Protein 2E0N (pdb70)

Solvent-accessible surface area: 19695 Å² total; per-residue (Å²): 59,23,1,23,1,0,1,0,0,4,2,39,35,16,11,1,1,55,78,0,32,53,29,2,130,102,8,40,0,2,4,26,38,7,44,42,50,122,114,56,63,97,70,14,15,1,45,89,2,1,123,103,12,130,22,71,92,86,66,24,90,36,19,82,45,92,175,126,31,28,68,42,26,67,46,0,15,102,25,4,141,77,51,87,117,2,1,0,3,6,41,4,3,2,2,12,27,12,115,6,8,32,3,10,50,104,0,62,168,74,75,35,103,34,59,17,1,8,1,0,2,34,0,1,3,0,0,8,56,2,10,1,3,1,0,38,85,63,40,29,0,2,0,15,3,84,7,139,120,24,20,53,2,63,142,11,25,124,102,28,73,2,0,0,2,31,29,0,40,66,10,133,126,84,5,38,65,3,4,120,130,38,82,133,26,8,0,0,1,9,75,13,28,29,100,58,80,54,29,9,15,92,38,107,36,3,138,123,77,88,20,41,121,66,7,7,1,0,0,0,62,21,0,162,58,13,105,84,58,22,2,11,1,0,1,0,0,5,5,37,40,19,11,1,2,56,78,0,21,56,29,0,145,124,5,61,8,0,3,26,36,13,41,39,67,102,119,28,95,81,78,8,21,0,43,94,4,1,147,108,8,140,21,76,109,88,31,33,91,33,5,69,101,44,120,99,14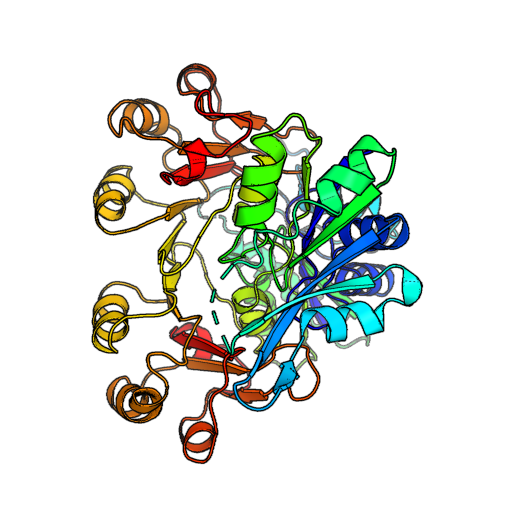7,28,31,26,86,68,16,10,42,86,34,72,66,39,1,34,104,19,17,164,66,62,126,103,0,0,0,0,4,36,4,4,2,2,13,26,15,51,1,6,30,1,3,78,12,0,34,191,77,49,59,120,25,53,15,2,7,2,0,2,32,1,0,2,0,1,6,52,0,10,1,7,2,0,30,122,66,23,16,0,5,0,21,5,50,7,110,98,11,28,85,1,63,200,16,27,136,103,31,40,0,0,0,0,28,32,1,38,74,8,138,136,77,2,33,47,0,6,87,121,39,97,126,23,7,0,0,1,7,60,13,29,35,121,41,80,59,31,11,22,88,28,110,43,2,124,117,80,77,8,35,106,67,8,8,0,0,0,0,85,21,0,106,59,0,82,68,11,115,136,74

Organism: Chlorobaculum tepidum (strain ATCC 49652 / DSM 12025 / NBRC 103806 / TLS) (NCBI:txid194439)

CATH classification: 3.40.1010.10 (+1 more: 3.30.950.10)

Radius of gyration: 21.62 Å; Cα contacts (8 Å, |Δi|>4): 1096; chains: 2; bounding box: 54×57×53 Å

Structure (mmCIF, N/CA/C/O backbone):
data_2E0N
#
_entry.id   2E0N
#
_cell.length_a   87.822
_cell.length_b   87.822
_cell.length_c   123.562
_cell.angle_alpha   90.00
_cell.angle_beta   90.00
_cell.angle_gamma   90.00
#
_symmetry.space_group_name_H-M   'P 43 21 2'
#
loop_
_entity.id
_entity.type
_entity.pdbx_description
1 polymer 'Precorrin-2 C20-methyltransferase'
2 non-polymer S-ADENOSYL-L-HOMOCYSTEINE
3 water water
#
loop_
_atom_site.group_PDB
_atom_site.id
_atom_site.type_symbol
_atom_site.label_atom_id
_atom_site.label_alt_id
_atom_site.label_comp_id
_atom_site.label_asym_id
_atom_site.label_entity_id
_atom_site.label_seq_id
_atom_site.pdbx_PDB_ins_code
_atom_site.Cartn_x
_atom_site.Cartn_y
_atom_site.Cartn_z
_atom_site.occupancy
_atom_site.B_iso_or_equiv
_atom_site.auth_seq_id
_atom_site.auth_comp_id
_atom_site.auth_asym_id
_atom_site.auth_atom_id
_atom_site.pdbx_PDB_model_num
ATOM 1 N N . GLY A 1 5 ? 50.074 -1.266 29.548 1.00 39.95 5 GLY A N 1
ATOM 2 C CA . GLY A 1 5 ? 48.658 -0.861 29.328 1.00 39.75 5 GLY A CA 1
ATOM 3 C C . GLY A 1 5 ? 48.270 0.357 30.145 1.00 39.85 5 GLY A C 1
ATOM 4 O O . GLY A 1 5 ? 49.117 0.946 30.825 1.00 40.07 5 GLY A O 1
ATOM 5 N N . SER A 1 6 ? 46.985 0.718 30.095 1.00 39.10 6 SER A N 1
ATOM 6 C CA . SER A 1 6 ? 46.494 1.971 30.675 1.00 38.92 6 SER A CA 1
ATOM 7 C C . SER A 1 6 ? 45.073 1.865 31.197 1.00 38.18 6 SER A C 1
ATOM 8 O O . SER A 1 6 ? 44.362 0.877 30.951 1.00 39.19 6 SER A O 1
ATOM 11 N N . ILE A 1 7 ? 44.655 2.887 31.917 1.00 36.73 7 ILE A N 1
ATOM 12 C CA . ILE A 1 7 ? 43.330 2.897 32.495 1.00 35.83 7 ILE A CA 1
ATOM 13 C C . ILE A 1 7 ? 42.702 4.270 32.269 1.00 32.88 7 ILE A C 1
ATOM 14 O O . ILE A 1 7 ? 43.350 5.277 32.453 1.00 33.56 7 ILE A O 1
ATOM 19 N N . ILE A 1 8 ? 41.455 4.304 31.818 1.00 29.96 8 ILE A N 1
ATOM 20 C CA . ILE A 1 8 ? 40.811 5.569 31.440 1.00 28.48 8 ILE A CA 1
ATOM 21 C C . ILE A 1 8 ? 39.468 5.608 32.136 1.00 27.62 8 ILE A C 1
ATOM 22 O O . ILE A 1 8 ? 38.700 4.648 32.080 1.00 28.14 8 ILE A O 1
ATOM 27 N N . SER A 1 9 ? 39.212 6.695 32.829 1.00 24.52 9 SER A N 1
ATOM 28 C CA . SER A 1 9 ? 37.885 6.960 33.353 1.00 24.02 9 SER A CA 1
ATOM 29 C C . SER A 1 9 ? 37.067 7.565 32.172 1.00 24.12 9 SER A C 1
ATOM 30 O O . SER A 1 9 ? 37.352 8.677 31.759 1.00 23.97 9 SER A O 1
ATOM 33 N N . VAL A 1 10 ? 36.137 6.792 31.603 1.00 23.41 10 VAL A N 1
ATOM 34 C CA . VAL A 1 10 ? 35.376 7.219 30.452 1.00 22.98 10 VAL A CA 1
ATOM 35 C C . VAL A 1 10 ? 33.968 7.594 30.914 1.00 22.38 10 VAL A C 1
ATOM 36 O O . VAL A 1 10 ? 33.170 6.726 31.320 1.00 22.42 10 VAL A O 1
ATOM 40 N N . SER A 1 11 ? 33.634 8.871 30.759 1.00 21.93 11 SER A N 1
ATOM 41 C CA . SER A 1 11 ? 32.279 9.333 31.060 1.00 21.60 11 SER A CA 1
ATOM 42 C C . SER A 1 11 ? 31.320 8.933 29.952 1.00 21.90 11 SER A C 1
ATOM 43 O O . SER A 1 11 ? 31.602 9.117 28.729 1.00 22.74 11 SER A O 1
ATOM 46 N N . LEU A 1 12 ? 30.146 8.466 30.353 1.00 20.67 12 LEU A N 1
ATOM 47 C CA . LEU A 1 12 ? 29.180 7.954 29.335 1.00 23.76 12 LEU A CA 1
ATOM 48 C C . LEU A 1 12 ? 28.171 9.012 28.879 1.00 23.63 12 LEU A C 1
ATOM 49 O O . LEU A 1 12 ? 27.407 8.778 27.942 1.00 23.46 12 LEU A O 1
ATOM 54 N N . GLY A 1 13 ? 28.131 10.125 29.604 1.00 23.57 13 GLY A N 1
ATOM 55 C CA . GLY A 1 13 ? 26.971 11.037 29.574 1.00 23.71 13 GLY A CA 1
ATOM 56 C C . GLY A 1 13 ? 25.792 10.428 30.343 1.00 23.41 13 GLY A C 1
ATOM 57 O O . GLY A 1 13 ? 25.898 9.330 30.889 1.00 22.41 13 GLY A O 1
ATOM 58 N N . PRO A 1 14 ? 24.687 11.169 30.440 1.00 23.06 14 PRO A N 1
ATOM 59 C CA . PRO A 1 14 ? 23.711 10.829 31.458 1.00 24.24 14 PRO A CA 1
ATOM 60 C C . PRO A 1 14 ? 22.605 9.813 31.124 1.00 24.55 14 PRO A C 1
ATOM 61 O O . PRO A 1 14 ? 21.904 9.345 32.050 1.00 25.41 14 PRO A O 1
ATOM 65 N N . GLY A 1 15 ? 22.495 9.374 29.865 1.00 24.38 15 GLY A N 1
ATOM 66 C CA . GLY A 1 15 ? 21.524 8.320 29.571 1.00 23.39 15 GLY A CA 1
ATOM 67 C C . GLY A 1 15 ? 21.263 8.089 28.091 1.00 23.56 15 GLY A C 1
ATOM 68 O O . GLY A 1 15 ? 21.266 6.972 27.632 1.00 22.47 15 GLY A O 1
ATOM 69 N N . ASP A 1 16 ? 21.084 9.162 27.340 1.00 24.18 16 ASP A N 1
ATOM 70 C CA . ASP A 1 16 ? 20.812 9.049 25.915 1.00 23.59 16 ASP A CA 1
ATOM 71 C C . ASP A 1 16 ? 22.140 8.654 25.312 1.00 23.91 16 ASP A C 1
ATOM 72 O O . ASP A 1 16 ? 23.098 9.441 25.427 1.00 23.84 16 ASP A O 1
ATOM 77 N N . PRO A 1 17 ? 22.184 7.499 24.596 1.00 24.16 17 PRO A N 1
ATOM 78 C CA . PRO A 1 17 ? 23.462 7.105 24.018 1.00 24.10 17 PRO A CA 1
ATOM 79 C C . PRO A 1 17 ? 24.044 8.158 23.050 1.00 24.08 17 PRO A C 1
ATOM 80 O O . PRO A 1 17 ? 25.245 8.204 22.909 1.00 24.87 17 PRO A O 1
ATOM 84 N N . GLY A 1 18 ? 23.198 8.969 22.409 1.00 23.54 18 GLY A N 1
ATOM 85 C CA . GLY A 1 18 ? 23.659 10.009 21.466 1.00 23.44 18 GLY A CA 1
ATOM 86 C C . GLY A 1 18 ? 24.411 11.131 22.196 1.00 23.06 18 GLY A C 1
ATOM 87 O O . GLY A 1 18 ? 25.044 11.969 21.556 1.00 23.93 18 GLY A O 1
ATOM 88 N N . LEU A 1 19 ? 24.344 11.153 23.533 1.00 23.44 19 LEU A N 1
ATOM 89 C CA . LEU A 1 19 ? 25.037 12.197 24.335 1.00 22.83 19 LEU A CA 1
ATOM 90 C C . LEU A 1 19 ? 26.396 11.748 24.868 1.00 23.45 19 LEU A C 1
ATOM 91 O O . LEU A 1 19 ? 27.024 12.467 25.645 1.00 25.22 19 LEU A O 1
ATOM 96 N N . ILE A 1 20 ? 26.855 10.578 24.447 1.00 23.02 20 ILE A N 1
ATOM 97 C CA . ILE A 1 20 ? 28.272 10.232 24.698 1.00 23.32 20 ILE A CA 1
ATOM 98 C C . ILE A 1 20 ? 29.121 11.092 23.780 1.00 22.36 20 ILE A C 1
ATOM 99 O O . ILE A 1 20 ? 28.663 11.437 22.699 1.00 20.86 20 ILE A O 1
ATOM 104 N N . THR A 1 21 ? 30.336 11.464 24.201 1.00 22.68 21 THR A N 1
ATOM 105 C CA . THR A 1 21 ? 31.208 12.224 23.326 1.00 21.06 21 THR A CA 1
ATOM 106 C C . THR A 1 21 ? 31.811 11.274 22.299 1.00 21.67 21 THR A C 1
ATOM 107 O O . THR A 1 21 ? 31.918 10.067 22.531 1.00 20.54 21 THR A O 1
ATOM 111 N N . VAL A 1 22 ? 32.158 11.835 21.144 1.00 21.11 22 VAL A N 1
ATOM 112 C CA . VAL A 1 22 ? 32.825 11.087 20.072 1.00 22.32 22 VAL A CA 1
ATOM 113 C C . VAL A 1 22 ? 34.098 10.433 20.624 1.00 21.31 22 VAL A C 1
ATOM 114 O O . VAL A 1 22 ? 34.412 9.289 20.336 1.00 20.83 22 VAL A O 1
ATOM 118 N N . LYS A 1 23 ? 34.846 11.189 21.406 1.00 22.06 23 LYS A N 1
ATOM 119 C CA . LYS A 1 23 ? 36.074 10.676 22.045 1.00 21.53 23 LYS A CA 1
ATOM 120 C C . LYS A 1 23 ? 35.777 9.521 22.976 1.00 21.90 23 LYS A C 1
ATOM 121 O O . LYS A 1 23 ? 36.466 8.533 22.934 1.00 21.79 23 LYS A O 1
ATOM 127 N N . ALA A 1 24 ? 34.776 9.640 23.849 1.00 21.55 24 ALA A N 1
ATOM 128 C CA . ALA A 1 24 ? 34.510 8.581 24.830 1.00 21.21 24 ALA A CA 1
ATOM 129 C C . ALA A 1 24 ? 34.073 7.300 24.116 1.00 21.81 24 ALA A C 1
ATOM 130 O O . ALA A 1 24 ? 34.504 6.183 24.477 1.00 22.31 24 ALA A O 1
ATOM 132 N N . LEU A 1 25 ? 33.267 7.450 23.067 1.00 22.62 25 LEU A N 1
ATOM 133 C CA . LEU A 1 25 ? 32.863 6.300 22.261 1.00 22.35 25 LEU A CA 1
ATOM 134 C C . LEU A 1 25 ? 34.066 5.593 21.630 1.00 22.45 25 LEU A C 1
ATOM 135 O O . LEU A 1 25 ? 34.189 4.358 21.707 1.00 21.73 25 LEU A O 1
ATOM 140 N N . SER A 1 26 ? 34.932 6.378 21.003 1.00 22.68 26 SER A N 1
ATOM 141 C CA . SER A 1 26 ? 36.197 5.879 20.435 1.00 24.62 26 SER A CA 1
ATOM 142 C C . SER A 1 26 ? 36.998 5.053 21.471 1.00 23.52 26 SER A C 1
ATOM 143 O O . SER A 1 26 ? 37.465 3.981 21.170 1.00 22.66 26 SER A O 1
ATOM 146 N N . GLN A 1 27 ? 37.121 5.562 22.696 1.00 22.98 27 GLN A N 1
ATOM 147 C CA . GLN A 1 27 ? 37.873 4.904 23.764 1.00 24.13 27 GLN A CA 1
ATOM 148 C C . GLN A 1 27 ? 37.233 3.602 24.250 1.00 23.92 27 GLN A C 1
ATOM 149 O O . GLN A 1 27 ? 37.927 2.608 24.510 1.00 24.04 27 GLN A O 1
ATOM 155 N N . LEU A 1 28 ? 35.908 3.582 24.350 1.00 24.08 28 LEU A N 1
ATOM 156 C CA . LEU A 1 28 ? 35.208 2.326 24.692 1.00 24.37 28 LEU A CA 1
ATOM 157 C C . LEU A 1 28 ? 35.395 1.246 23.627 1.00 25.69 28 LEU A C 1
ATOM 158 O O . LEU A 1 28 ? 35.634 0.075 23.951 1.00 24.07 28 LEU A O 1
ATOM 163 N N . ARG A 1 29 ? 35.305 1.636 22.358 1.00 25.90 29 ARG A N 1
ATOM 164 C CA . ARG A 1 29 ? 35.470 0.692 21.257 1.00 27.86 29 ARG A CA 1
ATOM 165 C C . ARG A 1 29 ? 36.874 0.122 21.173 1.00 28.74 29 ARG A C 1
ATOM 166 O O . ARG A 1 29 ? 37.076 -1.001 20.679 1.00 29.22 29 ARG A O 1
ATOM 174 N N . GLU A 1 30 ? 37.844 0.889 21.645 1.00 28.23 30 GLU A N 1
ATOM 175 C CA . GLU A 1 30 ? 39.226 0.421 21.671 1.00 29.12 30 GLU A CA 1
ATOM 176 C C . GLU A 1 30 ? 39.630 -0.283 22.959 1.00 27.92 30 GLU A C 1
ATOM 177 O O . GLU A 1 30 ? 40.680 -0.895 23.002 1.00 27.65 30 GLU A O 1
ATOM 183 N N . ALA A 1 31 ? 38.833 -0.160 24.015 1.00 26.74 31 ALA A N 1
ATOM 184 C CA . ALA A 1 31 ? 39.150 -0.804 25.288 1.00 27.08 31 ALA A CA 1
ATOM 185 C C . ALA A 1 31 ? 39.165 -2.339 25.175 1.00 27.08 31 ALA A C 1
ATOM 186 O O . ALA A 1 31 ? 38.404 -2.934 24.391 1.00 26.30 31 ALA A O 1
ATOM 188 N N . ASP A 1 32 ? 40.047 -2.959 25.961 1.00 26.39 32 ASP A N 1
ATOM 189 C CA . ASP A 1 32 ? 40.146 -4.415 26.001 1.00 27.12 32 ASP A CA 1
ATOM 190 C C . ASP A 1 32 ? 39.121 -4.885 27.027 1.00 26.67 32 ASP A C 1
ATOM 191 O O . ASP A 1 32 ? 38.506 -5.935 26.892 1.00 25.59 32 ASP A O 1
ATOM 196 N N . VAL A 1 33 ? 38.942 -4.067 28.057 1.00 26.84 33 VAL A N 1
ATOM 197 C CA . VAL A 1 33 ? 38.076 -4.398 29.175 1.00 27.15 33 VAL A CA 1
ATOM 198 C C . VAL A 1 33 ? 37.343 -3.153 29.665 1.00 26.50 33 VAL A C 1
ATOM 199 O O . VAL A 1 33 ? 37.969 -2.128 29.892 1.00 28.07 33 VAL A O 1
ATOM 203 N N . ILE A 1 34 ? 36.042 -3.262 29.898 1.00 25.66 34 ILE A N 1
ATOM 204 C CA . ILE A 1 34 ? 35.243 -2.119 30.336 1.00 25.40 34 ILE A CA 1
ATOM 205 C C . ILE A 1 34 ? 34.535 -2.474 31.631 1.00 25.49 34 ILE A C 1
ATOM 206 O O . ILE A 1 34 ? 33.656 -3.351 31.633 1.00 26.46 34 ILE A O 1
ATOM 211 N N . TYR A 1 35 ? 34.918 -1.807 32.717 1.00 25.94 35 TYR A N 1
ATOM 212 C CA . TYR A 1 35 ? 34.251 -1.961 34.039 1.00 27.34 35 TYR A CA 1
ATOM 213 C C . TYR A 1 35 ? 33.116 -0.951 34.199 1.00 27.63 35 TYR A C 1
ATOM 214 O O . TYR A 1 35 ? 33.313 0.248 33.902 1.00 26.59 35 TYR A O 1
ATOM 223 N N . TYR A 1 36 ? 31.945 -1.420 34.653 1.00 27.13 36 TYR A N 1
ATOM 224 C CA . TYR A 1 36 ? 30.775 -0.536 34.808 1.00 28.18 36 TYR A CA 1
ATOM 225 C C . TYR A 1 36 ? 30.123 -0.726 36.172 1.00 27.65 36 TYR A C 1
ATOM 226 O O . TYR A 1 36 ? 30.152 -1.839 36.721 1.00 27.95 36 TYR A O 1
ATOM 235 N N . PRO 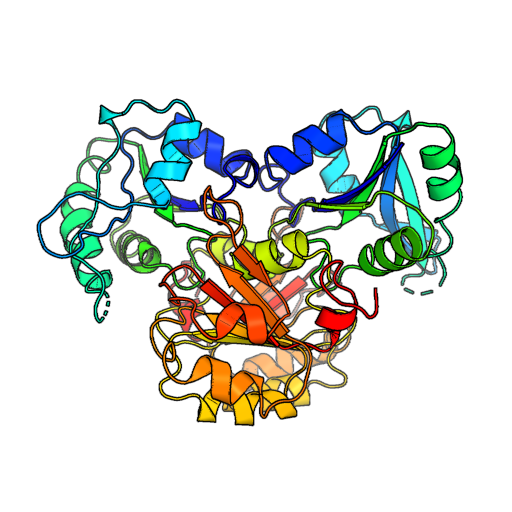A 1 37 ? 29.549 0.356 36.727 1.00 26.95 37 PRO A N 1
ATOM 236 C CA . PRO A 1 37 ? 28.853 0.308 38.017 1.00 26.78 37 PRO A CA 1
ATOM 237 C C . PRO A 1 37 ? 27.426 -0.245 37.952 1.00 26.56 37 PRO A C 1
ATOM 238 O O . PRO A 1 37 ? 26.731 -0.134 36.926 1.00 26.15 37 PRO A O 1
ATOM 242 N N . GLY A 1 38 ? 27.002 -0.863 39.053 1.00 26.97 38 GLY A N 1
ATOM 243 C CA . GLY A 1 38 ? 25.634 -1.325 39.202 1.00 26.27 38 GLY A CA 1
ATOM 244 C C . GLY A 1 38 ? 25.274 -1.559 40.663 1.00 26.66 38 GLY A C 1
ATOM 245 O O . GLY A 1 38 ? 26.136 -1.578 41.544 1.00 26.13 38 GLY A O 1
ATOM 246 N N . THR A 1 39 ? 23.992 -1.733 40.942 1.00 26.51 39 THR A N 1
ATOM 247 C CA . THR A 1 39 ? 23.610 -2.002 42.318 1.00 26.89 39 THR A CA 1
ATOM 248 C C . THR A 1 39 ? 22.841 -3.263 42.348 1.00 27.36 39 THR A C 1
ATOM 249 O O . THR A 1 39 ? 22.251 -3.651 41.333 1.00 27.17 39 THR A O 1
ATOM 253 N N . VAL A 1 40 ? 22.910 -3.923 43.507 1.00 27.99 40 VAL A N 1
ATOM 254 C CA . VAL A 1 40 ? 22.145 -5.119 43.800 1.00 28.89 40 VAL A CA 1
ATOM 255 C C . VAL A 1 40 ? 21.380 -4.866 45.107 1.00 28.84 40 VAL A C 1
ATOM 256 O O . VAL A 1 40 ? 21.957 -4.450 46.109 1.00 28.54 40 VAL A O 1
ATOM 260 N N . SER A 1 41 ? 20.072 -5.074 45.083 1.00 29.45 41 SER A N 1
ATOM 261 C CA . SER A 1 41 ? 19.268 -4.747 46.249 1.00 29.89 41 SER A CA 1
ATOM 262 C C . SER A 1 41 ? 19.268 -5.871 47.288 1.00 29.92 41 SER A C 1
ATOM 263 O O . SER A 1 41 ? 19.985 -6.866 47.134 1.00 29.49 41 SER A O 1
ATOM 266 N N . ALA A 1 42 ? 18.462 -5.700 48.341 1.00 29.50 42 ALA A N 1
ATOM 267 C CA . ALA A 1 42 ? 18.391 -6.642 49.438 1.00 29.30 42 ALA A CA 1
ATOM 268 C C . ALA A 1 42 ? 17.812 -7.975 48.959 1.00 29.12 42 ALA A C 1
ATOM 269 O O . ALA A 1 42 ? 18.018 -9.004 49.592 1.00 29.15 42 ALA A O 1
ATOM 271 N N . SER A 1 43 ? 17.111 -7.928 47.823 1.00 28.90 43 SER A N 1
ATOM 272 C CA . SER A 1 43 ? 16.466 -9.092 47.200 1.00 28.55 43 SER A CA 1
ATOM 273 C C . SER A 1 43 ? 17.317 -9.823 46.142 1.00 28.29 43 SER A C 1
ATOM 274 O O . SER A 1 43 ? 17.027 -10.978 45.787 1.00 27.10 43 SER A O 1
ATOM 277 N N . GLY A 1 44 ? 18.353 -9.136 45.630 1.00 28.05 44 GLY A N 1
ATOM 278 C CA . GLY A 1 44 ? 19.236 -9.714 44.614 1.00 28.37 44 GLY A CA 1
ATOM 279 C C . GLY A 1 44 ? 18.992 -9.248 43.168 1.00 28.81 44 GLY A C 1
ATOM 280 O O . GLY A 1 44 ? 19.591 -9.794 42.199 1.00 29.06 44 GLY A O 1
ATOM 281 N N . ALA A 1 45 ? 18.102 -8.262 43.017 1.00 28.75 45 ALA A N 1
ATOM 282 C CA . ALA A 1 45 ? 17.793 -7.691 41.704 1.00 29.75 45 ALA A CA 1
ATOM 283 C C . ALA A 1 45 ? 18.897 -6.710 41.340 1.00 29.79 45 ALA A C 1
ATOM 284 O O . ALA A 1 45 ? 19.266 -5.882 42.173 1.00 29.41 45 ALA A O 1
ATOM 286 N N . VAL A 1 46 ? 19.431 -6.809 40.121 1.00 30.88 46 VAL A N 1
ATOM 287 C CA . VAL A 1 46 ? 20.464 -5.860 39.686 1.00 32.62 46 VAL A CA 1
ATOM 288 C C . VAL A 1 46 ? 19.875 -4.658 38.937 1.00 32.28 46 VAL A C 1
ATOM 289 O O . VAL A 1 46 ? 18.944 -4.798 38.135 1.00 32.52 46 VAL A O 1
ATOM 293 N N . THR A 1 47 ? 20.424 -3.486 39.231 1.00 31.80 47 THR A N 1
ATOM 294 C CA . THR A 1 47 ? 20.105 -2.267 38.519 1.00 31.45 47 THR A CA 1
ATOM 295 C C . THR A 1 47 ? 21.432 -1.735 38.015 1.00 30.49 47 THR A C 1
ATOM 296 O O . THR A 1 47 ? 22.374 -1.567 38.802 1.00 29.90 47 THR A O 1
ATOM 300 N N . SER A 1 48 ? 21.520 -1.532 36.699 1.00 29.50 48 SER A N 1
ATOM 301 C CA . SER A 1 48 ? 22.667 -0.861 36.113 1.00 28.27 48 SER A CA 1
ATOM 302 C C . SER A 1 48 ? 22.313 0.011 34.902 1.00 28.03 48 SER A C 1
ATOM 303 O O . SER A 1 48 ? 22.320 -0.449 33.746 1.00 26.18 48 SER A O 1
ATOM 306 N N . VAL A 1 49 ? 22.070 1.286 35.187 1.00 27.28 49 VAL A N 1
ATOM 307 C CA . VAL A 1 49 ? 21.872 2.260 34.118 1.00 27.81 49 VAL A CA 1
ATOM 308 C C . VAL A 1 49 ? 23.133 2.467 33.234 1.00 28.22 49 VAL A C 1
ATOM 309 O O . VAL A 1 49 ? 22.992 2.729 32.059 1.00 28.83 49 VAL A O 1
ATOM 313 N N . ALA A 1 50 ? 24.344 2.328 33.785 1.00 28.83 50 ALA A N 1
ATOM 314 C CA . ALA A 1 50 ? 25.571 2.393 32.964 1.00 28.61 50 ALA A CA 1
ATOM 315 C C . ALA A 1 50 ? 25.570 1.276 31.912 1.00 28.43 50 ALA A C 1
ATOM 316 O O . ALA A 1 50 ? 25.937 1.510 30.749 1.00 27.59 50 ALA A O 1
ATOM 318 N N . LEU A 1 51 ? 25.185 0.055 32.318 1.00 27.89 51 LEU A N 1
ATOM 319 C CA . LEU A 1 51 ? 25.139 -1.054 31.353 1.00 27.65 51 LEU A CA 1
ATOM 320 C C . LEU A 1 51 ? 24.034 -0.831 30.333 1.00 27.74 51 LEU A C 1
ATOM 321 O O . LEU A 1 51 ? 24.227 -1.116 29.145 1.00 27.51 51 LEU A O 1
ATOM 326 N N . ASP A 1 52 ? 22.897 -0.281 30.783 1.00 27.04 52 ASP A N 1
ATOM 327 C CA . ASP A 1 52 ? 21.821 0.125 29.864 1.00 28.02 52 ASP A CA 1
ATOM 328 C C . ASP A 1 52 ? 22.308 1.058 28.770 1.00 27.67 52 ASP A C 1
ATOM 329 O O . ASP A 1 52 ? 21.953 0.894 27.605 1.00 27.08 52 ASP A O 1
ATOM 334 N N . ILE A 1 53 ? 23.149 2.028 29.141 1.00 26.71 53 ILE A N 1
ATOM 335 C CA . ILE A 1 53 ? 23.784 2.887 28.135 1.00 26.76 53 ILE A CA 1
ATOM 336 C C . ILE A 1 53 ? 24.764 2.080 27.261 1.00 26.83 53 ILE A C 1
ATOM 337 O O . ILE A 1 53 ? 24.701 2.147 26.041 1.00 27.29 53 ILE A O 1
ATOM 342 N N . LEU A 1 54 ? 25.697 1.373 27.889 1.00 27.02 54 LEU A N 1
ATOM 343 C CA . LEU A 1 54 ? 26.668 0.508 27.187 1.00 28.32 54 LEU A CA 1
ATOM 344 C C . LEU A 1 54 ? 26.010 -0.407 26.132 1.00 28.62 54 LEU A C 1
ATOM 345 O O . LEU A 1 54 ? 26.571 -0.566 25.028 1.00 27.74 54 LEU A O 1
ATOM 350 N N . LYS A 1 55 ? 24.849 -0.982 26.478 1.00 28.87 55 LYS A N 1
ATOM 351 C CA . LYS A 1 55 ? 24.079 -1.890 25.565 1.00 31.14 55 LYS A CA 1
ATOM 352 C C . LYS A 1 55 ? 23.513 -1.208 24.323 1.00 31.87 55 LYS A C 1
ATOM 353 O O . LYS A 1 55 ? 22.866 -1.858 23.474 1.00 31.34 55 LYS A O 1
ATOM 359 N N . GLU A 1 56 ? 23.710 0.112 24.260 1.00 31.90 56 GLU A N 1
ATOM 360 C CA . GLU A 1 56 ? 23.369 0.903 23.091 1.00 33.11 56 GLU A CA 1
ATOM 361 C C . GLU A 1 56 ? 24.534 1.138 22.071 1.00 32.27 56 GLU A C 1
ATOM 362 O O . GLU A 1 56 ? 24.287 1.613 20.961 1.00 33.38 56 GLU A O 1
ATOM 368 N N . PHE A 1 57 ? 25.773 0.752 22.396 1.00 30.76 57 PHE A N 1
ATOM 369 C CA . PHE A 1 57 ? 26.951 1.061 21.531 1.00 29.52 57 PHE A CA 1
ATOM 370 C C . PHE A 1 57 ? 27.565 -0.045 20.634 1.00 29.08 57 PHE A C 1
ATOM 371 O O . PHE A 1 57 ? 28.637 0.171 20.023 1.00 30.11 57 PHE A O 1
ATOM 379 N N . ASP A 1 58 ? 26.947 -1.199 20.625 1.00 25.90 58 ASP A N 1
ATOM 380 C CA . ASP A 1 58 ? 27.481 -2.389 19.939 1.00 26.87 58 ASP A CA 1
ATOM 381 C C . ASP A 1 58 ? 28.911 -2.802 20.369 1.00 26.63 58 ASP A C 1
ATOM 382 O O . ASP A 1 58 ? 29.756 -3.139 19.527 1.00 26.09 58 ASP A O 1
ATOM 387 N N . LEU A 1 59 ? 29.148 -2.811 21.673 1.00 25.81 59 LEU A N 1
ATOM 388 C CA . LEU A 1 59 ? 30.413 -3.323 22.218 1.00 27.06 59 LEU A CA 1
ATOM 389 C C . LEU A 1 59 ? 30.388 -4.837 22.373 1.00 26.35 59 LEU A C 1
ATOM 390 O O . LEU A 1 59 ? 29.330 -5.442 22.549 1.00 26.83 59 LEU A O 1
ATOM 395 N N . ASP A 1 60 ? 31.563 -5.445 22.304 1.00 26.84 60 ASP A N 1
ATOM 396 C CA . ASP A 1 60 ? 31.705 -6.908 22.486 1.00 26.97 60 ASP A CA 1
ATOM 397 C C . ASP A 1 60 ? 31.281 -7.214 23.937 1.00 26.13 60 ASP A C 1
ATOM 398 O O . ASP A 1 60 ? 31.928 -6.743 24.871 1.00 26.59 60 ASP A O 1
ATOM 403 N N . PRO A 1 61 ? 30.178 -7.973 24.118 1.00 25.01 61 PRO A N 1
ATOM 404 C CA . PRO A 1 61 ? 29.557 -8.216 25.427 1.00 24.29 61 PRO A CA 1
ATOM 405 C C . PRO A 1 61 ? 30.502 -8.877 26.454 1.00 23.94 61 PRO A C 1
ATOM 406 O O . PRO A 1 61 ? 30.365 -8.639 27.671 1.00 22.21 61 PRO A O 1
ATOM 410 N N . SER A 1 62 ? 31.407 -9.721 25.934 1.00 23.11 62 SER A N 1
ATOM 411 C CA . SER A 1 62 ? 32.410 -10.444 26.701 1.00 23.16 62 SER A CA 1
ATOM 412 C C . SER A 1 62 ? 33.461 -9.543 27.359 1.00 22.98 62 SER A C 1
ATOM 413 O O . SER A 1 62 ? 34.113 -9.975 28.299 1.00 21.81 62 SER A O 1
ATOM 416 N N . LYS A 1 63 ? 33.592 -8.291 26.884 1.00 23.12 63 LYS A N 1
ATOM 417 C CA . LYS A 1 63 ? 34.576 -7.334 27.427 1.00 23.39 63 LYS A CA 1
ATOM 418 C C . LYS A 1 63 ? 34.065 -6.492 28.602 1.00 22.58 63 LYS A C 1
ATOM 419 O O . LYS A 1 63 ? 34.845 -5.787 29.236 1.00 21.30 63 LYS A O 1
ATOM 425 N N . LEU A 1 64 ? 32.776 -6.626 28.913 1.00 22.20 64 LEU A N 1
ATOM 426 C CA . LEU A 1 64 ? 32.118 -5.842 29.964 1.00 22.49 64 LEU A CA 1
ATOM 427 C C . LEU A 1 64 ? 32.207 -6.565 31.301 1.00 22.25 64 LEU A C 1
ATOM 428 O O . LEU A 1 64 ? 31.869 -7.747 31.386 1.00 21.96 64 LEU A O 1
ATOM 433 N N . ARG A 1 65 ? 32.660 -5.854 32.324 1.00 21.23 65 ARG A N 1
ATOM 434 C CA . ARG A 1 65 ? 32.849 -6.406 33.665 1.00 21.17 65 ARG A CA 1
ATOM 435 C C . ARG A 1 65 ? 31.976 -5.584 34.605 1.00 20.47 65 ARG A C 1
ATOM 436 O O . ARG A 1 65 ? 32.224 -4.414 34.781 1.00 17.37 65 ARG A O 1
ATOM 444 N N . GLY A 1 66 ? 30.967 -6.189 35.217 1.00 20.07 66 GLY A N 1
ATOM 445 C CA . GLY A 1 66 ? 30.210 -5.456 36.230 1.00 21.33 66 GLY A CA 1
ATOM 446 C C . GLY A 1 66 ? 30.921 -5.296 37.570 1.00 22.31 66 GLY A C 1
ATOM 447 O O . GLY A 1 66 ? 31.585 -6.238 38.055 1.00 22.13 66 GLY A O 1
ATOM 448 N N . MET A 1 67 ? 30.735 -4.129 38.185 1.00 22.92 67 MET A N 1
ATOM 449 C CA . MET A 1 67 ? 31.161 -3.860 39.562 1.00 25.32 67 MET A CA 1
ATOM 450 C C . MET A 1 67 ? 29.923 -3.569 40.401 1.00 25.77 67 MET A C 1
ATOM 451 O O . MET A 1 67 ? 29.480 -2.424 40.483 1.00 26.99 67 MET A O 1
ATOM 456 N N . LEU A 1 68 ? 29.362 -4.597 41.018 1.00 26.82 68 LEU A N 1
ATOM 457 C CA . LEU A 1 68 ? 28.083 -4.471 41.712 1.00 28.33 68 LEU A CA 1
ATOM 458 C C . LEU A 1 68 ? 28.195 -4.229 43.222 1.00 29.95 68 LEU A C 1
ATOM 459 O O . LEU A 1 68 ? 28.970 -4.883 43.924 1.00 29.96 68 LEU A O 1
ATOM 464 N N . VAL A 1 69 ? 27.385 -3.285 43.694 1.00 32.02 69 VAL A N 1
ATOM 465 C CA . VAL A 1 69 ? 27.393 -2.814 45.074 1.00 33.90 69 VAL A CA 1
ATOM 466 C C . VAL A 1 69 ? 25.981 -2.960 45.669 1.00 34.76 69 VAL A C 1
ATOM 467 O O . VAL A 1 69 ? 25.008 -2.940 44.929 1.00 34.56 69 VAL A O 1
ATOM 471 N N . PRO A 1 70 ? 25.857 -3.114 47.006 1.00 36.41 70 PRO A N 1
ATOM 472 C CA . PRO A 1 70 ? 24.513 -3.135 47.632 1.00 37.28 70 PRO A CA 1
ATOM 473 C C . PRO A 1 70 ? 23.715 -1.838 47.368 1.00 38.31 70 PRO A C 1
ATOM 474 O O . PRO A 1 70 ? 24.323 -0.791 47.124 1.00 38.58 70 PRO A O 1
ATOM 478 N N . MET A 1 71 ? 22.379 -1.928 47.396 1.00 39.34 71 MET A N 1
ATOM 479 C CA . MET A 1 71 ? 21.443 -0.772 47.300 1.00 40.14 71 MET A CA 1
ATOM 480 C C . MET A 1 71 ? 20.228 -1.063 46.393 1.00 40.22 71 MET A C 1
ATOM 481 O O . MET A 1 71 ? 20.276 -1.034 45.161 1.00 40.50 71 MET A O 1
ATOM 486 N N . SER A 1 81 ? 34.956 -1.471 49.753 1.00 53.16 81 SER A N 1
ATOM 487 C CA . SER A 1 81 ? 33.654 -1.969 49.219 1.00 53.13 81 SER A CA 1
ATOM 488 C C . SER A 1 81 ? 33.463 -1.584 47.749 1.00 53.09 81 SER A C 1
ATOM 489 O O . SER A 1 81 ? 33.052 -0.459 47.446 1.00 52.89 81 SER A O 1
ATOM 491 N N . TYR A 1 82 ? 33.763 -2.542 46.862 1.00 53.06 82 TYR A N 1
ATOM 492 C CA . TYR A 1 82 ? 33.696 -2.410 45.383 1.00 53.01 82 TYR A CA 1
ATOM 493 C C . TYR A 1 82 ? 34.684 -1.417 44.742 1.00 52.95 82 TYR A C 1
ATOM 494 O O . TYR A 1 82 ? 34.835 -1.374 43.512 1.00 53.14 82 TYR A O 1
ATOM 496 N N . ALA A 1 83 ? 35.344 -0.610 45.575 1.00 52.50 83 ALA A N 1
ATOM 497 C CA . ALA A 1 83 ? 36.518 0.140 45.131 1.00 51.64 83 ALA A CA 1
ATOM 498 C C . ALA A 1 83 ? 37.688 -0.861 45.055 1.00 50.90 83 ALA A C 1
ATOM 499 O O . ALA A 1 83 ? 38.723 -0.578 44.432 1.00 51.51 83 ALA A O 1
ATOM 501 N N . ALA A 1 84 ? 37.480 -2.032 45.677 1.00 48.65 84 ALA A N 1
ATOM 502 C CA . ALA A 1 84 ? 38.375 -3.190 45.623 1.00 46.60 84 ALA A CA 1
ATOM 503 C C . ALA A 1 84 ? 38.594 -3.858 44.248 1.00 46.29 84 ALA A C 1
ATOM 504 O O . ALA A 1 84 ? 39.527 -4.670 44.122 1.00 46.68 84 ALA A O 1
ATOM 506 N N . ASN A 1 85 ? 37.733 -3.568 43.255 1.00 44.50 85 ASN A N 1
ATOM 507 C CA . ASN A 1 85 ? 37.821 -4.152 41.883 1.00 43.18 85 ASN A CA 1
ATOM 508 C C . ASN A 1 85 ? 39.132 -3.822 41.155 1.00 41.08 85 ASN A C 1
ATOM 509 O O . ASN A 1 85 ? 39.315 -4.176 39.981 1.00 39.87 85 ASN A O 1
ATOM 514 N N . TYR A 1 86 ? 40.042 -3.167 41.881 1.00 39.32 86 TYR A N 1
ATOM 515 C CA . TYR A 1 86 ? 41.240 -2.565 41.312 1.00 37.46 86 TYR A CA 1
ATOM 516 C C . TYR A 1 86 ? 42.276 -3.588 40.782 1.00 35.85 86 TYR A C 1
ATOM 517 O O . TYR A 1 86 ? 42.976 -3.319 39.799 1.00 33.61 86 TYR A O 1
ATOM 526 N N . ALA A 1 87 ? 42.366 -4.749 41.441 1.00 35.43 87 ALA A N 1
ATOM 527 C CA . ALA A 1 87 ? 42.684 -6.009 40.753 1.00 34.45 87 ALA A CA 1
ATOM 528 C C . ALA A 1 87 ? 41.267 -6.582 40.551 1.00 34.33 87 ALA A C 1
ATOM 529 O O . ALA A 1 87 ? 40.529 -6.717 41.535 1.00 34.23 87 ALA A O 1
ATOM 531 N N . SER A 1 88 ? 40.807 -6.886 39.331 1.00 33.92 88 SER A N 1
ATOM 532 C CA . SER A 1 88 ? 41.558 -7.134 38.103 1.00 32.38 88 SER A CA 1
ATOM 533 C C . SER A 1 88 ? 42.171 -5.995 37.285 1.00 31.44 88 SER A C 1
ATOM 534 O O . SER A 1 88 ? 42.950 -6.301 36.371 1.00 29.64 88 SER A O 1
ATOM 537 N N . MET A 1 89 ? 41.828 -4.717 37.550 1.00 30.59 89 MET A N 1
ATOM 538 C CA . MET A 1 89 ? 42.274 -3.637 36.641 1.00 30.87 89 MET A CA 1
ATOM 539 C C . MET A 1 89 ? 43.791 -3.496 36.622 1.00 30.88 89 MET A C 1
ATOM 540 O O . MET A 1 89 ? 44.396 -3.512 35.530 1.00 30.05 89 MET A O 1
ATOM 545 N N . ALA A 1 90 ? 44.394 -3.365 37.822 1.00 30.59 90 ALA A N 1
ATOM 546 C CA . ALA A 1 90 ? 45.855 -3.466 37.985 1.00 31.70 90 ALA A CA 1
ATOM 547 C C . ALA A 1 90 ? 46.364 -4.670 37.217 1.00 31.85 90 ALA A C 1
ATOM 548 O O . ALA A 1 90 ? 47.224 -4.526 36.344 1.00 31.65 90 ALA A O 1
ATOM 550 N N . GLU A 1 91 ? 45.814 -5.846 37.533 1.00 32.73 91 GLU A N 1
ATOM 551 C CA . GLU A 1 91 ? 46.112 -7.058 36.771 1.00 33.79 91 GLU A CA 1
ATOM 552 C C . GLU A 1 91 ? 46.180 -6.802 35.254 1.00 34.15 91 GLU A C 1
ATOM 553 O O . GLU A 1 91 ? 47.196 -7.126 34.624 1.00 34.35 91 GLU A O 1
ATOM 559 N N . GLU A 1 92 ? 45.122 -6.208 34.676 1.00 34.82 92 GLU A N 1
ATOM 560 C CA . GLU A 1 92 ? 45.039 -6.032 33.218 1.00 35.23 92 GLU A CA 1
ATOM 561 C C . GLU A 1 92 ? 46.055 -5.058 32.646 1.00 35.19 92 GLU A C 1
ATOM 562 O O . GLU A 1 92 ? 46.612 -5.306 31.575 1.00 35.16 92 GLU A O 1
ATOM 568 N N . VAL A 1 93 ? 46.273 -3.939 33.333 1.00 35.50 93 VAL A N 1
ATOM 569 C CA . VAL A 1 93 ? 47.121 -2.887 32.775 1.00 36.10 93 VAL A CA 1
ATOM 570 C C . VAL A 1 93 ? 48.557 -3.353 32.728 1.00 36.22 93 VAL A C 1
ATOM 571 O O . VAL A 1 93 ? 49.216 -3.260 31.689 1.00 36.60 93 VAL A O 1
ATOM 575 N N . GLN A 1 94 ? 49.029 -3.884 33.852 1.00 36.68 94 GLN A N 1
ATOM 576 C CA . GLN A 1 94 ? 50.367 -4.442 33.921 1.00 36.53 94 GLN A CA 1
ATOM 577 C C . GLN A 1 94 ? 50.559 -5.463 32.808 1.00 36.49 94 GLN A C 1
ATOM 578 O O . GLN A 1 94 ? 51.667 -5.615 32.293 1.00 36.06 94 GLN A O 1
ATOM 584 N N . ALA A 1 95 ? 49.458 -6.113 32.409 1.00 36.31 95 ALA A N 1
ATOM 585 C CA . ALA A 1 95 ? 49.480 -7.165 31.375 1.00 35.92 95 ALA A CA 1
ATOM 586 C C . ALA A 1 95 ? 49.569 -6.600 29.953 1.00 35.73 95 ALA A C 1
ATOM 587 O O . ALA A 1 95 ? 49.692 -7.354 28.988 1.00 35.60 95 ALA A O 1
ATOM 589 N N . GLY A 1 96 ? 49.486 -5.272 29.837 1.00 35.91 96 GLY A N 1
ATOM 590 C CA . GLY A 1 96 ? 49.542 -4.582 28.545 1.00 35.70 96 GLY A CA 1
ATOM 591 C C . GLY A 1 96 ? 48.206 -4.065 28.017 1.00 35.64 96 GLY A C 1
ATOM 592 O O . GLY A 1 96 ? 48.158 -3.465 26.941 1.00 35.86 96 GLY A O 1
ATOM 593 N N . ARG A 1 97 ? 47.128 -4.272 28.776 1.00 35.19 97 ARG A N 1
ATOM 594 C CA . ARG A 1 97 ? 45.770 -4.002 28.272 1.00 34.46 97 ARG A CA 1
ATOM 595 C C . ARG A 1 97 ? 45.193 -2.613 28.593 1.00 33.68 97 ARG A C 1
ATOM 596 O O . ARG A 1 97 ? 45.497 -2.008 29.626 1.00 32.87 97 ARG A O 1
ATOM 604 N N . ARG A 1 98 ? 44.342 -2.152 27.673 1.00 33.01 98 ARG A N 1
ATOM 605 C CA . ARG A 1 98 ? 43.582 -0.907 27.761 1.00 32.41 98 ARG A CA 1
ATOM 606 C C . ARG A 1 98 ? 42.306 -1.131 28.573 1.00 30.18 98 ARG A C 1
ATOM 607 O O . ARG A 1 98 ? 41.385 -1.775 28.102 1.00 29.59 98 ARG A O 1
ATOM 615 N N . VAL A 1 99 ? 42.266 -0.599 29.793 1.00 28.84 99 VAL A N 1
ATOM 616 C CA . VAL A 1 99 ? 41.117 -0.732 30.697 1.00 27.11 99 VAL A CA 1
ATOM 617 C C . VAL A 1 99 ? 40.254 0.549 30.680 1.00 26.52 99 VAL A C 1
ATOM 618 O O . VAL A 1 99 ? 40.773 1.648 30.735 1.00 26.74 99 VAL A O 1
ATOM 622 N N . ALA A 1 100 ? 38.929 0.401 30.618 1.00 25.85 100 ALA A N 1
ATOM 623 C CA . ALA A 1 100 ? 38.057 1.586 30.775 1.00 25.84 100 ALA A CA 1
ATOM 624 C C . ALA A 1 100 ? 37.185 1.371 31.977 1.00 25.18 100 ALA A C 1
ATOM 625 O O . ALA A 1 100 ? 36.619 0.293 32.129 1.00 26.08 100 ALA A O 1
ATOM 627 N N . VAL A 1 101 ? 37.062 2.389 32.806 1.00 25.03 101 VAL A N 1
ATOM 628 C CA . VAL A 1 101 ? 36.064 2.396 33.870 1.00 25.16 101 VAL A CA 1
ATOM 629 C C . VAL A 1 101 ? 35.030 3.489 33.609 1.00 24.89 101 VAL A C 1
ATOM 630 O O . VAL A 1 101 ? 35.369 4.684 33.465 1.00 23.89 101 VAL A O 1
ATOM 634 N N . VAL A 1 102 ? 33.765 3.098 33.509 1.00 23.72 102 VAL A N 1
ATOM 635 C CA . VAL A 1 102 ? 32.765 4.068 33.038 1.00 24.09 102 VAL A CA 1
ATOM 636 C C . VAL A 1 102 ? 31.906 4.659 34.155 1.00 24.09 102 VAL A C 1
ATOM 637 O O . VAL A 1 102 ? 31.798 4.071 35.231 1.00 24.14 102 VAL A O 1
ATOM 641 N N . SER A 1 103 ? 31.341 5.846 33.879 1.00 23.64 103 SER A N 1
ATOM 642 C CA . SER A 1 103 ? 30.562 6.609 34.866 1.00 24.13 103 SER A CA 1
ATOM 643 C C . SER A 1 103 ? 29.347 7.111 34.127 1.00 22.23 103 SER A C 1
ATOM 644 O O . SER A 1 103 ? 29.468 7.623 33.010 1.00 22.58 103 SER A O 1
ATOM 647 N N . VAL A 1 104 ? 28.193 7.067 34.746 1.00 22.00 104 VAL A N 1
ATOM 648 C CA . VAL A 1 104 ? 27.060 7.842 34.192 1.00 22.49 104 VAL A CA 1
ATOM 649 C C . VAL A 1 104 ? 27.232 9.372 34.387 1.00 21.56 104 VAL A C 1
ATOM 650 O O . VAL A 1 104 ? 27.734 9.818 35.411 1.00 20.52 104 VAL A O 1
ATOM 654 N N . GLY A 1 105 ? 26.830 10.142 33.394 1.00 20.18 105 GLY A N 1
ATOM 655 C CA . GLY A 1 105 ? 27.040 11.587 33.414 1.00 19.71 105 GLY A CA 1
ATOM 656 C C . GLY A 1 105 ? 28.522 11.865 33.190 1.00 20.98 105 GLY A C 1
ATOM 657 O O . GLY A 1 105 ? 29.132 11.403 32.209 1.00 19.80 105 GLY A O 1
ATOM 658 N N . ASP A 1 106 ? 29.083 12.649 34.101 1.00 20.38 106 ASP A N 1
ATOM 659 C CA . ASP A 1 106 ? 30.521 12.935 34.143 1.00 20.33 106 ASP A CA 1
ATOM 660 C C . ASP A 1 106 ? 31.267 12.156 35.232 1.00 21.14 106 ASP A C 1
ATOM 661 O O . ASP A 1 106 ? 30.842 12.077 36.395 1.00 19.68 106 ASP A O 1
ATOM 666 N N . GLY A 1 107 ? 32.417 11.617 34.876 1.00 21.54 107 GLY A N 1
ATOM 667 C CA . GLY A 1 107 ? 33.229 10.912 35.850 1.00 22.30 107 GLY A CA 1
ATOM 668 C C . GLY A 1 107 ? 33.966 11.660 36.942 1.00 22.70 107 GLY A C 1
ATOM 669 O O . GLY A 1 107 ? 34.581 10.996 37.759 1.00 23.68 107 GLY A O 1
ATOM 670 N N . GLY A 1 108 ? 33.908 13.000 36.996 1.00 21.10 108 GLY A N 1
ATOM 671 C CA . GLY A 1 108 ? 34.470 13.716 38.170 1.00 18.33 108 GLY A CA 1
ATOM 672 C C . GLY A 1 108 ? 33.364 14.437 38.951 1.00 17.62 108 GLY A C 1
ATOM 673 O O . GLY A 1 108 ? 33.622 15.212 39.870 1.00 18.06 108 GLY A O 1
ATOM 674 N N . PHE A 1 109 ? 32.104 14.133 38.633 1.00 18.85 109 PHE A N 1
ATOM 675 C CA . PHE A 1 109 ? 30.973 14.885 39.237 1.00 18.11 109 PHE A CA 1
ATOM 676 C C . PHE A 1 109 ? 30.111 13.928 40.034 1.00 18.73 109 PHE A C 1
ATOM 677 O O . PHE A 1 109 ? 29.170 13.351 39.502 1.00 17.89 109 PHE A O 1
ATOM 685 N N . TYR A 1 110 ? 30.445 13.786 41.324 1.00 19.12 110 TYR A N 1
ATOM 686 C CA . TYR A 1 110 ? 29.807 12.815 42.259 1.00 19.39 110 TYR A CA 1
ATOM 687 C C . TYR A 1 110 ? 29.894 11.399 41.702 1.00 22.90 110 TYR A C 1
ATOM 688 O O . TYR A 1 110 ? 28.922 10.624 41.721 1.00 23.11 110 TYR A O 1
ATOM 697 N N . SER A 1 111 ? 31.050 11.069 41.153 1.00 25.78 111 SER A N 1
ATOM 698 C CA . SER A 1 111 ? 31.253 9.771 40.576 1.00 29.91 111 SER A CA 1
ATOM 699 C C . SER A 1 111 ? 32.131 8.937 41.508 1.00 32.26 111 SER A C 1
ATOM 700 O O . SER A 1 111 ? 33.058 9.431 42.122 1.00 32.74 111 SER A O 1
ATOM 703 N N . THR A 1 112 ? 31.854 7.662 41.575 1.00 35.35 112 THR A N 1
ATOM 704 C CA . THR A 1 112 ? 32.696 6.753 42.355 1.00 39.12 112 THR A CA 1
ATOM 705 C C . THR A 1 112 ? 33.762 6.086 41.486 1.00 39.81 112 THR A C 1
ATOM 706 O O . THR A 1 112 ? 34.441 5.162 41.966 1.00 41.02 112 THR A O 1
ATOM 710 N N . ALA A 1 113 ? 33.893 6.529 40.224 1.00 39.54 113 ALA A N 1
ATOM 711 C CA . ALA A 1 113 ? 35.058 6.181 39.439 1.00 39.10 113 ALA A CA 1
ATOM 712 C C . ALA A 1 113 ? 36.214 6.935 40.050 1.00 38.81 113 ALA A C 1
ATOM 713 O O . ALA A 1 113 ? 37.367 6.514 39.978 1.00 38.40 113 ALA A O 1
ATOM 715 N N . SER A 1 114 ? 35.900 8.069 40.663 1.00 38.52 114 SER A N 1
ATOM 716 C CA . SER A 1 114 ? 36.914 8.881 41.296 1.00 38.52 114 SER A CA 1
ATOM 717 C C . SER A 1 114 ? 37.788 8.052 42.299 1.00 38.36 114 SER A C 1
ATOM 718 O O . SER A 1 114 ? 39.033 8.129 42.310 1.00 38.54 114 SER A O 1
ATOM 721 N N . ALA A 1 115 ? 37.139 7.179 43.061 1.00 38.80 115 ALA A N 1
ATOM 722 C CA . ALA A 1 115 ? 37.834 6.237 43.961 1.00 38.47 115 ALA A CA 1
ATOM 723 C C . ALA A 1 115 ? 38.882 5.356 43.255 1.00 37.65 115 ALA A C 1
ATOM 724 O O . ALA A 1 115 ? 40.014 5.208 43.727 1.00 36.22 115 ALA A O 1
ATOM 726 N N . ILE A 1 116 ? 38.490 4.802 42.109 1.00 36.90 116 ILE A N 1
ATOM 727 C CA . ILE A 1 116 ? 39.340 3.935 41.322 1.00 35.99 116 ILE A CA 1
ATOM 728 C C . ILE A 1 116 ? 40.537 4.678 40.740 1.00 35.62 116 ILE A C 1
ATOM 729 O O . ILE A 1 116 ? 41.661 4.205 40.813 1.00 35.43 116 ILE A O 1
ATOM 734 N N . ILE A 1 117 ? 40.296 5.855 40.185 1.00 36.00 117 ILE A N 1
ATOM 735 C CA . ILE A 1 117 ? 41.354 6.653 39.584 1.00 36.72 117 ILE A CA 1
ATOM 736 C C . ILE A 1 117 ? 42.393 7.077 40.621 1.00 36.76 117 ILE A C 1
ATOM 737 O O . ILE A 1 117 ? 43.619 6.995 40.369 1.00 35.90 117 ILE A O 1
ATOM 742 N N . GLU A 1 118 ? 41.915 7.567 41.772 1.00 37.80 118 GLU A N 1
ATOM 743 C CA . GLU A 1 118 ? 42.850 7.985 42.832 1.00 39.08 118 GLU A CA 1
ATOM 744 C C . GLU A 1 118 ? 43.730 6.809 43.245 1.00 39.04 118 GLU A C 1
ATOM 745 O O . GLU A 1 118 ? 44.960 6.921 43.255 1.00 39.22 118 GLU A O 1
ATOM 751 N N . ARG A 1 119 ? 43.097 5.670 43.528 1.00 39.62 119 ARG A N 1
ATOM 752 C CA . ARG A 1 119 ? 43.806 4.411 43.796 1.00 39.68 119 ARG A CA 1
ATOM 753 C C . ARG A 1 119 ? 44.749 4.015 42.661 1.00 39.42 119 ARG A C 1
ATOM 754 O O . ARG A 1 119 ? 45.858 3.564 42.907 1.00 39.18 119 ARG A O 1
ATOM 762 N N . ALA A 1 120 ? 44.293 4.178 41.420 1.00 39.47 120 ALA A N 1
ATOM 763 C CA . ALA A 1 120 ? 45.108 3.850 40.254 1.00 39.15 120 ALA A CA 1
ATOM 764 C C . ALA A 1 120 ? 46.397 4.667 40.202 1.00 39.05 120 ALA A C 1
ATOM 765 O O . ALA A 1 120 ? 47.466 4.113 40.014 1.00 38.78 120 ALA A O 1
ATOM 767 N N . ARG A 1 121 ? 46.256 6.077 40.292 1.00 39.81 121 ARG A N 1
ATOM 768 C CA . ARG A 1 121 ? 47.473 6.881 40.260 1.00 40.03 121 ARG A CA 1
ATOM 769 C C . ARG A 1 121 ? 48.296 6.639 41.496 1.00 40.24 121 ARG A C 1
ATOM 770 O O . ARG A 1 121 ? 49.517 6.723 41.428 1.00 40.63 121 ARG A O 1
ATOM 778 N N . ARG A 1 122 ? 47.674 6.212 42.697 1.00 40.52 122 ARG A N 1
ATOM 779 C CA . ARG A 1 122 ? 48.328 5.889 43.988 1.00 40.76 122 ARG A CA 1
ATOM 780 C C . ARG A 1 122 ? 49.370 4.788 43.789 1.00 40.38 122 ARG A C 1
ATOM 781 O O . ARG A 1 122 ? 50.268 4.570 44.614 1.00 40.08 122 ARG A O 1
ATOM 789 N N . ASP A 1 123 ? 49.211 4.091 42.671 1.00 39.76 123 ASP A N 1
ATOM 790 C CA . ASP A 1 123 ? 50.137 3.089 42.196 1.00 39.17 123 ASP A CA 1
ATOM 791 C C . ASP A 1 123 ? 50.792 3.732 40.949 1.00 38.67 123 ASP A C 1
ATOM 792 O O . ASP A 1 123 ? 50.644 4.930 40.752 1.00 38.48 123 ASP A O 1
ATOM 797 N N . GLY A 1 124 ? 51.525 3.003 40.118 1.00 38.54 124 GLY A N 1
ATOM 798 C CA . GLY A 1 124 ? 52.242 3.662 39.010 1.00 38.94 124 GLY A CA 1
ATOM 799 C C . GLY A 1 124 ? 51.423 4.082 37.792 1.00 39.65 124 GLY A C 1
ATOM 800 O O . GLY A 1 124 ? 51.949 4.719 36.867 1.00 39.79 124 GLY A O 1
ATOM 801 N N . LEU A 1 125 ? 50.126 3.771 37.818 1.00 39.33 125 LEU A N 1
ATOM 802 C CA . LEU A 1 125 ? 49.346 3.600 36.598 1.00 39.72 125 LEU A CA 1
ATOM 803 C C . LEU A 1 125 ? 49.048 4.839 35.774 1.00 39.64 125 LEU A C 1
ATOM 804 O O . LEU A 1 125 ? 48.883 5.951 36.292 1.00 39.57 125 LEU A O 1
ATOM 809 N N . ASP A 1 126 ? 48.996 4.590 34.469 1.00 39.64 126 ASP A N 1
ATOM 810 C CA . ASP A 1 126 ? 48.598 5.536 33.456 1.00 40.29 126 ASP A CA 1
ATOM 811 C C . ASP A 1 126 ? 47.089 5.682 33.575 1.00 39.53 126 ASP A C 1
ATOM 812 O O . ASP A 1 126 ? 46.363 4.731 33.275 1.00 38.73 126 ASP A O 1
ATOM 817 N N . CYS A 1 127 ? 46.631 6.851 34.027 1.00 39.62 127 CYS A N 1
ATOM 818 C CA . CYS A 1 127 ? 45.217 7.144 34.065 1.00 38.18 127 CYS A CA 1
ATOM 819 C C . CYS A 1 127 ? 44.920 8.505 33.424 1.00 35.67 127 CYS A C 1
ATOM 820 O O . CYS A 1 127 ? 45.777 9.403 33.440 1.00 36.25 127 CYS A O 1
ATOM 823 N N . SER A 1 128 ? 43.747 8.626 32.811 1.00 31.16 128 SER A N 1
ATOM 824 C CA . SER A 1 128 ? 43.211 9.915 32.346 1.00 28.52 128 SER A CA 1
ATOM 825 C C . SER A 1 128 ? 41.678 9.902 32.509 1.00 26.39 128 SER A C 1
ATOM 826 O O . SER A 1 128 ? 41.104 8.842 32.744 1.00 25.76 128 SER A O 1
ATOM 829 N N . MET A 1 129 ? 41.048 11.084 32.456 1.00 23.90 129 MET A N 1
ATOM 830 C CA . MET A 1 129 ? 39.594 11.253 32.535 1.00 24.37 129 MET A CA 1
ATOM 831 C C . MET A 1 129 ? 39.083 11.872 31.258 1.00 23.80 129 MET A C 1
ATOM 832 O O . MET A 1 129 ? 39.610 12.941 30.827 1.00 25.87 129 MET A O 1
ATOM 837 N N . THR A 1 130 ? 38.091 11.233 30.631 1.00 23.75 130 THR A N 1
ATOM 838 C CA . THR A 1 130 ? 37.346 11.864 29.510 1.00 21.90 130 THR A CA 1
ATOM 839 C C . THR A 1 130 ? 36.042 12.254 30.144 1.00 21.90 130 THR A C 1
ATOM 840 O O . THR A 1 130 ? 35.383 11.405 30.730 1.00 21.70 130 THR A O 1
ATOM 844 N N . PRO A 1 131 ? 35.685 13.560 30.059 1.00 21.69 131 PRO A N 1
ATOM 845 C CA . PRO A 1 131 ? 34.476 14.143 30.612 1.00 21.43 131 PRO A CA 1
ATOM 846 C C . PRO A 1 131 ? 33.209 13.733 29.865 1.00 21.55 131 PRO A C 1
ATOM 847 O O . PRO A 1 131 ? 33.266 13.166 28.728 1.00 21.50 131 PRO A O 1
ATOM 851 N N . GLY A 1 132 ? 32.087 13.941 30.543 1.00 20.69 132 GLY A N 1
ATOM 852 C CA . GLY A 1 132 ? 30.764 13.667 29.974 1.00 20.47 132 GLY A CA 1
ATOM 853 C C . GLY A 1 132 ? 29.826 14.745 30.402 1.00 22.40 132 GLY A C 1
ATOM 854 O O . GLY A 1 132 ? 30.171 15.531 31.255 1.00 23.40 132 GLY A O 1
ATOM 855 N N . ILE A 1 133 ? 28.590 14.728 29.879 1.00 21.15 133 ILE A N 1
ATOM 856 C CA . ILE A 1 133 ? 27.586 15.708 30.297 1.00 20.19 133 ILE A CA 1
ATOM 857 C C . ILE A 1 133 ? 26.889 15.309 31.606 1.00 20.49 133 ILE A C 1
ATOM 858 O O . ILE A 1 133 ? 26.377 14.202 31.702 1.00 22.46 133 ILE A O 1
ATOM 863 N N . PRO A 1 134 ? 26.933 16.170 32.649 1.00 20.95 134 PRO A N 1
ATOM 864 C CA . PRO A 1 134 ? 26.215 15.866 33.903 1.00 23.44 134 PRO A CA 1
ATOM 865 C C . PRO A 1 134 ? 24.731 15.721 33.645 1.00 23.16 134 PRO A C 1
ATOM 866 O O . PRO A 1 134 ? 24.204 16.451 32.803 1.00 25.25 134 PRO A O 1
ATOM 870 N N . ALA A 1 135 ? 24.034 14.910 34.437 1.00 23.50 135 ALA A N 1
ATOM 871 C CA . ALA A 1 135 ? 22.582 14.821 34.289 1.00 22.27 135 ALA A CA 1
ATOM 872 C C . ALA A 1 135 ? 21.836 16.146 34.488 1.00 22.50 135 ALA A C 1
ATOM 873 O O . ALA A 1 135 ? 20.868 16.400 33.779 1.00 21.53 135 ALA A O 1
ATOM 875 N N . PHE A 1 136 ? 22.249 16.990 35.435 1.00 23.16 136 PHE A N 1
ATOM 876 C CA . PHE A 1 136 ? 21.508 18.277 35.592 1.00 24.50 136 PHE A CA 1
ATOM 877 C C . PHE A 1 136 ? 21.555 19.149 34.312 1.00 23.75 136 PHE A C 1
ATOM 878 O O . PHE A 1 136 ? 20.584 19.808 33.966 1.00 23.92 136 PHE A O 1
ATOM 886 N N . ILE A 1 137 ? 22.663 19.072 33.595 1.00 24.00 137 ILE A N 1
ATOM 887 C CA . ILE A 1 137 ? 22.811 19.757 32.315 1.00 23.49 137 ILE A CA 1
ATOM 888 C C . ILE A 1 137 ? 21.849 19.177 31.249 1.00 24.90 137 ILE A C 1
ATOM 889 O O . ILE A 1 137 ? 21.126 19.955 30.527 1.00 25.52 137 ILE A O 1
ATOM 894 N N . ALA A 1 138 ? 21.835 17.846 31.140 1.00 24.22 138 ALA A N 1
ATOM 895 C CA . ALA A 1 138 ? 20.925 17.185 30.210 1.00 24.32 138 ALA A CA 1
ATOM 896 C C . ALA A 1 138 ? 19.449 17.500 30.569 1.00 23.48 138 ALA A C 1
ATOM 897 O O . ALA A 1 138 ? 18.597 17.682 29.692 1.00 24.41 138 ALA A O 1
ATOM 899 N N . ALA A 1 139 ? 19.140 17.549 31.848 1.00 23.56 139 ALA A N 1
ATOM 900 C CA . ALA A 1 139 ? 17.776 17.896 32.288 1.00 25.11 139 ALA A CA 1
ATOM 901 C C . ALA A 1 139 ? 17.276 19.274 31.803 1.00 25.22 139 ALA A C 1
ATOM 902 O O . ALA A 1 139 ? 16.139 19.407 31.330 1.00 27.03 139 ALA A O 1
ATOM 904 N N . GLY A 1 140 ? 18.105 20.296 31.919 1.00 26.88 140 GLY A N 1
ATOM 905 C CA . GLY A 1 140 ? 17.723 21.659 31.504 1.00 27.24 140 GLY A CA 1
ATOM 906 C C . GLY A 1 140 ? 17.452 21.623 30.005 1.00 27.90 140 GLY A C 1
ATOM 907 O O . GLY A 1 140 ? 16.428 22.120 29.533 1.00 25.18 140 GLY A O 1
ATOM 908 N N . SER A 1 141 ? 18.364 20.990 29.252 1.00 27.69 141 SER A N 1
ATOM 909 C CA . SER A 1 141 ? 18.182 20.903 27.796 1.00 27.64 141 SER A CA 1
ATOM 910 C C . SER A 1 141 ? 16.924 20.141 27.363 1.00 27.81 141 SER A C 1
ATOM 911 O O . SER A 1 141 ? 16.260 20.541 26.390 1.00 28.62 141 SER A O 1
ATOM 914 N N . ALA A 1 142 ? 16.622 19.047 28.056 1.00 26.59 142 ALA A N 1
ATOM 915 C CA . ALA A 1 142 ? 15.447 18.224 27.765 1.00 28.51 142 ALA A CA 1
ATOM 916 C C . ALA A 1 142 ? 14.145 19.034 27.941 1.00 28.88 142 ALA A C 1
ATOM 917 O O . ALA A 1 142 ? 13.200 18.902 27.156 1.00 29.03 142 ALA A O 1
ATOM 919 N N . ALA A 1 143 ? 14.137 19.883 28.966 1.00 30.21 143 ALA A N 1
ATOM 920 C CA . ALA A 1 143 ? 13.026 20.753 29.298 1.00 31.01 143 ALA A CA 1
ATOM 921 C C . ALA A 1 143 ? 13.036 22.055 28.471 1.00 31.68 143 ALA A C 1
ATOM 922 O O . ALA A 1 143 ? 12.127 22.861 28.594 1.00 32.24 143 ALA A O 1
ATOM 924 N N . GLY A 1 144 ? 14.059 22.279 27.655 1.00 31.15 144 GLY A N 1
ATOM 925 C CA . GLY A 1 144 ? 14.078 23.450 26.789 1.00 31.40 144 GLY A CA 1
ATOM 926 C C . GLY A 1 144 ? 14.265 24.779 27.511 1.00 32.25 144 GLY A C 1
ATOM 927 O O . GLY A 1 144 ? 13.794 25.819 27.035 1.00 31.58 144 GLY A O 1
ATOM 928 N N . MET A 1 145 ? 14.958 24.754 28.651 1.00 31.67 145 MET A N 1
ATOM 929 C CA . MET A 1 145 ? 15.146 25.942 29.485 1.00 32.86 145 MET A CA 1
ATOM 930 C C . MET A 1 145 ? 16.640 26.131 29.813 1.00 31.66 145 MET A C 1
ATOM 931 O O . MET A 1 145 ? 17.381 25.150 29.902 1.00 31.87 145 MET A O 1
ATOM 936 N N . PRO A 1 146 ? 17.055 27.383 30.063 1.00 31.75 146 PRO A N 1
ATOM 937 C CA . PRO A 1 146 ? 18.459 27.579 30.448 1.00 32.00 146 PRO A CA 1
ATOM 938 C C . PRO A 1 146 ? 18.631 27.362 31.936 1.00 31.80 146 PRO A C 1
ATOM 939 O O . PRO A 1 146 ? 17.708 27.611 32.706 1.00 32.23 146 PRO A O 1
ATOM 943 N N . LEU A 1 147 ? 19.805 26.913 32.339 1.00 31.17 147 LEU A N 1
ATOM 944 C CA . LEU A 1 147 ? 20.098 26.773 33.749 1.00 31.57 147 LEU A CA 1
ATOM 945 C C . LEU A 1 147 ? 20.714 28.028 34.338 1.00 31.48 147 LEU A C 1
ATOM 946 O O . LEU A 1 147 ? 20.693 28.207 35.573 1.00 32.67 147 LEU A O 1
ATOM 951 N N . ALA A 1 148 ? 21.304 28.864 33.482 1.00 30.89 148 ALA A N 1
ATOM 952 C CA . ALA A 1 148 ? 22.089 30.013 33.949 1.00 30.92 148 ALA A CA 1
ATOM 953 C C . ALA A 1 148 ? 22.194 31.025 32.845 1.00 31.11 148 ALA A C 1
ATOM 954 O O . ALA A 1 148 ? 22.355 30.646 31.679 1.00 28.39 148 ALA A O 1
ATOM 956 N N . LEU A 1 149 ? 22.023 32.299 33.234 1.00 32.17 149 LEU A N 1
ATOM 957 C CA . LEU A 1 149 ? 22.186 33.479 32.365 1.00 34.14 149 LEU A CA 1
ATOM 958 C C . LEU A 1 149 ? 23.074 34.523 33.032 1.00 34.83 149 LEU A C 1
ATOM 959 O O . LEU A 1 149 ? 23.034 34.687 34.262 1.00 34.43 149 LEU A O 1
ATOM 964 N N . GLN A 1 150 ? 23.881 35.211 32.220 1.00 36.10 150 GLN A N 1
ATOM 965 C CA . GLN A 1 150 ? 24.558 36.451 32.624 1.00 38.91 150 GLN A CA 1
ATOM 966 C C . GLN A 1 150 ? 24.503 36.747 34.145 1.00 39.11 150 GLN A C 1
ATOM 967 O O . GLN A 1 150 ? 23.529 37.351 34.646 1.00 41.53 150 GLN A O 1
ATOM 973 N N . SER A 1 151 ? 25.526 36.315 34.869 1.00 38.69 151 SER A N 1
ATOM 974 C CA . SER A 1 151 ? 25.681 36.681 36.297 1.00 37.51 151 SER A CA 1
ATOM 975 C C . SER A 1 151 ? 24.951 35.833 37.351 1.00 35.94 151 SER A C 1
ATOM 976 O O . SER A 1 151 ? 25.202 36.014 38.544 1.00 35.80 151 SER A O 1
ATOM 979 N N . ASP A 1 152 ? 24.103 34.897 36.924 1.00 33.96 152 ASP A N 1
ATOM 980 C CA . ASP A 1 152 ? 23.444 33.975 37.850 1.00 32.86 152 ASP A CA 1
ATOM 981 C C . ASP A 1 152 ? 24.495 33.150 38.577 1.00 31.75 152 ASP A C 1
ATOM 982 O O . ASP A 1 152 ? 25.602 32.935 38.042 1.00 30.38 152 ASP A O 1
ATOM 987 N N . SER A 1 153 ? 24.158 32.681 39.777 1.00 29.57 153 SER A N 1
ATOM 988 C CA . SER A 1 153 ? 24.960 31.634 40.419 1.00 30.04 153 SER A CA 1
ATOM 989 C C . SER A 1 153 ? 24.198 30.310 40.265 1.00 29.38 153 SER A C 1
ATOM 990 O O . SER A 1 153 ? 22.966 30.324 40.113 1.00 29.71 153 SER A O 1
ATOM 993 N N . VAL A 1 154 ? 24.914 29.192 40.279 1.00 28.09 154 VAL A N 1
ATOM 994 C CA . VAL A 1 154 ? 24.282 27.865 40.280 1.00 27.14 154 VAL A CA 1
ATOM 995 C C . VAL A 1 154 ? 24.815 27.103 41.480 1.00 26.09 154 VAL A C 1
ATOM 996 O O . VAL A 1 154 ? 26.016 26.997 41.676 1.00 25.37 154 VAL A O 1
ATOM 1000 N N . LEU A 1 155 ? 23.905 26.617 42.300 1.00 24.95 155 LEU A N 1
ATOM 1001 C CA . LEU A 1 155 ? 24.262 25.837 43.452 1.00 25.05 155 LEU A CA 1
ATOM 1002 C C . LEU A 1 155 ? 23.796 24.407 43.256 1.00 24.88 155 LEU A C 1
ATOM 1003 O O . LEU A 1 155 ? 22.597 24.164 43.083 1.00 24.61 155 LEU A O 1
ATOM 1008 N N . VAL A 1 156 ? 24.723 23.465 43.348 1.00 25.08 156 VAL A N 1
ATOM 1009 C CA . VAL A 1 156 ? 24.373 22.051 43.265 1.00 24.57 156 VAL A CA 1
ATOM 1010 C C . VAL A 1 156 ? 24.536 21.457 44.642 1.00 25.57 156 VAL A C 1
ATOM 1011 O O . VAL A 1 156 ? 25.624 21.516 45.233 1.00 24.96 156 VAL A O 1
ATOM 1015 N N . LEU A 1 157 ? 23.447 20.882 45.156 1.00 25.30 157 LEU A N 1
ATOM 1016 C CA . LEU A 1 157 ? 23.500 20.090 46.378 1.00 26.02 157 LEU A CA 1
ATOM 1017 C C . LEU A 1 157 ? 23.271 18.599 46.057 1.00 27.17 157 LEU A C 1
ATOM 1018 O O . LEU A 1 157 ? 22.651 18.291 45.041 1.00 27.49 157 LEU A O 1
ATOM 1023 N N . ALA A 1 158 ? 23.759 17.699 46.916 1.00 28.81 158 ALA A N 1
ATOM 1024 C CA . ALA A 1 158 ? 23.468 16.248 46.808 1.00 30.29 158 ALA A CA 1
ATOM 1025 C C . ALA A 1 158 ? 23.326 15.554 48.177 1.00 31.26 158 ALA A C 1
ATOM 1026 O O . ALA A 1 158 ? 23.984 15.924 49.141 1.00 30.63 158 ALA A O 1
ATOM 1028 N N . GLN A 1 159 ? 22.490 14.525 48.235 1.00 33.68 159 GLN A N 1
ATOM 1029 C CA . GLN A 1 159 ? 22.251 13.734 49.465 1.00 35.54 159 GLN A CA 1
ATOM 1030 C C . GLN A 1 159 ? 22.066 14.572 50.724 1.00 35.79 159 GLN A C 1
ATOM 1031 O O . GLN A 1 159 ? 22.730 14.336 51.739 1.00 35.70 159 GLN A O 1
ATOM 1037 N N . ILE A 1 160 ? 21.183 15.559 50.656 1.00 36.74 160 ILE A N 1
ATOM 1038 C CA . ILE A 1 160 ? 21.011 16.496 51.773 1.00 37.97 160 ILE A CA 1
ATOM 1039 C C . ILE A 1 160 ? 20.452 15.761 53.017 1.00 38.79 160 ILE A C 1
ATOM 1040 O O . ILE A 1 160 ? 19.646 14.837 52.880 1.00 38.17 160 ILE A O 1
ATOM 1045 N N . ASP A 1 161 ? 20.937 16.145 54.202 1.00 40.04 161 ASP A N 1
ATOM 1046 C CA . ASP A 1 161 ? 20.683 15.400 55.451 1.00 41.36 161 ASP A CA 1
ATOM 1047 C C . ASP A 1 161 ? 19.263 15.574 55.984 1.00 41.74 161 ASP A C 1
ATOM 1048 O O . ASP A 1 161 ? 18.732 14.691 56.678 1.00 42.08 161 ASP A O 1
ATOM 1053 N N . GLU A 1 162 ? 18.671 16.726 55.673 1.00 42.03 162 GLU A N 1
ATOM 1054 C CA . GLU A 1 162 ? 17.243 16.974 55.862 1.00 42.36 162 GLU A CA 1
ATOM 1055 C C . GLU A 1 162 ? 16.798 18.087 54.905 1.00 42.35 162 GLU A C 1
ATOM 1056 O O . GLU A 1 162 ? 17.626 18.862 54.417 1.00 41.75 162 GLU A O 1
ATOM 1062 N N . ILE A 1 163 ? 15.494 18.162 54.639 1.00 42.24 163 ILE A N 1
ATOM 1063 C CA . ILE A 1 163 ? 14.936 19.134 53.678 1.00 42.34 163 ILE A CA 1
ATOM 1064 C C . ILE A 1 163 ? 15.318 20.615 53.927 1.00 42.08 163 ILE A C 1
ATOM 1065 O O . ILE A 1 163 ? 15.485 21.378 52.966 1.00 41.71 163 ILE A O 1
ATOM 1070 N N . GLY A 1 164 ? 15.464 21.004 55.200 1.00 41.79 164 GLY A N 1
ATOM 1071 C CA . GLY A 1 164 ? 15.879 22.365 55.583 1.00 41.37 164 GLY A CA 1
ATOM 1072 C C . GLY A 1 164 ? 17.037 22.904 54.758 1.00 41.27 164 GLY A C 1
ATOM 1073 O O . GLY A 1 164 ? 17.047 24.081 54.382 1.00 41.55 164 GLY A O 1
ATOM 1074 N N . GLU A 1 165 ? 18.004 22.026 54.476 1.00 40.55 165 GLU A N 1
ATOM 1075 C CA . GLU A 1 165 ? 19.131 22.303 53.585 1.00 40.24 165 GLU A CA 1
ATOM 1076 C C . GLU A 1 165 ? 18.740 23.090 52.330 1.00 39.03 165 GLU A C 1
ATOM 1077 O O . GLU A 1 165 ? 19.343 24.125 52.017 1.00 38.61 165 GLU A O 1
ATOM 1083 N N . LEU A 1 166 ? 17.739 22.575 51.614 1.00 37.55 166 LEU A N 1
ATOM 1084 C CA . LEU A 1 166 ? 17.282 23.147 50.349 1.00 36.55 166 LEU A CA 1
ATOM 1085 C C . LEU A 1 166 ? 16.590 24.498 50.549 1.00 36.62 166 LEU A C 1
ATOM 1086 O O . LEU A 1 166 ? 16.935 25.471 49.868 1.00 36.25 166 LEU A O 1
ATOM 1091 N N . GLU A 1 167 ? 15.633 24.557 51.487 1.00 36.59 167 GLU A N 1
ATOM 1092 C CA . GLU A 1 167 ? 14.961 25.812 51.825 1.00 36.69 167 GLU A CA 1
ATOM 1093 C C . GLU A 1 167 ? 16.003 26.898 52.104 1.00 36.42 167 GLU A C 1
ATOM 1094 O O . GLU A 1 167 ? 16.008 27.945 51.446 1.00 36.54 167 GLU A O 1
ATOM 1100 N N . ARG A 1 168 ? 16.914 26.613 53.039 1.00 36.21 168 ARG A N 1
ATOM 1101 C CA . ARG A 1 168 ? 17.988 27.543 53.415 1.00 36.48 168 ARG A CA 1
ATOM 1102 C C . ARG A 1 168 ? 18.833 28.016 52.231 1.00 35.77 168 ARG A C 1
ATOM 1103 O O . ARG A 1 168 ? 19.217 29.188 52.160 1.00 35.46 168 ARG A O 1
ATOM 1111 N N . ALA A 1 169 ? 19.140 27.094 51.312 1.00 35.00 169 ALA A N 1
ATOM 1112 C CA . ALA A 1 169 ? 19.886 27.422 50.103 1.00 34.14 169 ALA A CA 1
ATOM 1113 C C . ALA A 1 169 ? 19.077 28.315 49.156 1.00 34.00 169 ALA A C 1
ATOM 1114 O O . ALA A 1 169 ? 19.626 29.214 48.525 1.00 33.56 169 ALA A O 1
ATOM 1116 N N . LEU A 1 170 ? 17.774 28.048 49.050 1.00 34.04 170 LEU A N 1
ATOM 1117 C CA . LEU A 1 170 ? 16.927 28.724 48.065 1.00 35.38 170 LEU A CA 1
ATOM 1118 C C . LEU A 1 170 ? 16.644 30.204 48.359 1.00 36.76 170 LEU A C 1
ATOM 1119 O O . LEU A 1 170 ? 16.246 30.956 47.463 1.00 37.34 170 LEU A O 1
ATOM 1124 N N . VAL A 1 171 ? 16.842 30.621 49.599 1.00 36.87 171 VAL A N 1
ATOM 1125 C CA . VAL A 1 171 ? 16.650 32.029 49.924 1.00 38.47 171 VAL A CA 1
ATOM 1126 C C . VAL A 1 171 ? 17.846 32.882 49.472 1.00 38.86 171 VAL A C 1
ATOM 1127 O O . VAL A 1 171 ? 17.699 34.076 49.231 1.00 39.50 171 VAL A O 1
ATOM 1131 N N . THR A 1 172 ? 19.013 32.259 49.319 1.00 39.45 172 THR A N 1
ATOM 1132 C CA . THR A 1 172 ? 20.250 33.021 49.099 1.00 39.64 172 THR A CA 1
ATOM 1133 C C . THR A 1 172 ? 20.859 32.696 47.746 1.00 39.19 172 THR A C 1
ATOM 1134 O O . THR A 1 172 ? 21.867 33.266 47.313 1.00 39.04 172 THR A O 1
ATOM 1138 N N . HIS A 1 173 ? 20.209 31.761 47.079 1.00 39.64 173 HIS A N 1
ATOM 1139 C CA . HIS A 1 173 ? 20.613 31.307 45.775 1.00 38.77 173 HIS A CA 1
ATOM 1140 C C . HIS A 1 173 ? 19.347 31.092 44.985 1.00 38.85 173 HIS A C 1
ATOM 1141 O O . HIS A 1 173 ? 18.392 30.461 45.469 1.00 39.20 173 HIS A O 1
ATOM 1148 N N . SER A 1 174 ? 19.352 31.618 43.764 1.00 38.92 174 SER A N 1
ATOM 1149 C CA . SER A 1 174 ? 18.175 31.593 42.901 1.00 38.54 174 SER A CA 1
ATOM 1150 C C . SER A 1 174 ? 18.032 30.317 42.032 1.00 37.53 174 SER A C 1
ATOM 1151 O O . SER A 1 174 ? 16.891 29.887 41.796 1.00 38.83 174 SER A O 1
ATOM 1154 N N . THR A 1 175 ? 19.140 29.727 41.555 1.00 36.10 175 THR A N 1
ATOM 1155 C CA . THR A 1 175 ? 19.096 28.377 40.904 1.00 33.96 175 THR A CA 1
ATOM 1156 C C . THR A 1 175 ? 19.814 27.342 41.757 1.00 32.28 175 THR A C 1
ATOM 1157 O O . THR A 1 175 ? 21.026 27.434 41.987 1.00 32.44 175 THR A O 1
ATOM 1161 N N . VAL A 1 176 ? 19.054 26.363 42.230 1.00 29.53 176 VAL A N 1
ATOM 1162 C CA . VAL A 1 176 ? 19.562 25.294 43.081 1.00 27.06 176 VAL A CA 1
ATOM 1163 C C . VAL A 1 176 ? 19.218 23.947 42.413 1.00 26.34 176 VAL A C 1
ATOM 1164 O O . VAL A 1 176 ? 18.070 23.722 42.050 1.00 24.03 176 VAL A O 1
ATOM 1168 N N . VAL A 1 177 ? 20.225 23.112 42.199 1.00 23.86 177 VAL A N 1
ATOM 1169 C CA . VAL A 1 177 ? 20.032 21.756 41.696 1.00 24.29 177 VAL A CA 1
ATOM 1170 C C . VAL A 1 177 ? 20.200 20.836 42.892 1.00 25.09 177 VAL A C 1
ATOM 1171 O O . VAL A 1 177 ? 21.083 21.071 43.730 1.00 24.96 177 VAL A O 1
ATOM 1175 N N . VAL A 1 178 ? 19.343 19.821 43.004 1.00 24.94 178 VAL A N 1
ATOM 1176 C CA . VAL A 1 178 ? 19.487 18.827 44.060 1.00 25.75 178 VAL A CA 1
ATOM 1177 C C . VAL A 1 178 ? 19.574 17.442 43.458 1.00 26.86 178 VAL A C 1
ATOM 1178 O O . VAL A 1 178 ? 18.643 17.016 42.775 1.00 27.19 178 VAL A O 1
ATOM 1182 N N . MET A 1 179 ? 20.633 16.710 43.787 1.00 28.21 179 MET A N 1
ATOM 1183 C CA . MET A 1 179 ? 20.867 15.405 43.166 1.00 29.62 179 MET A CA 1
ATOM 1184 C C . MET A 1 179 ? 20.460 14.115 43.871 1.00 31.96 179 MET A C 1
ATOM 1185 O O . MET A 1 179 ? 19.484 13.510 43.439 1.00 35.16 179 MET A O 1
ATOM 1190 N N . LYS A 1 180 ? 21.169 13.596 44.865 1.00 33.38 180 LYS A N 1
ATOM 1191 C CA . LYS A 1 180 ? 20.742 12.248 45.307 1.00 35.37 180 LYS A CA 1
ATOM 1192 C C . LYS A 1 180 ? 19.525 12.429 46.217 1.00 36.66 180 LYS A C 1
ATOM 1193 O O . LYS A 1 180 ? 19.651 12.598 47.423 1.00 36.09 180 LYS A O 1
ATOM 1199 N N . LEU A 1 181 ? 18.365 12.494 45.575 1.00 38.44 181 LEU A N 1
ATOM 1200 C CA . LEU A 1 181 ? 17.120 12.824 46.240 1.00 40.07 181 LEU A CA 1
ATOM 1201 C C . LEU A 1 181 ? 16.334 11.534 46.467 1.00 41.22 181 LEU A C 1
ATOM 1202 O O . LEU A 1 181 ? 15.663 10.997 45.567 1.00 41.56 181 LEU A O 1
ATOM 1207 N N . SER A 1 182 ? 16.457 11.035 47.699 1.00 41.98 182 SER A N 1
ATOM 1208 C CA . SER A 1 182 ? 16.038 9.697 48.092 1.00 42.85 182 SER A CA 1
ATOM 1209 C C . SER A 1 182 ? 16.190 9.770 49.598 1.00 43.47 182 SER A C 1
ATOM 1210 O O . SER A 1 182 ? 15.469 9.123 50.361 1.00 43.65 182 SER A O 1
ATOM 1213 N N . THR A 1 183 ? 17.143 10.609 49.995 1.00 43.72 183 THR A N 1
ATOM 1214 C CA . THR A 1 183 ? 17.336 11.059 51.372 1.00 43.64 183 THR A CA 1
ATOM 1215 C C . THR A 1 183 ? 16.181 11.962 51.835 1.00 43.49 183 THR A C 1
ATOM 1216 O O . THR A 1 183 ? 15.906 12.078 53.034 1.00 42.96 183 THR A O 1
ATOM 1220 N N . VAL A 1 184 ? 15.527 12.601 50.863 1.00 43.27 184 VAL A N 1
ATOM 1221 C CA . VAL A 1 184 ? 14.528 13.648 51.100 1.00 42.74 184 VAL A CA 1
ATOM 1222 C C . VAL A 1 184 ? 13.213 13.345 50.355 1.00 42.34 184 VAL A C 1
ATOM 1223 O O . VAL A 1 184 ? 12.304 14.184 50.291 1.00 41.92 184 VAL A O 1
ATOM 1227 N N . ARG A 1 185 ? 13.120 12.147 49.788 1.00 42.09 185 ARG A N 1
ATOM 1228 C CA . ARG A 1 185 ? 12.002 11.798 48.906 1.00 42.44 185 ARG A CA 1
ATOM 1229 C C . ARG A 1 185 ? 10.592 11.950 49.534 1.00 42.22 185 ARG A C 1
ATOM 1230 O O . ARG A 1 185 ? 9.630 12.308 48.842 1.00 42.59 185 ARG A O 1
ATOM 1238 N N . ASP A 1 186 ? 10.474 11.704 50.839 1.00 41.52 186 ASP A N 1
ATOM 1239 C CA . ASP A 1 186 ? 9.165 11.737 51.499 1.00 40.88 186 ASP A CA 1
ATOM 1240 C C . ASP A 1 186 ? 8.693 13.165 51.782 1.00 40.08 186 ASP A C 1
ATOM 1241 O O . ASP A 1 186 ? 7.520 13.394 52.120 1.00 39.48 186 ASP A O 1
ATOM 1246 N N . GLU A 1 187 ? 9.612 14.120 51.653 1.00 38.76 187 GLU A N 1
ATOM 1247 C CA . GLU A 1 187 ? 9.352 15.494 52.063 1.00 38.19 187 GLU A CA 1
ATOM 1248 C C . GLU A 1 187 ? 9.084 16.411 50.873 1.00 37.24 187 GLU A C 1
ATOM 1249 O O . GLU A 1 187 ? 8.779 17.603 51.047 1.00 37.17 187 GLU A O 1
ATOM 1255 N N . LEU A 1 188 ? 9.206 15.824 49.658 1.00 36.63 188 LEU A N 1
ATOM 1256 C CA . LEU A 1 188 ? 9.274 16.584 48.407 1.00 35.65 188 LEU A CA 1
ATOM 1257 C C . LEU A 1 188 ? 8.005 17.395 48.076 1.00 35.20 188 LEU A C 1
ATOM 1258 O O . LEU A 1 188 ? 8.082 18.610 47.765 1.00 34.93 188 LEU A O 1
ATOM 1263 N N . VAL A 1 189 ? 6.844 16.725 48.152 1.00 34.64 189 VAL A N 1
ATOM 1264 C CA . VAL A 1 189 ? 5.568 17.372 47.796 1.00 34.27 189 VAL A CA 1
ATOM 1265 C C . VAL A 1 189 ? 5.103 18.470 48.820 1.00 33.97 189 VAL A C 1
ATOM 1266 O O . VAL A 1 189 ? 4.907 19.618 48.412 1.00 34.26 189 VAL A O 1
ATOM 1270 N N . SER A 1 190 ? 5.394 18.122 50.141 1.00 33.62 190 SER A N 1
ATOM 1271 C CA . SER A 1 190 ? 5.182 19.129 51.201 1.00 33.93 190 SER A CA 1
ATOM 1272 C C . SER A 1 190 ? 5.953 20.429 50.913 1.00 33.80 190 SER A C 1
ATOM 1273 O O . SER A 1 190 ? 5.392 21.542 50.989 1.00 33.66 190 SER A O 1
ATOM 1276 N N . PHE A 1 191 ? 7.239 20.258 50.582 1.00 33.85 191 PHE A N 1
ATOM 1277 C CA . PHE A 1 191 ? 8.141 21.355 50.246 1.00 33.86 191 PHE A CA 1
ATOM 1278 C C . PHE A 1 191 ? 7.697 22.173 49.032 1.00 33.92 191 PHE A C 1
ATOM 1279 O O . PHE A 1 191 ? 7.702 23.410 49.085 1.00 34.50 191 PHE A O 1
ATOM 1287 N N . LEU A 1 192 ? 7.315 21.487 47.948 1.00 33.68 192 LEU A N 1
ATOM 1288 C CA . LEU A 1 192 ? 6.977 22.176 46.704 1.00 33.83 192 LEU A CA 1
ATOM 1289 C C . LEU A 1 192 ? 5.698 23.040 46.802 1.00 34.69 192 LEU A C 1
ATOM 1290 O O . LEU A 1 192 ? 5.601 24.112 46.193 1.00 34.91 192 LEU A O 1
ATOM 1295 N N . GLU A 1 193 ? 4.706 22.588 47.597 1.00 34.91 193 GLU A N 1
ATOM 1296 C CA . GLU A 1 193 ? 3.523 23.422 47.770 1.00 34.69 193 GLU A CA 1
ATOM 1297 C C . GLU A 1 193 ? 3.859 24.694 48.542 1.00 33.37 193 GLU A C 1
ATOM 1298 O O . GLU A 1 193 ? 3.296 25.777 48.207 1.00 36.44 193 GLU A O 1
ATOM 1304 N N . ARG A 1 194 ? 4.788 24.629 49.516 1.00 36.65 194 ARG A N 1
ATOM 1305 C CA . ARG A 1 194 ? 5.177 25.845 50.262 1.00 37.16 194 ARG A CA 1
ATOM 1306 C C . ARG A 1 194 ? 6.195 26.752 49.540 1.00 36.36 194 ARG A C 1
ATOM 1307 O O . ARG A 1 194 ? 6.178 27.965 49.743 1.00 35.69 194 ARG A O 1
ATOM 1315 N N . TYR A 1 195 ? 7.059 26.166 48.702 1.00 36.67 195 TYR A N 1
ATOM 1316 C CA . TYR A 1 195 ? 7.964 26.928 47.805 1.00 36.07 195 TYR A CA 1
ATOM 1317 C C . TYR A 1 195 ? 7.136 27.738 46.794 1.00 35.78 195 TYR A C 1
ATOM 1318 O O . TYR A 1 195 ? 7.371 28.947 46.599 1.00 35.47 195 TYR A O 1
ATOM 1327 N N . ALA A 1 196 ? 6.154 27.056 46.186 1.00 35.09 196 ALA A N 1
ATOM 1328 C CA . ALA A 1 196 ? 5.181 27.645 45.254 1.00 34.78 196 ALA A CA 1
ATOM 1329 C C . ALA A 1 196 ? 5.831 28.451 44.123 1.00 34.38 196 ALA A C 1
ATOM 1330 O O . ALA A 1 196 ? 5.317 29.494 43.706 1.00 34.19 196 ALA A O 1
ATOM 1332 N N . LYS A 1 197 ? 6.955 27.941 43.617 1.00 34.26 197 LYS A N 1
ATOM 1333 C CA . LYS A 1 197 ? 7.690 28.610 42.542 1.00 34.21 197 LYS A CA 1
ATOM 1334 C C . LYS A 1 197 ? 8.096 27.644 41.422 1.00 33.98 197 LYS A C 1
ATOM 1335 O O . LYS A 1 197 ? 7.952 26.420 41.565 1.00 33.49 197 LYS A O 1
ATOM 1341 N N . PRO A 1 198 ? 8.603 28.185 40.295 1.00 33.74 198 PRO A N 1
ATOM 1342 C CA . PRO A 1 198 ? 8.932 27.274 39.199 1.00 33.09 198 PRO A CA 1
ATOM 1343 C C . PRO A 1 198 ? 10.024 26.248 39.570 1.00 32.61 198 PRO A C 1
ATOM 1344 O O . PRO A 1 198 ? 10.939 26.536 40.364 1.00 32.36 198 PRO A O 1
ATOM 1348 N N . PHE A 1 199 ? 9.897 25.052 39.004 1.00 31.61 199 PHE A N 1
ATOM 1349 C CA . PHE A 1 199 ? 10.801 23.944 39.283 1.00 30.40 199 PHE A CA 1
ATOM 1350 C C . PHE A 1 199 ? 10.753 22.948 38.137 1.00 30.01 199 PHE A C 1
ATOM 1351 O O . PHE A 1 199 ? 9.760 22.881 37.403 1.00 29.28 199 PHE A O 1
ATOM 1359 N N . LEU A 1 200 ? 11.810 22.149 38.019 1.00 28.87 200 LEU A N 1
ATOM 1360 C CA . LEU A 1 200 ? 11.844 21.019 37.098 1.00 28.64 200 LEU A CA 1
ATOM 1361 C C . LEU A 1 200 ? 12.091 19.740 37.902 1.00 28.35 200 LEU A C 1
ATOM 1362 O O . LEU A 1 200 ? 13.089 19.633 38.615 1.00 28.80 200 LEU A O 1
ATOM 1367 N N . TYR A 1 201 ? 11.190 18.771 37.815 1.00 28.10 201 TYR A N 1
ATOM 1368 C CA . TYR A 1 201 ? 11.532 17.426 38.273 1.00 27.59 201 TYR A CA 1
ATOM 1369 C C . TYR A 1 201 ? 11.985 16.603 37.077 1.00 27.21 201 TYR A C 1
ATOM 1370 O O . TYR A 1 201 ? 11.287 16.511 36.059 1.00 27.52 201 TYR A O 1
ATOM 1379 N N . ALA A 1 202 ? 13.156 15.995 37.201 1.00 26.77 202 ALA A N 1
ATOM 1380 C CA . ALA A 1 202 ? 13.740 15.237 36.087 1.00 26.13 202 ALA A CA 1
ATOM 1381 C C . ALA A 1 202 ? 14.192 13.838 36.513 1.00 25.46 202 ALA A C 1
ATOM 1382 O O . ALA A 1 202 ? 15.144 13.683 37.283 1.00 26.40 202 ALA A O 1
ATOM 1384 N N . GLU A 1 203 ? 13.545 12.832 35.947 1.00 24.02 203 GLU A N 1
ATOM 1385 C CA . GLU A 1 203 ? 13.782 11.467 36.289 1.00 24.07 203 GLU A CA 1
ATOM 1386 C C . GLU A 1 203 ? 14.283 10.710 35.069 1.00 24.87 203 GLU A C 1
ATOM 1387 O O . GLU A 1 203 ? 13.677 10.778 34.007 1.00 24.32 203 GLU A O 1
ATOM 1393 N N . LYS A 1 204 ? 15.396 9.996 35.244 1.00 25.70 204 LYS A N 1
ATOM 1394 C CA . LYS A 1 204 ? 15.960 9.099 34.207 1.00 25.56 204 LYS A CA 1
ATOM 1395 C C . LYS A 1 204 ? 16.009 9.758 32.817 1.00 25.08 204 LYS A C 1
ATOM 1396 O O . LYS A 1 204 ? 15.546 9.177 31.821 1.00 24.25 204 LYS A O 1
ATOM 1402 N N . VAL A 1 205 ? 16.607 10.957 32.784 1.00 24.70 205 VAL A N 1
ATOM 1403 C CA . VAL A 1 205 ? 16.758 11.786 31.599 1.00 24.95 205 VAL A CA 1
ATOM 1404 C C . VAL A 1 205 ? 17.542 11.061 30.511 1.00 25.18 205 VAL A C 1
ATOM 1405 O O . VAL A 1 205 ? 18.672 10.659 30.720 1.00 24.79 205 VAL A O 1
ATOM 1409 N N . GLY A 1 206 ? 16.886 10.870 29.367 1.00 25.55 206 GLY A N 1
ATOM 1410 C CA . GLY A 1 206 ? 17.485 10.271 28.197 1.00 25.21 206 GLY A CA 1
ATOM 1411 C C . GLY A 1 206 ? 17.457 8.763 28.182 1.00 26.14 206 GLY A C 1
ATOM 1412 O O . GLY A 1 206 ? 17.936 8.159 27.230 1.00 24.74 206 GLY A O 1
ATOM 1413 N N . MET A 1 207 ? 16.887 8.165 29.235 1.00 26.72 207 MET A N 1
ATOM 1414 C CA . MET A 1 207 ? 16.802 6.722 29.399 1.00 28.31 207 MET A CA 1
ATOM 1415 C C . MET A 1 207 ? 15.375 6.257 29.112 1.00 28.62 207 MET A C 1
ATOM 1416 O O . MET A 1 207 ? 14.447 7.070 29.052 1.00 26.79 207 MET A O 1
ATOM 1421 N N . ALA A 1 208 ? 15.199 4.944 28.937 1.00 28.78 208 ALA A N 1
ATOM 1422 C CA . ALA A 1 208 ? 13.858 4.399 28.865 1.00 29.31 208 ALA A CA 1
ATOM 1423 C C . ALA A 1 208 ? 13.162 4.813 30.164 1.00 29.81 208 ALA A C 1
ATOM 1424 O O . ALA A 1 208 ? 13.767 4.785 31.250 1.00 31.41 208 ALA A O 1
ATOM 1426 N N . GLY A 1 209 ? 11.914 5.236 30.056 1.00 29.83 209 GLY A N 1
ATOM 1427 C CA . GLY A 1 209 ? 11.183 5.698 31.239 1.00 29.73 209 GLY A CA 1
ATOM 1428 C C . GLY A 1 209 ? 11.594 7.074 31.746 1.00 28.62 209 GLY A C 1
ATOM 1429 O O . GLY A 1 209 ? 11.347 7.414 32.901 1.00 28.11 209 GLY A O 1
ATOM 1430 N N . GLU A 1 210 ? 12.223 7.877 30.890 1.00 28.68 210 GLU A N 1
ATOM 1431 C CA . GLU A 1 210 ? 12.400 9.304 31.202 1.00 27.90 210 GLU A CA 1
ATOM 1432 C C . GLU A 1 210 ? 11.045 9.905 31.607 1.00 28.38 210 GLU A C 1
ATOM 1433 O O . GLU A 1 210 ? 10.005 9.539 31.055 1.00 25.41 210 GLU A O 1
ATOM 1439 N N . PHE A 1 211 ? 11.067 10.795 32.594 1.00 27.89 211 PHE A N 1
ATOM 1440 C CA . PHE A 1 211 ? 9.866 11.510 32.960 1.00 28.67 211 PHE A CA 1
ATOM 1441 C C . PHE A 1 211 ? 10.253 12.854 33.510 1.00 29.19 211 PHE A C 1
ATOM 1442 O O . PHE A 1 211 ? 10.982 12.932 34.525 1.00 29.98 211 PHE A O 1
ATOM 1450 N N . ILE A 1 212 ? 9.760 13.903 32.846 1.00 29.00 212 ILE A N 1
ATOM 1451 C CA . ILE A 1 212 ? 10.115 15.292 33.158 1.00 29.08 212 ILE A CA 1
ATOM 1452 C C . ILE A 1 212 ? 8.837 16.057 33.448 1.00 28.85 212 ILE A C 1
ATOM 1453 O O . ILE A 1 212 ? 7.893 16.016 32.664 1.00 27.58 212 ILE A O 1
ATOM 1458 N N . THR A 1 213 ? 8.792 16.741 34.585 1.00 29.00 213 THR A N 1
ATOM 1459 C CA . THR A 1 213 ? 7.609 17.527 34.923 1.00 28.27 213 THR A CA 1
ATOM 1460 C C . THR A 1 213 ? 7.962 18.801 35.670 1.00 29.53 213 THR A C 1
ATOM 1461 O O . THR A 1 213 ? 9.047 18.925 36.302 1.00 29.38 213 THR A O 1
ATOM 1465 N N . MET A 1 214 ? 7.078 19.772 35.494 1.00 29.84 214 MET A N 1
ATOM 1466 C CA . MET A 1 214 ? 7.076 21.020 36.215 1.00 31.38 214 MET A CA 1
ATOM 1467 C C . MET A 1 214 ? 5.736 21.158 36.952 1.00 30.53 214 MET A C 1
ATOM 1468 O O . MET A 1 214 ? 5.410 22.247 37.425 1.00 29.84 214 MET A O 1
ATOM 1473 N N . GLU A 1 215 ? 4.997 20.044 37.054 1.00 30.67 215 GLU A N 1
ATOM 1474 C CA . GLU A 1 215 ? 3.664 20.012 37.708 1.00 31.02 215 GLU A CA 1
ATOM 1475 C C . GLU A 1 215 ? 3.704 19.273 39.059 1.00 29.97 215 GLU A C 1
ATOM 1476 O O . GLU A 1 215 ? 4.180 18.111 39.134 1.00 29.53 215 GLU A O 1
ATOM 1482 N N . VAL A 1 216 ? 3.201 19.929 40.130 1.00 29.14 216 VAL A N 1
ATOM 1483 C CA . VAL A 1 216 ? 3.233 19.283 41.453 1.00 28.44 216 VAL A CA 1
ATOM 1484 C C . VAL A 1 216 ? 2.297 18.062 41.486 1.00 28.14 216 VAL A C 1
ATOM 1485 O O . VAL A 1 216 ? 2.606 17.045 42.124 1.00 27.40 216 VAL A O 1
ATOM 1489 N N . ASP A 1 217 ? 1.173 18.166 40.771 1.00 27.94 217 ASP A N 1
ATOM 1490 C CA . ASP A 1 217 ? 0.203 17.070 40.654 1.00 28.07 217 ASP A CA 1
ATOM 1491 C C . ASP A 1 217 ? 0.804 15.814 40.016 1.00 27.62 217 ASP A C 1
ATOM 1492 O O . ASP A 1 217 ? 0.344 14.701 40.284 1.00 27.80 217 ASP A O 1
ATOM 1497 N N . ALA A 1 218 ? 1.838 15.980 39.189 1.00 26.94 218 ALA A N 1
ATOM 1498 C CA . ALA A 1 218 ? 2.499 14.820 38.574 1.00 25.88 218 ALA A CA 1
ATOM 1499 C C . ALA A 1 218 ? 3.430 14.091 39.537 1.00 25.42 218 ALA A C 1
ATOM 1500 O O . ALA A 1 218 ? 3.952 13.032 39.211 1.00 25.51 218 ALA A O 1
ATOM 1502 N N . LEU A 1 219 ? 3.631 14.645 40.729 1.00 24.90 219 LEU A N 1
ATOM 1503 C CA . LEU A 1 219 ? 4.530 14.024 41.709 1.00 24.31 219 LEU A CA 1
ATOM 1504 C C . LEU A 1 219 ? 3.819 13.351 42.885 1.00 24.11 219 LEU A C 1
ATOM 1505 O O . LEU A 1 219 ? 4.461 12.657 43.682 1.00 23.41 219 LEU A O 1
ATOM 1510 N N . ARG A 1 220 ? 2.503 13.558 42.989 1.00 24.17 220 ARG A N 1
ATOM 1511 C CA . ARG A 1 220 ? 1.722 13.055 44.127 1.00 23.85 220 ARG A CA 1
ATOM 1512 C C . ARG A 1 220 ? 1.620 11.535 44.142 1.00 23.81 220 ARG A C 1
ATOM 1513 O O . ARG A 1 220 ? 1.927 10.913 45.157 1.00 23.92 220 ARG A O 1
ATOM 1521 N N . SER A 1 221 ? 1.236 10.928 43.019 1.00 23.67 221 SER A N 1
ATOM 1522 C CA . SER A 1 221 ? 1.221 9.459 42.918 1.00 23.72 221 SER A CA 1
ATOM 1523 C C . SER A 1 221 ? 2.537 8.905 42.373 1.00 23.31 221 SER A C 1
ATOM 1524 O O . SER A 1 221 ? 2.645 7.723 42.090 1.00 23.18 221 SER A O 1
ATOM 1527 N N . ARG A 1 222 ? 3.533 9.776 42.235 1.00 23.20 222 ARG A N 1
ATOM 1528 C CA . ARG A 1 222 ? 4.821 9.410 41.642 1.00 22.70 222 ARG A CA 1
ATOM 1529 C C . ARG A 1 222 ? 5.815 8.855 42.668 1.00 22.10 222 ARG A C 1
ATOM 1530 O O . ARG A 1 222 ? 6.048 9.474 43.706 1.00 21.78 222 ARG A O 1
ATOM 1538 N N . ALA A 1 223 ? 6.376 7.680 42.367 1.00 21.94 223 ALA A N 1
ATOM 1539 C CA . ALA A 1 223 ? 7.513 7.131 43.112 1.00 21.70 223 ALA A CA 1
ATOM 1540 C C . ALA A 1 223 ? 8.799 7.796 42.601 1.00 21.46 223 ALA A C 1
ATOM 1541 O O . ALA A 1 223 ? 9.130 7.683 41.422 1.00 21.75 223 ALA A O 1
ATOM 1543 N N . ILE A 1 224 ? 9.500 8.507 43.479 1.00 20.90 224 ILE A N 1
ATOM 1544 C CA . ILE A 1 224 ? 10.716 9.228 43.095 1.00 20.05 224 ILE A CA 1
ATOM 1545 C C . ILE A 1 224 ? 11.992 8.394 43.353 1.00 19.83 224 ILE A C 1
ATOM 1546 O O . ILE A 1 224 ? 12.400 8.211 44.512 1.00 19.55 224 ILE A O 1
ATOM 1551 N N . PRO A 1 225 ? 12.609 7.858 42.266 1.00 19.20 225 PRO A N 1
ATOM 1552 C CA . PRO A 1 225 ? 13.742 6.947 42.369 1.00 18.98 225 PRO A CA 1
ATOM 1553 C C . PRO A 1 225 ? 15.100 7.646 42.557 1.00 19.33 225 PRO A C 1
ATOM 1554 O O . PRO A 1 225 ? 15.184 8.888 42.585 1.00 18.72 225 PRO A O 1
ATOM 1558 N N . TYR A 1 226 ? 16.146 6.831 42.675 1.00 19.53 226 TYR A N 1
ATOM 1559 C CA . TYR A 1 226 ? 17.530 7.313 42.735 1.00 20.32 226 TYR A CA 1
ATOM 1560 C C . TYR A 1 226 ? 17.939 8.233 41.554 1.00 20.22 226 TYR A C 1
ATOM 1561 O O . TYR A 1 226 ? 18.462 9.322 41.783 1.00 20.08 226 TYR A O 1
ATOM 1570 N N . PHE A 1 227 ? 17.729 7.787 40.319 1.00 20.22 227 PHE A N 1
ATOM 1571 C CA . PHE A 1 227 ? 18.066 8.636 39.177 1.00 20.88 227 PHE A CA 1
ATOM 1572 C C . PHE A 1 227 ? 17.012 9.679 38.847 1.00 20.43 227 PHE A C 1
ATOM 1573 O O . PHE A 1 227 ? 16.393 9.650 37.791 1.00 21.39 227 PHE A O 1
ATOM 1581 N N . SER A 1 228 ? 16.813 10.589 39.794 1.00 21.59 228 SER A N 1
ATOM 1582 C CA . SER A 1 228 ? 16.066 11.792 39.525 1.00 21.40 228 SER A CA 1
ATOM 1583 C C . SER A 1 228 ? 16.781 12.959 40.142 1.00 21.65 228 SER A C 1
ATOM 1584 O O . SER A 1 228 ? 17.539 12.818 41.097 1.00 22.42 228 SER A O 1
ATOM 1587 N N . LEU A 1 229 ? 16.528 14.139 39.601 1.00 22.58 229 LEU A N 1
ATOM 1588 C CA . LEU A 1 229 ? 17.083 15.334 40.233 1.00 23.13 229 LEU A CA 1
ATOM 1589 C C . LEU A 1 229 ? 16.044 16.423 40.227 1.00 22.77 229 LEU A C 1
ATOM 1590 O O . LEU A 1 229 ? 15.043 16.361 39.493 1.00 23.52 229 LEU A O 1
ATOM 1595 N N . LEU A 1 230 ? 16.305 17.446 41.009 1.00 23.55 230 LEU A N 1
ATOM 1596 C CA . LEU A 1 230 ? 15.404 18.568 41.048 1.00 23.07 230 LEU A CA 1
ATOM 1597 C C . LEU A 1 230 ? 16.143 19.839 40.701 1.00 22.87 230 LEU A C 1
ATOM 1598 O O . LEU A 1 230 ? 17.180 20.124 41.283 1.00 23.21 230 LEU A O 1
ATOM 1603 N N . VAL A 1 231 ? 15.600 20.597 39.760 1.00 23.28 231 VAL A N 1
ATOM 1604 C CA . VAL A 1 231 ? 16.060 21.970 39.515 1.00 23.78 231 VAL A CA 1
ATOM 1605 C C . VAL A 1 231 ? 15.015 22.993 40.043 1.00 23.87 231 VAL A C 1
ATOM 1606 O O . VAL A 1 231 ? 13.894 23.033 39.522 1.00 24.78 231 VAL A O 1
ATOM 1610 N N . CYS A 1 232 ? 15.374 23.806 41.034 1.00 23.68 232 CYS A N 1
ATOM 1611 C CA . CYS A 1 232 ? 14.521 24.937 41.453 1.00 24.30 232 CYS A CA 1
ATOM 1612 C C . CYS A 1 232 ? 15.132 26.240 40.978 1.00 23.66 232 CYS A C 1
ATOM 1613 O O . CYS A 1 232 ? 16.159 26.677 41.504 1.00 22.81 232 CYS A O 1
ATOM 1616 N N . SER A 1 233 ? 14.489 26.842 39.984 1.00 23.53 233 SER A N 1
ATOM 1617 C CA . SER A 1 233 ? 14.974 28.058 39.353 1.00 23.90 233 SER A CA 1
ATOM 1618 C C . SER A 1 233 ? 13.824 28.854 38.715 1.00 24.41 233 SER A C 1
ATOM 1619 O O . SER A 1 233 ? 12.912 28.245 38.124 1.00 24.31 233 SER A O 1
ATOM 1622 N N . PRO A 1 234 ? 13.879 30.204 38.795 1.00 24.86 234 PRO A N 1
ATOM 1623 C CA . PRO A 1 234 ? 12.927 31.026 38.036 1.00 25.36 234 PRO A CA 1
ATOM 1624 C C . PRO A 1 234 ? 12.947 30.708 36.538 1.00 25.74 234 PRO A C 1
ATOM 1625 O O . PRO A 1 234 ? 11.918 30.836 35.870 1.00 25.75 234 PRO A O 1
ATOM 1629 N N . HIS A 1 235 ? 14.101 30.267 36.035 1.00 26.16 235 HIS A N 1
ATOM 1630 C CA . HIS A 1 235 ? 14.293 29.970 34.605 1.00 26.90 235 HIS A CA 1
ATOM 1631 C C . HIS A 1 235 ? 13.461 28.792 34.094 1.00 27.01 235 HIS A C 1
ATOM 1632 O O . HIS A 1 235 ? 13.332 28.611 32.877 1.00 26.66 235 HIS A O 1
ATOM 1639 N N . CYS A 1 236 ? 12.894 28.012 35.019 1.00 27.54 236 CYS A N 1
ATOM 1640 C CA . CYS A 1 236 ? 11.958 26.928 34.673 1.00 28.84 236 CYS A CA 1
ATOM 1641 C C . CYS A 1 236 ? 10.664 27.429 33.995 1.00 29.63 236 CYS A C 1
ATOM 1642 O O . CYS A 1 236 ? 9.985 26.661 33.306 1.00 29.41 236 CYS A O 1
ATOM 1645 N N . ARG A 1 237 ? 10.334 28.713 34.180 1.00 30.68 237 ARG A N 1
ATOM 1646 C CA . ARG A 1 237 ? 9.166 29.314 33.532 1.00 31.90 237 ARG A CA 1
ATOM 1647 C C . ARG A 1 237 ? 9.412 29.549 32.036 1.00 32.65 237 ARG A C 1
ATOM 1648 O O . ARG A 1 237 ? 8.466 29.731 31.254 1.00 32.59 237 ARG A O 1
ATOM 1656 N N . GLN A 1 238 ? 10.684 29.527 31.640 1.00 33.64 238 GLN A N 1
ATOM 1657 C CA . GLN A 1 238 ? 11.065 29.752 30.245 1.00 34.99 238 GLN A CA 1
ATOM 1658 C C . GLN A 1 238 ? 11.001 28.469 29.404 1.00 35.47 238 GLN A C 1
ATOM 1659 O O . GLN A 1 238 ? 11.327 28.487 28.212 1.00 35.92 238 GLN A O 1
ATOM 1665 N N . SER A 1 239 ? 10.551 27.379 30.036 1.00 35.93 239 SER A N 1
ATOM 1666 C CA . SER A 1 239 ? 10.309 26.077 29.391 1.00 36.39 239 SER A CA 1
ATOM 1667 C C . SER A 1 239 ? 8.895 25.922 28.788 1.00 36.79 239 SER A C 1
ATOM 1668 O O . SER A 1 239 ? 7.999 26.725 29.053 1.00 36.91 239 SER A O 1
ATOM 1671 N N . THR A 1 240 ? 8.712 24.878 27.981 1.00 37.32 240 THR A N 1
ATOM 1672 C CA . THR A 1 240 ? 7.398 24.505 27.430 1.00 37.77 240 THR A CA 1
ATOM 1673 C C . THR A 1 240 ? 6.415 23.915 28.452 1.00 37.93 240 THR A C 1
ATOM 1674 O O . THR A 1 240 ? 5.195 23.991 28.255 1.00 38.11 240 THR A O 1
ATOM 1678 N N . LEU A 1 241 ? 6.949 23.327 29.525 1.00 37.94 241 LEU A N 1
ATOM 1679 C CA . LEU A 1 241 ? 6.163 22.532 30.481 1.00 38.09 241 LEU A CA 1
ATOM 1680 C C . LEU A 1 241 ? 5.734 23.266 31.766 1.00 37.93 241 LEU A C 1
ATOM 1681 O O . LEU A 1 241 ? 5.132 22.651 32.653 1.00 37.89 241 LEU A O 1
ATOM 1686 N N . SER A 1 242 ? 6.033 24.562 31.860 1.00 37.70 242 SER A N 1
ATOM 1687 C CA . SER A 1 242 ? 5.745 25.350 33.071 1.00 37.76 242 SER A CA 1
ATOM 1688 C C . SER A 1 242 ? 4.244 25.539 33.343 1.00 37.67 242 SER A C 1
ATOM 1689 O O . SER A 1 242 ? 3.543 26.240 32.608 1.00 37.54 242 SER A O 1
ATOM 1692 N N . SER B 1 6 ? 13.419 24.066 11.032 1.00 35.51 6 SER B N 1
ATOM 1693 C CA . SER B 1 6 ? 13.525 24.156 12.520 1.00 34.88 6 SER B CA 1
ATOM 1694 C C . SER B 1 6 ? 14.800 24.836 12.989 1.00 35.19 6 SER B C 1
ATOM 1695 O O . SER B 1 6 ? 15.738 25.030 12.215 1.00 35.06 6 SER B O 1
ATOM 1696 N N . ILE B 1 7 ? 14.836 25.204 14.262 1.00 34.96 7 ILE B N 1
ATOM 1697 C CA . ILE B 1 7 ? 16.054 25.759 14.837 1.00 35.30 7 ILE B CA 1
ATOM 1698 C C . ILE B 1 7 ? 16.547 24.917 16.021 1.00 35.01 7 ILE B C 1
ATOM 1699 O O . ILE B 1 7 ? 15.782 24.590 16.940 1.00 35.49 7 ILE B O 1
ATOM 1704 N N . ILE B 1 8 ? 17.819 24.554 16.000 1.00 33.75 8 ILE B N 1
ATOM 1705 C CA . ILE B 1 8 ? 18.309 23.766 17.117 1.00 32.38 8 ILE B CA 1
ATOM 1706 C C . ILE B 1 8 ? 19.491 24.406 17.799 1.00 31.29 8 ILE B C 1
ATOM 1707 O O . ILE B 1 8 ? 20.388 24.913 17.147 1.00 32.32 8 ILE B O 1
ATOM 1712 N N . SER B 1 9 ? 19.424 24.497 19.117 1.00 29.29 9 SER B N 1
ATOM 1713 C CA . SER B 1 9 ? 20.553 25.004 19.892 1.00 28.57 9 SER B CA 1
ATOM 1714 C C . SER B 1 9 ? 21.521 23.851 20.086 1.00 27.84 9 SER B C 1
ATOM 1715 O O . SER B 1 9 ? 21.267 22.898 20.863 1.00 27.21 9 SER B O 1
ATOM 1718 N N . VAL B 1 10 ? 22.604 23.894 19.308 1.00 27.89 10 VAL B N 1
ATOM 1719 C CA . VAL B 1 10 ? 23.587 22.785 19.283 1.00 27.35 10 VAL B CA 1
ATOM 1720 C C . VAL B 1 10 ? 24.816 23.123 20.155 1.00 27.09 10 VAL B C 1
ATOM 1721 O O . VAL B 1 10 ? 25.634 23.953 19.779 1.00 26.73 10 VAL B O 1
ATOM 1725 N N . SER B 1 11 ? 24.957 22.459 21.286 1.00 27.15 11 SER B N 1
ATOM 1726 C CA . SER B 1 11 ? 26.177 22.600 22.099 1.00 27.22 11 SER B CA 1
ATOM 1727 C C . SER B 1 11 ? 27.361 21.891 21.456 1.00 27.97 11 SER B C 1
ATOM 1728 O O . SER B 1 11 ? 27.287 20.701 21.052 1.00 27.53 11 SER B O 1
ATOM 1731 N N . LEU B 1 12 ? 28.474 22.592 21.446 1.00 26.61 12 LEU B N 1
ATOM 1732 C CA . LEU B 1 12 ? 29.678 22.076 20.836 1.00 25.97 12 LEU B CA 1
ATOM 1733 C C . LEU B 1 12 ? 30.581 21.307 21.794 1.00 26.20 12 LEU B C 1
ATOM 1734 O O . LEU B 1 12 ? 31.494 20.648 21.330 1.00 26.09 12 LEU B O 1
ATOM 1739 N N . GLY B 1 13 ? 30.351 21.429 23.107 1.00 25.64 13 GLY B N 1
ATOM 1740 C CA . GLY B 1 13 ? 31.375 21.075 24.082 1.00 24.59 13 GLY B CA 1
ATOM 1741 C C . GLY B 1 13 ? 32.389 22.214 24.155 1.00 24.09 13 GLY B C 1
ATOM 1742 O O . GLY B 1 13 ? 32.297 23.211 23.372 1.00 25.44 13 GLY B O 1
ATOM 1743 N N . PRO B 1 14 ? 33.333 22.118 25.095 1.00 24.94 14 PRO B N 1
ATOM 1744 C CA . PRO B 1 14 ? 34.093 23.321 25.490 1.00 25.39 14 PRO B CA 1
ATOM 1745 C C . PRO B 1 14 ? 35.330 23.713 24.682 1.00 25.61 14 PRO B C 1
ATOM 1746 O O . PRO B 1 14 ? 35.894 24.820 24.897 1.00 25.67 14 PRO B O 1
ATOM 1750 N N . GLY B 1 15 ? 35.721 22.882 23.704 1.00 24.76 15 GLY B N 1
ATOM 1751 C CA . GLY B 1 15 ? 36.859 23.245 22.877 1.00 24.21 15 GLY B CA 1
ATOM 1752 C C . GLY B 1 15 ? 37.504 22.107 22.099 1.00 23.79 15 GLY B C 1
ATOM 1753 O O . GLY B 1 15 ? 37.846 22.284 20.943 1.00 22.51 15 GLY B O 1
ATOM 1754 N N . ASP B 1 16 ? 37.706 20.969 22.753 1.00 23.04 16 ASP B N 1
ATOM 1755 C CA . ASP B 1 16 ? 38.265 19.786 22.100 1.00 23.79 16 ASP B CA 1
ATOM 1756 C C . ASP B 1 16 ? 37.166 19.247 21.177 1.00 24.25 16 ASP B C 1
ATOM 1757 O O . ASP B 1 16 ? 36.075 18.907 21.654 1.00 25.33 16 ASP B O 1
ATOM 1762 N N . PRO B 1 17 ? 37.413 19.212 19.851 1.00 25.32 17 PRO B N 1
ATOM 1763 C CA . PRO B 1 17 ? 36.309 18.783 18.968 1.00 25.08 17 PRO B CA 1
ATOM 1764 C C . PRO B 1 17 ? 35.801 17.350 19.256 1.00 25.33 17 PRO B C 1
ATOM 1765 O O . PRO B 1 17 ? 34.638 17.060 18.969 1.00 25.71 17 PRO B O 1
ATOM 1769 N N . GLY B 1 18 ? 36.653 16.509 19.860 1.00 24.26 18 GLY B N 1
ATOM 1770 C CA . GLY B 1 18 ? 36.295 15.139 20.223 1.00 24.72 18 GLY B CA 1
ATOM 1771 C C . GLY B 1 18 ? 35.288 15.113 21.372 1.00 24.00 18 GLY B C 1
ATOM 1772 O O . GLY B 1 18 ? 34.700 14.070 21.650 1.00 24.32 18 GLY B O 1
ATOM 1773 N N . LEU B 1 19 ? 35.114 16.253 22.046 1.00 23.39 19 LEU B N 1
ATOM 1774 C CA . LEU B 1 19 ? 34.148 16.336 23.181 1.00 23.05 19 LEU B CA 1
ATOM 1775 C C . LEU B 1 19 ? 32.749 16.756 22.760 1.00 23.86 19 LEU B C 1
ATOM 1776 O O . LEU B 1 19 ? 31.859 16.928 23.602 1.00 24.55 19 LEU B O 1
ATOM 1781 N N . ILE B 1 20 ? 32.545 16.976 21.456 1.00 24.70 20 ILE B N 1
ATOM 1782 C CA . ILE B 1 20 ? 31.174 17.076 20.955 1.00 25.84 20 ILE B CA 1
ATOM 1783 C C . ILE B 1 20 ? 30.494 15.717 21.120 1.00 26.09 20 ILE B C 1
ATOM 1784 O O . ILE B 1 20 ? 31.144 14.663 21.009 1.00 24.40 20 ILE B O 1
ATOM 1789 N N . THR B 1 21 ? 29.177 15.753 21.355 1.00 26.72 21 THR B N 1
ATOM 1790 C CA . THR B 1 21 ? 28.359 14.526 21.390 1.00 25.78 21 THR B CA 1
ATOM 1791 C C . THR B 1 21 ? 28.095 13.997 19.979 1.00 25.88 21 THR B C 1
ATOM 1792 O O . THR B 1 21 ? 28.105 14.740 18.989 1.00 25.62 21 THR B O 1
ATOM 1796 N N . VAL B 1 22 ? 27.868 12.695 19.912 1.00 23.89 22 VAL B N 1
ATOM 1797 C CA . VAL B 1 22 ? 27.423 12.009 18.670 1.00 24.06 22 VAL B CA 1
ATOM 1798 C C . VAL B 1 22 ? 26.215 12.712 18.102 1.00 24.14 22 VAL B C 1
ATOM 1799 O O . VAL B 1 22 ? 26.172 13.031 16.892 1.00 23.18 22 VAL B O 1
ATOM 1803 N N . LYS B 1 23 ? 25.232 12.995 18.962 1.00 23.76 23 LYS B N 1
ATOM 1804 C CA . LYS B 1 23 ? 24.016 13.672 18.477 1.00 24.10 23 LYS B CA 1
ATOM 1805 C C . LYS B 1 23 ? 24.297 15.067 17.906 1.00 24.26 23 LYS B C 1
ATOM 1806 O O . LYS B 1 23 ? 23.823 15.404 16.827 1.00 24.56 23 LYS B O 1
ATOM 1812 N N . ALA B 1 24 ? 25.040 15.894 18.645 1.00 23.37 24 ALA B N 1
ATOM 1813 C CA . ALA B 1 24 ? 25.310 17.278 18.243 1.00 24.68 24 ALA B CA 1
ATOM 1814 C C . ALA B 1 24 ? 26.051 17.276 16.909 1.00 25.20 24 ALA B C 1
ATOM 1815 O O . ALA B 1 24 ? 25.719 18.048 15.985 1.00 25.21 24 ALA B O 1
ATOM 1817 N N . LEU B 1 25 ? 27.022 16.374 16.777 1.00 25.16 25 LEU B N 1
ATOM 1818 C CA . LEU B 1 25 ? 27.772 16.323 15.535 1.00 25.77 25 LEU B CA 1
ATOM 1819 C C . LEU B 1 25 ? 26.885 15.990 14.331 1.00 26.42 25 LEU B C 1
ATOM 1820 O O . LEU B 1 25 ? 27.039 16.584 13.242 1.00 27.36 25 LEU B O 1
ATOM 1825 N N . SER B 1 26 ? 25.981 15.015 14.478 1.00 27.48 26 SER B N 1
ATOM 1826 C CA . SER B 1 26 ? 25.106 14.662 13.352 1.00 27.41 26 SER B CA 1
ATOM 1827 C C . SER B 1 26 ? 24.157 15.813 13.037 1.00 27.76 26 SER B C 1
ATOM 1828 O O . SER B 1 26 ? 23.787 16.036 11.882 1.00 27.02 26 SER B O 1
ATOM 1831 N N . GLN B 1 27 ? 23.764 16.545 14.069 1.00 27.92 27 GLN B N 1
ATOM 1832 C CA . GLN B 1 27 ? 22.898 17.685 13.861 1.00 28.88 27 GLN B CA 1
ATOM 1833 C C . GLN B 1 27 ? 23.570 18.809 13.061 1.00 29.81 27 GLN B C 1
ATOM 1834 O O . GLN B 1 27 ? 22.957 19.395 12.1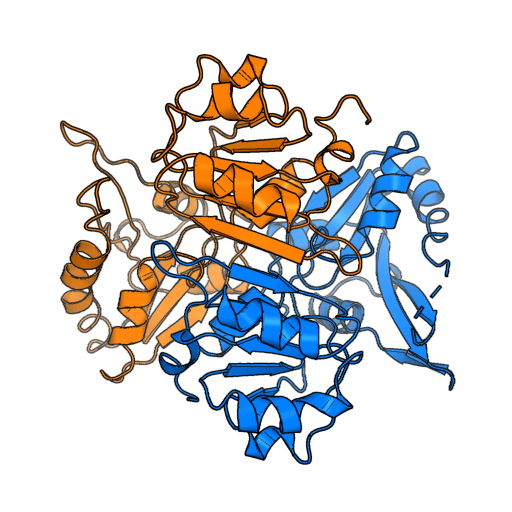68 1.00 29.85 27 GLN B O 1
ATOM 1840 N N . LEU B 1 28 ? 24.832 19.087 13.372 1.00 30.48 28 LEU B N 1
ATOM 1841 C CA . LEU B 1 28 ? 25.649 19.973 12.550 1.00 31.89 28 LEU B CA 1
ATOM 1842 C C . LEU B 1 28 ? 25.794 19.556 11.076 1.00 32.68 28 LEU B C 1
ATOM 1843 O O . LEU B 1 28 ? 25.683 20.401 10.160 1.00 32.84 28 LEU B O 1
ATOM 1848 N N . ARG B 1 29 ? 26.045 18.268 10.844 1.00 33.14 29 ARG B N 1
ATOM 1849 C CA . ARG B 1 29 ? 26.236 17.739 9.483 1.00 34.91 29 ARG B CA 1
ATOM 1850 C C . ARG B 1 29 ? 24.963 17.865 8.621 1.00 34.48 29 ARG B C 1
ATOM 1851 O O . ARG B 1 29 ? 25.024 17.892 7.374 1.00 34.29 29 ARG B O 1
ATOM 1859 N N . GLU B 1 30 ? 23.821 17.956 9.301 1.00 34.36 30 GLU B N 1
ATOM 1860 C CA . GLU B 1 30 ? 22.510 17.978 8.656 1.00 34.37 30 GLU B CA 1
ATOM 1861 C C . GLU B 1 30 ? 21.864 19.343 8.572 1.00 33.00 30 GLU B C 1
ATOM 1862 O O . GLU B 1 30 ? 20.834 19.482 7.910 1.00 32.92 30 GLU B O 1
ATOM 1868 N N . ALA B 1 31 ? 22.432 20.336 9.261 1.00 31.62 31 ALA B N 1
ATOM 1869 C CA . ALA B 1 31 ? 21.882 21.702 9.248 1.00 31.22 31 ALA B CA 1
ATOM 1870 C C . ALA B 1 31 ? 22.103 22.376 7.905 1.00 30.98 31 ALA B C 1
ATOM 1871 O O . ALA B 1 31 ? 23.120 22.173 7.255 1.00 31.03 31 ALA B O 1
ATOM 1873 N N . ASP B 1 32 ? 21.150 23.200 7.515 1.00 31.75 32 ASP B N 1
ATOM 1874 C CA . ASP B 1 32 ? 21.286 23.996 6.300 1.00 32.26 32 ASP B CA 1
ATOM 1875 C C . ASP B 1 32 ? 22.148 25.249 6.514 1.00 32.63 32 ASP B C 1
ATOM 1876 O O . ASP B 1 32 ? 22.920 25.620 5.626 1.00 32.82 32 ASP B O 1
ATOM 1881 N N . VAL B 1 33 ? 22.022 25.891 7.680 1.00 32.53 33 VAL B N 1
ATOM 1882 C CA . VAL B 1 33 ? 22.876 27.030 8.038 1.00 32.91 33 VAL B CA 1
ATOM 1883 C C . VAL B 1 33 ? 23.259 26.986 9.520 1.00 33.35 33 VAL B C 1
ATOM 1884 O O . VAL B 1 33 ? 22.539 26.411 10.375 1.00 33.08 33 VAL B O 1
ATOM 1888 N N . ILE B 1 34 ? 24.448 27.543 9.702 1.00 33.33 34 ILE B N 1
ATOM 1889 C CA . ILE B 1 34 ? 25.058 27.422 11.085 1.00 32.85 34 ILE B CA 1
ATOM 1890 C C . ILE B 1 34 ? 24.879 28.547 12.082 1.00 33.07 34 ILE B C 1
ATOM 1891 O O . ILE B 1 34 ? 24.039 28.436 12.945 1.00 35.10 34 ILE B O 1
ATOM 1896 N N . TYR B 1 35 ? 25.485 29.725 12.129 1.00 31.90 35 TYR B N 1
ATOM 1897 C CA . TYR B 1 35 ? 25.330 30.604 13.281 1.00 31.50 35 TYR B CA 1
ATOM 1898 C C . TYR B 1 35 ? 26.206 30.298 14.499 1.00 31.30 35 TYR B C 1
ATOM 1899 O O . TYR B 1 35 ? 25.856 29.486 15.419 1.00 31.73 35 TYR B O 1
ATOM 1908 N N . TYR B 1 36 ? 27.356 30.965 14.492 1.00 30.93 36 TYR B N 1
ATOM 1909 C CA . TYR B 1 36 ? 28.351 30.876 15.549 1.00 30.71 36 TYR B CA 1
ATOM 1910 C C . TYR B 1 36 ? 28.672 32.293 16.090 1.00 30.53 36 TYR B C 1
ATOM 1911 O O . TYR B 1 36 ? 28.671 33.282 15.335 1.00 30.83 36 TYR B O 1
ATOM 1920 N N . PRO B 1 37 ? 28.914 32.406 17.402 1.00 30.77 37 PRO B N 1
ATOM 1921 C CA . PRO B 1 37 ? 29.380 33.698 17.948 1.00 30.78 37 PRO B CA 1
ATOM 1922 C C . PRO B 1 37 ? 30.863 33.937 17.696 1.00 31.84 37 PRO B C 1
ATOM 1923 O O . PRO B 1 37 ? 31.667 32.995 17.729 1.00 31.42 37 PRO B O 1
ATOM 1927 N N . GLY B 1 38 ? 31.223 35.195 17.490 1.00 32.20 38 GLY B N 1
ATOM 1928 C CA . GLY B 1 38 ? 32.618 35.603 17.369 1.00 34.18 38 GLY B CA 1
ATOM 1929 C C . GLY B 1 38 ? 32.896 37.006 17.895 1.00 35.62 38 GLY B C 1
ATOM 1930 O O . GLY B 1 38 ? 31.974 37.733 18.290 1.00 35.32 38 GLY B O 1
ATOM 1931 N N . THR B 1 39 ? 34.177 37.382 17.867 1.00 36.59 39 THR B N 1
ATOM 1932 C CA . THR B 1 39 ? 34.689 38.609 18.484 1.00 37.78 39 THR B CA 1
ATOM 1933 C C . THR B 1 39 ? 35.638 39.309 17.508 1.00 38.46 39 THR B C 1
ATOM 1934 O O . THR B 1 39 ? 36.359 38.628 16.777 1.00 38.03 39 THR B O 1
ATOM 1938 N N . VAL B 1 40 ? 35.593 40.651 17.472 1.00 39.67 40 VAL B N 1
ATOM 1939 C CA . VAL B 1 40 ? 36.654 41.479 16.841 1.00 41.29 40 VAL B CA 1
ATOM 1940 C C . VAL B 1 40 ? 37.337 42.397 17.868 1.00 42.25 40 VAL B C 1
ATOM 1941 O O . VAL B 1 40 ? 36.685 42.949 18.764 1.00 42.56 40 VAL B O 1
ATOM 1945 N N . SER B 1 41 ? 38.647 42.576 17.725 1.00 43.36 41 SER B N 1
ATOM 1946 C CA . SER B 1 41 ? 39.438 43.165 18.806 1.00 44.17 41 SER B CA 1
ATOM 1947 C C . SER B 1 41 ? 40.290 44.361 18.374 1.00 44.64 41 SER B C 1
ATOM 1948 O O . SER B 1 41 ? 41.526 44.297 18.399 1.00 45.21 41 SER B O 1
ATOM 1951 N N . ALA B 1 42 ? 39.598 45.444 17.989 1.00 44.42 42 ALA B N 1
ATOM 1952 C CA . ALA B 1 42 ? 40.165 46.784 17.694 1.00 44.42 42 ALA B CA 1
ATOM 1953 C C . ALA B 1 42 ? 40.982 46.926 16.399 1.00 44.17 42 ALA B C 1
ATOM 1954 O O . ALA B 1 42 ? 42.181 47.204 16.438 1.00 44.26 42 ALA B O 1
ATOM 1956 N N . SER B 1 43 ? 40.303 46.752 15.264 1.00 43.96 43 SER B N 1
ATOM 1957 C CA . SER B 1 43 ? 40.874 46.889 13.914 1.00 43.84 43 SER B CA 1
ATOM 1958 C C . SER B 1 43 ? 40.102 46.017 12.933 1.00 43.88 43 SER B C 1
ATOM 1959 O O . SER B 1 43 ? 40.113 46.265 11.723 1.00 44.12 43 SER B O 1
ATOM 1962 N N . GLY B 1 44 ? 39.420 45.013 13.482 1.00 43.87 44 GLY B N 1
ATOM 1963 C CA . GLY B 1 44 ? 38.858 43.918 12.706 1.00 43.68 44 GLY B CA 1
ATOM 1964 C C . GLY B 1 44 ? 39.703 42.680 12.935 1.00 43.60 44 GLY B C 1
ATOM 1965 O O . GLY B 1 44 ? 40.394 42.578 13.960 1.00 43.48 44 GLY B O 1
ATOM 1966 N N . ALA B 1 45 ? 39.674 41.764 11.962 1.00 43.49 45 ALA B N 1
ATOM 1967 C CA . ALA B 1 45 ? 40.240 40.408 12.088 1.00 43.43 45 ALA B CA 1
ATOM 1968 C C . ALA B 1 45 ? 39.508 39.625 13.177 1.00 43.33 45 ALA B C 1
ATOM 1969 O O . ALA B 1 45 ? 39.589 39.967 14.364 1.00 43.63 45 ALA B O 1
ATOM 1971 N N . VAL B 1 46 ? 38.797 38.575 12.765 1.00 43.13 46 VAL B N 1
ATOM 1972 C CA . VAL B 1 46 ? 37.907 37.837 13.661 1.00 42.53 46 VAL B CA 1
ATOM 1973 C C . VAL B 1 46 ? 38.588 36.771 14.535 1.00 41.74 46 VAL B C 1
ATOM 1974 O O . VAL B 1 46 ? 39.504 36.075 14.089 1.00 42.21 46 VAL B O 1
ATOM 1978 N N . THR B 1 47 ? 38.127 36.673 15.785 1.00 39.83 47 THR B N 1
ATOM 1979 C CA . THR B 1 47 ? 38.440 35.564 16.671 1.00 38.36 47 THR B CA 1
ATOM 1980 C C . THR B 1 47 ? 37.130 34.816 16.924 1.00 36.71 47 THR B C 1
ATOM 1981 O O . THR B 1 47 ? 36.118 35.428 17.292 1.00 36.45 47 THR B O 1
ATOM 1985 N N . SER B 1 48 ? 37.136 33.507 16.701 1.00 34.39 48 SER B N 1
ATOM 1986 C CA . SER B 1 48 ? 35.980 32.713 17.068 1.00 32.83 48 SER B CA 1
ATOM 1987 C C . SER B 1 48 ? 36.361 31.321 17.545 1.00 32.41 48 SER B C 1
ATOM 1988 O O . SER B 1 48 ? 36.678 30.448 16.742 1.00 31.97 48 SER B O 1
ATOM 1991 N N . VAL B 1 49 ? 36.290 31.110 18.852 1.00 32.27 49 VAL B N 1
ATOM 1992 C CA . VAL B 1 49 ? 36.578 29.805 19.403 1.00 30.99 49 VAL B CA 1
ATOM 1993 C C . VAL B 1 49 ? 35.560 28.770 18.887 1.00 30.98 49 VAL B C 1
ATOM 1994 O O . VAL B 1 49 ? 35.912 27.598 18.696 1.00 30.69 49 VAL B O 1
ATOM 1998 N N . ALA B 1 50 ? 34.310 29.203 18.657 1.00 29.34 50 ALA B N 1
ATOM 1999 C CA . ALA B 1 50 ? 33.293 28.305 18.148 1.00 28.54 50 ALA B CA 1
ATOM 2000 C C . ALA B 1 50 ? 33.599 27.874 16.724 1.00 27.95 50 ALA B C 1
ATOM 2001 O O . ALA B 1 50 ? 33.452 26.723 16.404 1.00 27.77 50 ALA B O 1
ATOM 2003 N N . LEU B 1 51 ? 34.072 28.784 15.886 1.00 27.47 51 LEU B N 1
ATOM 2004 C CA . LEU B 1 51 ? 34.409 28.424 14.513 1.00 27.39 51 LEU B CA 1
ATOM 2005 C C . LEU B 1 51 ? 35.638 27.526 14.405 1.00 27.16 51 LEU B C 1
ATOM 2006 O O . LEU B 1 51 ? 35.720 26.689 13.501 1.00 26.79 51 LEU B O 1
ATOM 2011 N N . ASP B 1 52 ? 36.605 27.745 15.298 1.00 27.42 52 ASP B N 1
ATOM 2012 C CA . ASP B 1 52 ? 37.751 26.829 15.486 1.00 26.98 52 ASP B CA 1
ATOM 2013 C C . ASP B 1 52 ? 37.303 25.388 15.741 1.00 26.06 52 ASP B C 1
ATOM 2014 O O . ASP B 1 52 ? 37.893 24.466 15.231 1.00 25.36 52 ASP B O 1
ATOM 2019 N N . ILE B 1 53 ? 36.272 25.193 16.554 1.00 26.51 53 ILE B N 1
ATOM 2020 C CA . ILE B 1 53 ? 35.723 23.849 16.717 1.00 26.72 53 ILE B CA 1
ATOM 2021 C C . ILE B 1 53 ? 35.041 23.375 15.417 1.00 26.88 53 ILE B C 1
ATOM 2022 O O . ILE B 1 53 ? 35.315 22.267 14.930 1.00 25.21 53 ILE B O 1
ATOM 2027 N N . LEU B 1 54 ? 34.192 24.233 14.846 1.00 27.17 54 LEU B N 1
ATOM 2028 C CA . LEU B 1 54 ? 33.341 23.841 13.715 1.00 28.05 54 LEU B CA 1
ATOM 2029 C C . LEU B 1 54 ? 34.161 23.413 12.506 1.00 28.64 54 LEU B C 1
ATOM 2030 O O . LEU B 1 54 ? 33.724 22.554 11.742 1.00 28.29 54 LEU B O 1
ATOM 2035 N N . LYS B 1 55 ? 35.334 24.035 12.371 1.00 29.39 55 LYS B N 1
ATOM 2036 C CA . LYS B 1 55 ? 36.342 23.794 11.331 1.00 30.62 55 LYS B CA 1
ATOM 2037 C C . LYS B 1 55 ? 36.896 22.366 11.287 1.00 31.26 55 LYS B C 1
ATOM 2038 O O . LYS B 1 55 ? 37.484 21.961 10.290 1.00 30.01 55 LYS B O 1
ATOM 2044 N N . GLU B 1 56 ? 36.760 21.628 12.394 1.00 32.40 56 GLU B N 1
ATOM 2045 C CA . GLU B 1 56 ? 37.259 20.256 12.482 1.00 34.09 56 GLU B CA 1
ATOM 2046 C C . GLU B 1 56 ? 36.225 19.202 12.086 1.00 34.58 56 GLU B C 1
ATOM 2047 O O . GLU B 1 56 ? 36.551 18.014 12.012 1.00 35.45 56 GLU B O 1
ATOM 2053 N N . PHE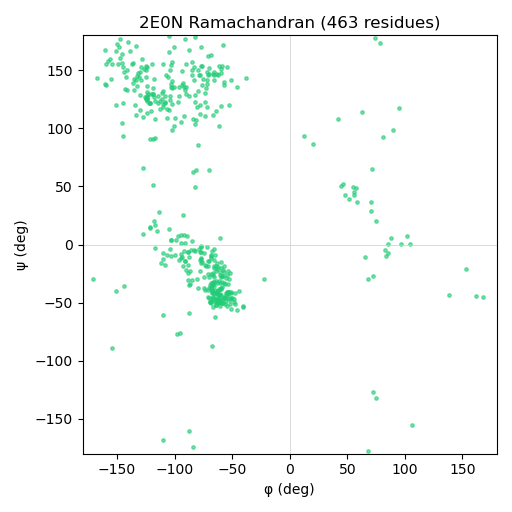 B 1 57 ? 34.990 19.628 11.823 1.00 34.85 57 PHE B N 1
ATOM 2054 C CA . PHE B 1 57 ? 33.897 18.707 11.461 1.00 34.97 57 PHE B CA 1
ATOM 2055 C C . PHE B 1 57 ? 33.671 18.517 9.937 1.00 35.80 57 PHE B C 1
ATOM 2056 O O . PHE B 1 57 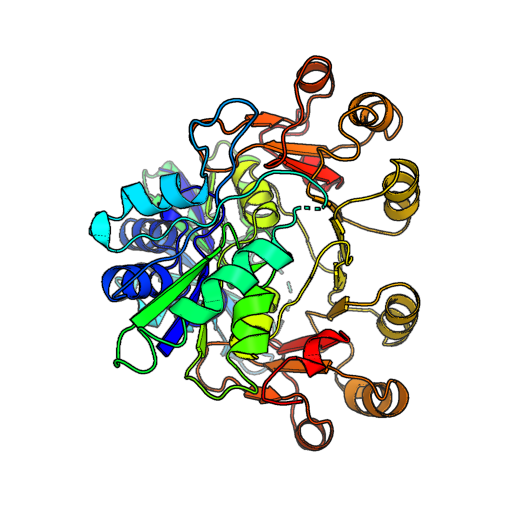? 32.770 17.779 9.523 1.00 36.69 57 PHE B O 1
ATOM 2064 N N . ASP B 1 58 ? 34.483 19.167 9.110 1.00 36.52 58 ASP B N 1
ATOM 2065 C CA . ASP B 1 58 ? 34.337 19.090 7.636 1.00 36.86 58 ASP B CA 1
ATOM 2066 C C . ASP B 1 58 ? 32.950 19.532 7.171 1.00 36.58 58 ASP B C 1
ATOM 2067 O O . ASP B 1 58 ? 32.288 18.841 6.391 1.00 36.35 58 ASP B O 1
ATOM 2072 N N . LEU B 1 59 ? 32.516 20.681 7.678 1.00 36.41 59 LEU B N 1
ATOM 2073 C CA . LEU B 1 59 ? 31.227 21.250 7.328 1.00 36.08 59 LEU B CA 1
ATOM 2074 C C . LEU B 1 59 ? 31.402 22.159 6.121 1.00 36.14 59 LEU B C 1
ATOM 2075 O O . LEU B 1 59 ? 32.502 22.663 5.862 1.00 36.25 59 LEU B O 1
ATOM 2080 N N . ASP B 1 60 ? 30.322 22.349 5.374 1.00 35.83 60 ASP B N 1
ATOM 2081 C CA . ASP B 1 60 ? 30.342 23.236 4.226 1.00 35.18 60 ASP B CA 1
ATOM 2082 C C . ASP B 1 60 ? 30.548 24.682 4.701 1.00 34.64 60 ASP B C 1
ATOM 2083 O O . ASP B 1 60 ? 29.660 25.252 5.331 1.00 34.90 60 ASP B O 1
ATOM 2088 N N . PRO B 1 61 ? 31.718 25.286 4.398 1.00 34.20 61 PRO B N 1
ATOM 2089 C CA . PRO B 1 61 ? 32.036 26.629 4.909 1.00 33.65 61 PRO B CA 1
ATOM 2090 C C . PRO B 1 61 ? 30.981 27.731 4.609 1.00 33.37 61 PRO B C 1
ATOM 2091 O O . PRO B 1 61 ? 30.872 28.699 5.380 1.00 33.42 61 PRO B O 1
ATOM 2095 N N . SER B 1 62 ? 30.205 27.575 3.531 1.00 32.30 62 SER B N 1
ATOM 2096 C CA . SER B 1 62 ? 29.172 28.567 3.159 1.00 31.62 62 SER B CA 1
ATOM 2097 C C . SER B 1 62 ? 27.843 28.501 3.956 1.00 31.62 62 SER B C 1
ATOM 2098 O O . SER B 1 62 ? 26.945 29.359 3.758 1.00 30.30 62 SER B O 1
ATOM 2101 N N . LYS B 1 63 ? 27.734 27.499 4.845 1.00 31.21 63 LYS B N 1
ATOM 2102 C CA . LYS B 1 63 ? 26.558 27.308 5.700 1.00 31.96 63 LYS B CA 1
ATOM 2103 C C . LYS B 1 63 ? 26.701 28.088 7.004 1.00 31.82 63 LYS B C 1
ATOM 2104 O O . LYS B 1 63 ? 25.731 28.319 7.730 1.00 31.51 63 LYS B O 1
ATOM 2110 N N . LEU B 1 64 ? 27.931 28.471 7.304 1.00 31.68 64 LEU B N 1
ATOM 2111 C CA . LEU B 1 64 ? 28.246 29.086 8.567 1.00 32.01 64 LEU B CA 1
ATOM 2112 C C . LEU B 1 64 ? 27.930 30.581 8.543 1.00 32.14 64 LEU B C 1
ATOM 2113 O O . LEU B 1 64 ? 28.353 31.281 7.636 1.00 32.23 64 LEU B O 1
ATOM 2118 N N . ARG B 1 65 ? 27.174 31.053 9.541 1.00 32.37 65 ARG B N 1
ATOM 2119 C CA . ARG B 1 65 ? 26.869 32.478 9.698 1.00 32.20 65 ARG B CA 1
ATOM 2120 C C . ARG B 1 65 ? 27.443 33.030 11.012 1.00 32.25 65 ARG B C 1
ATOM 2121 O O . ARG B 1 65 ? 26.935 32.720 12.087 1.00 32.11 65 ARG B O 1
ATOM 2129 N N . GLY B 1 66 ? 28.489 33.847 10.915 1.00 32.29 66 GLY B N 1
ATOM 2130 C CA . GLY B 1 66 ? 29.065 34.535 12.071 1.00 32.99 66 GLY B CA 1
ATOM 2131 C C . GLY B 1 66 ? 28.184 35.587 12.718 1.00 33.40 66 GLY B C 1
ATOM 2132 O O . GLY B 1 66 ? 27.417 36.278 12.043 1.00 33.48 66 GLY B O 1
ATOM 2133 N N . MET B 1 67 ? 28.309 35.720 14.034 1.00 33.51 67 MET B N 1
ATOM 2134 C CA . MET B 1 67 ? 27.563 36.710 14.790 1.00 34.85 67 MET B CA 1
ATOM 2135 C C . MET B 1 67 ? 28.549 37.402 15.713 1.00 35.77 67 MET B C 1
ATOM 2136 O O . MET B 1 67 ? 29.046 36.779 16.649 1.00 34.03 67 MET B O 1
ATOM 2141 N N . LEU B 1 68 ? 28.823 38.691 15.445 1.00 36.95 68 LEU B N 1
ATOM 2142 C CA . LEU B 1 68 ? 30.095 39.301 15.875 1.00 39.49 68 LEU B CA 1
ATOM 2143 C C . LEU B 1 68 ? 30.203 40.370 16.996 1.00 41.28 68 LEU B C 1
ATOM 2144 O O . LEU B 1 68 ? 30.912 40.148 17.960 1.00 41.10 68 LEU B O 1
ATOM 2149 N N . VAL B 1 69 ? 29.564 41.533 16.865 1.00 43.68 69 VAL B N 1
ATOM 2150 C CA . VAL B 1 69 ? 30.031 42.755 17.628 1.00 46.05 69 VAL B CA 1
ATOM 2151 C C . VAL B 1 69 ? 30.542 42.419 19.105 1.00 48.08 69 VAL B C 1
ATOM 2152 O O . VAL B 1 69 ? 29.980 41.515 19.754 1.00 47.04 69 VAL B O 1
ATOM 2156 N N . PRO B 1 70 ? 31.611 43.124 19.607 1.00 49.90 70 PRO B N 1
ATOM 2157 C CA . PRO B 1 70 ? 32.650 42.492 20.468 1.00 51.50 70 PRO B CA 1
ATOM 2158 C C . PRO B 1 70 ? 32.476 42.412 22.013 1.00 52.91 70 PRO B C 1
ATOM 2159 O O . PRO B 1 70 ? 31.358 42.524 22.530 1.00 53.22 70 PRO B O 1
ATOM 2163 N N . MET B 1 71 ? 33.594 42.218 22.724 1.00 54.08 71 MET B N 1
ATOM 2164 C CA . MET B 1 71 ? 33.597 41.905 24.175 1.00 55.57 71 MET B CA 1
ATOM 2165 C C . MET B 1 71 ? 33.363 43.107 25.102 1.00 56.46 71 MET B C 1
ATOM 2166 O O . MET B 1 71 ? 34.213 44.009 25.194 1.00 56.51 71 MET B O 1
ATOM 2171 N N . SER B 1 72 ? 32.213 43.121 25.787 1.00 57.65 72 SER B N 1
ATOM 2172 C CA . SER B 1 72 ? 31.776 44.333 26.521 1.00 58.86 72 SER B CA 1
ATOM 2173 C C . SER B 1 72 ? 30.833 44.101 27.716 1.00 59.67 72 SER B C 1
ATOM 2174 O O . SER B 1 72 ? 31.292 43.964 28.861 1.00 60.04 72 SER B O 1
ATOM 2177 N N . ARG B 1 73 ? 29.530 44.086 27.431 1.00 60.46 73 ARG B N 1
ATOM 2178 C CA . ARG B 1 73 ? 28.457 43.960 28.425 1.00 61.28 73 ARG B CA 1
ATOM 2179 C C . ARG B 1 73 ? 28.425 42.608 29.171 1.00 61.69 73 ARG B C 1
ATOM 2180 O O . ARG B 1 73 ? 29.384 41.814 29.127 1.00 61.89 73 ARG B O 1
ATOM 2188 N N . GLY B 1 76 ? 27.763 40.517 25.977 1.00 41.96 76 GLY B N 1
ATOM 2189 C CA . GLY B 1 76 ? 28.739 41.559 25.669 1.00 43.04 76 GLY B CA 1
ATOM 2190 C C . GLY B 1 76 ? 28.166 42.721 24.868 1.00 42.62 76 GLY B C 1
ATOM 2191 O O . GLY B 1 76 ? 28.907 43.591 24.395 1.00 43.23 76 GLY B O 1
ATOM 2192 N N . ALA B 1 77 ? 26.833 42.775 24.790 1.00 42.39 77 ALA B N 1
ATOM 2193 C CA . ALA B 1 77 ? 26.142 43.259 23.614 1.00 40.38 77 ALA B CA 1
ATOM 2194 C C . ALA B 1 77 ? 25.790 42.004 22.818 1.00 40.33 77 ALA B C 1
ATOM 2195 O O . ALA B 1 77 ? 25.228 42.085 21.738 1.00 39.19 77 ALA B O 1
ATOM 2197 N N . ALA B 1 78 ? 26.175 40.837 23.359 1.00 40.08 78 ALA B N 1
ATOM 2198 C CA . ALA B 1 78 ? 25.888 39.530 22.755 1.00 40.02 78 ALA B CA 1
ATOM 2199 C C . ALA B 1 78 ? 24.383 39.299 22.607 1.00 40.34 78 ALA B C 1
ATOM 2200 O O . ALA B 1 78 ? 23.913 38.834 21.557 1.00 40.52 78 ALA B O 1
ATOM 2202 N N . GLU B 1 79 ? 23.633 39.655 23.654 1.00 40.26 79 GLU B N 1
ATOM 2203 C CA . GLU B 1 79 ? 22.162 39.574 23.674 1.00 40.37 79 GLU B CA 1
ATOM 2204 C C . GLU B 1 79 ? 21.547 40.288 22.455 1.00 38.69 79 GLU B C 1
ATOM 2205 O O . GLU B 1 79 ? 20.706 39.720 21.737 1.00 38.28 79 GLU B O 1
ATOM 2211 N N . ALA B 1 80 ? 21.970 41.532 22.230 1.00 37.73 80 ALA B N 1
ATOM 2212 C CA . ALA B 1 80 ? 21.519 42.315 21.068 1.00 35.68 80 ALA B CA 1
ATOM 2213 C C . ALA B 1 80 ? 21.931 41.640 19.745 1.00 34.57 80 ALA B C 1
ATOM 2214 O O . ALA B 1 80 ? 21.072 41.348 18.858 1.00 33.58 80 ALA B O 1
ATOM 2216 N N . SER B 1 81 ? 23.253 41.280 19.666 1.00 34.10 81 SER B N 1
ATOM 2217 C CA . SER B 1 81 ? 23.799 40.682 18.442 1.00 33.51 81 SER B CA 1
ATOM 2218 C C . SER B 1 81 ? 23.007 39.461 17.929 1.00 33.18 81 SER B C 1
ATOM 2219 O O . SER B 1 81 ? 22.714 39.357 16.732 1.00 32.60 81 SER B O 1
ATOM 2222 N N . TYR B 1 82 ? 22.659 38.548 18.835 1.00 32.55 82 TYR B N 1
ATOM 2223 C CA . TYR B 1 82 ? 21.905 37.345 18.474 1.00 32.34 82 TYR B CA 1
ATOM 2224 C C . TYR B 1 82 ? 20.519 37.760 17.972 1.00 32.60 82 TYR B C 1
ATOM 2225 O O . TYR B 1 82 ? 20.013 37.230 16.967 1.00 32.50 82 TYR B O 1
ATOM 2234 N N . ALA B 1 83 ? 19.932 38.739 18.667 1.00 32.14 83 ALA B N 1
ATOM 2235 C CA . ALA B 1 83 ? 18.573 39.157 18.403 1.00 32.27 83 ALA B CA 1
ATOM 2236 C C . ALA B 1 83 ? 18.482 39.726 16.993 1.00 32.81 83 ALA B C 1
ATOM 2237 O O . ALA B 1 83 ? 17.534 39.442 16.275 1.00 32.30 83 ALA B O 1
ATOM 2239 N N . ALA B 1 84 ? 19.500 40.488 16.598 1.00 33.06 84 ALA B N 1
ATOM 2240 C CA . ALA B 1 84 ? 19.606 41.030 15.248 1.00 33.83 84 ALA B CA 1
ATOM 2241 C C . ALA B 1 84 ? 19.844 39.950 14.177 1.00 34.29 84 ALA B C 1
ATOM 2242 O O . ALA B 1 84 ? 19.831 40.240 12.985 1.00 34.35 84 ALA B O 1
ATOM 2244 N N . ASN B 1 85 ? 20.032 38.681 14.600 1.00 49.64 85 ASN B N 1
ATOM 2245 C CA . ASN B 1 85 ? 20.224 37.620 13.619 1.00 47.30 85 ASN B CA 1
ATOM 2246 C C . ASN B 1 85 ? 19.036 36.664 13.608 1.00 45.70 85 ASN B C 1
ATOM 2247 O O . ASN B 1 85 ? 18.854 35.930 12.603 1.00 44.80 85 ASN B O 1
ATOM 2252 N N . TYR B 1 86 ? 18.173 36.677 14.630 1.00 38.43 86 TYR B N 1
ATOM 2253 C CA . TYR B 1 86 ? 17.044 35.735 14.672 1.00 39.00 86 TYR B CA 1
ATOM 2254 C C . TYR B 1 86 ? 16.057 36.009 13.572 1.00 38.88 86 TYR B C 1
ATOM 2255 O O . TYR B 1 86 ? 15.448 35.076 13.058 1.00 39.30 86 TYR B O 1
ATOM 2264 N N . ALA B 1 87 ? 15.917 37.288 13.203 1.00 38.97 87 ALA B N 1
ATOM 2265 C CA . ALA B 1 87 ? 15.077 37.683 12.084 1.00 38.24 87 ALA B CA 1
ATOM 2266 C C . ALA B 1 87 ? 15.382 36.798 10.873 1.00 38.08 87 ALA B C 1
ATOM 2267 O O . ALA B 1 87 ? 14.445 36.189 10.304 1.00 38.23 87 ALA B O 1
ATOM 2269 N N . SER B 1 88 ? 16.683 36.684 10.508 1.00 37.67 88 SER B N 1
ATOM 2270 C CA . SER B 1 88 ? 17.066 35.814 9.388 1.00 37.75 88 SER B CA 1
ATOM 2271 C C . SER B 1 88 ? 16.960 34.331 9.727 1.00 38.22 88 SER B C 1
ATOM 2272 O O . SER B 1 88 ? 16.922 33.489 8.818 1.00 38.06 88 SER B O 1
ATOM 2275 N N . MET B 1 89 ? 16.922 34.009 11.028 1.00 38.90 89 MET B N 1
ATOM 2276 C CA . MET B 1 89 ? 16.717 32.622 11.456 1.00 39.63 89 MET B CA 1
ATOM 2277 C C . MET B 1 89 ? 15.247 32.210 11.261 1.00 40.22 89 MET B C 1
ATOM 2278 O O . MET B 1 89 ? 14.979 31.069 10.859 1.00 40.48 89 MET B O 1
ATOM 2283 N N . ALA B 1 90 ? 14.300 33.125 11.516 1.00 40.49 90 ALA B N 1
ATOM 2284 C CA . ALA B 1 90 ? 12.878 32.869 11.189 1.00 41.59 90 ALA B CA 1
ATOM 2285 C C . ALA B 1 90 ? 12.594 33.151 9.715 1.00 41.77 90 ALA B C 1
ATOM 2286 O O . ALA B 1 90 ? 11.654 33.886 9.378 1.00 43.29 90 ALA B O 1
ATOM 2288 N N . GLU B 1 91 ? 13.422 32.610 8.825 1.00 32.73 91 GLU B N 1
ATOM 2289 C CA . GLU B 1 91 ? 13.320 32.879 7.396 1.00 33.79 91 GLU B CA 1
ATOM 2290 C C . GLU B 1 91 ? 13.826 31.695 6.578 1.00 34.15 91 GLU B C 1
ATOM 2291 O O . GLU B 1 91 ? 13.240 31.355 5.559 1.00 41.67 91 GLU B O 1
ATOM 2297 N N . GLU B 1 92 ? 14.916 31.084 7.049 1.00 42.40 92 GLU B N 1
ATOM 2298 C CA . GLU B 1 92 ? 15.323 29.790 6.534 1.00 42.74 92 GLU B CA 1
ATOM 2299 C C . GLU B 1 92 ? 14.325 28.791 7.115 1.00 42.48 92 GLU B C 1
ATOM 2300 O O . GLU B 1 92 ? 13.894 27.868 6.418 1.00 42.33 92 GLU B O 1
ATOM 2306 N N . VAL B 1 93 ? 13.955 28.997 8.388 1.00 42.23 93 VAL B N 1
ATOM 2307 C CA . VAL B 1 93 ? 12.949 28.166 9.067 1.00 41.65 93 VAL B CA 1
ATOM 2308 C C . VAL B 1 93 ? 11.580 28.184 8.361 1.00 41.61 93 VAL B C 1
ATOM 2309 O O . VAL B 1 93 ? 10.985 27.125 8.142 1.00 41.61 93 VAL B O 1
ATOM 2313 N N . GLN B 1 94 ? 11.077 29.371 8.017 1.00 41.63 94 GLN B N 1
ATOM 2314 C CA . GLN B 1 94 ? 9.818 29.461 7.251 1.00 41.51 94 GLN B CA 1
ATOM 2315 C C . GLN B 1 94 ? 9.988 28.902 5.829 1.00 41.60 94 GLN B C 1
ATOM 2316 O O . GLN B 1 94 ? 9.011 28.478 5.193 1.00 42.04 94 GLN B O 1
ATOM 2322 N N . ALA B 1 95 ? 11.228 28.908 5.333 1.00 41.57 95 ALA B N 1
ATOM 2323 C CA . ALA B 1 95 ? 11.546 28.332 4.024 1.00 41.64 95 ALA B CA 1
ATOM 2324 C C . ALA B 1 95 ? 11.911 26.849 4.114 1.00 41.58 95 ALA B C 1
ATOM 2325 O O . ALA B 1 95 ? 12.363 26.251 3.105 1.00 41.79 95 ALA B O 1
ATOM 2327 N N . GLY B 1 96 ? 11.729 26.275 5.327 1.00 41.35 96 GLY B N 1
ATOM 2328 C CA . GLY B 1 96 ? 11.865 24.832 5.530 1.00 41.06 96 GLY B CA 1
ATOM 2329 C C . GLY B 1 96 ? 13.257 24.323 5.861 1.00 41.13 96 GLY B C 1
ATOM 2330 O O . GLY B 1 96 ? 13.466 23.108 5.957 1.00 41.53 96 GLY B O 1
ATOM 2331 N N . ARG B 1 97 ? 14.207 25.238 6.058 1.00 40.71 97 ARG B N 1
ATOM 2332 C CA . ARG B 1 97 ? 15.605 24.858 6.308 1.00 40.32 97 ARG B CA 1
ATOM 2333 C C . ARG B 1 97 ? 15.915 24.546 7.790 1.00 39.59 97 ARG B C 1
ATOM 2334 O O . ARG B 1 97 ? 15.195 24.979 8.694 1.00 39.61 97 ARG B O 1
ATOM 2342 N N . ARG B 1 98 ? 16.977 23.772 8.012 1.00 38.52 98 ARG B N 1
ATOM 2343 C CA . ARG B 1 98 ? 17.419 23.352 9.347 1.00 37.53 98 ARG B CA 1
ATOM 2344 C C . ARG B 1 98 ? 18.445 24.348 9.890 1.00 36.10 98 ARG B C 1
ATOM 2345 O O . ARG B 1 98 ? 19.561 24.410 9.382 1.00 35.93 98 ARG B O 1
ATOM 2353 N N . VAL B 1 99 ? 18.092 25.116 10.917 1.00 34.88 99 VAL B N 1
ATOM 2354 C CA . VAL B 1 99 ? 18.995 26.124 11.518 1.00 33.57 99 VAL B CA 1
ATOM 2355 C C . VAL B 1 99 ? 19.358 25.580 12.934 1.00 32.95 99 VAL B C 1
ATOM 2356 O O . VAL B 1 99 ? 18.505 25.176 13.653 1.00 32.80 99 VAL B O 1
ATOM 2360 N N . ALA B 1 100 ? 20.602 25.423 13.322 1.00 25.18 100 ALA B N 1
ATOM 2361 C CA . ALA B 1 100 ? 21.189 25.268 14.549 1.00 26.08 100 ALA B CA 1
ATOM 2362 C 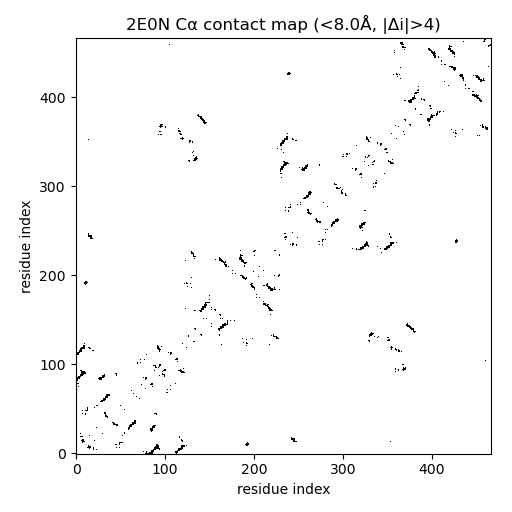C . ALA B 1 100 ? 21.967 26.569 14.944 1.00 25.84 100 ALA B C 1
ATOM 2363 O O . ALA B 1 100 ? 22.715 27.146 14.203 1.00 24.00 100 ALA B O 1
ATOM 2365 N N . VAL B 1 101 ? 21.991 26.874 16.168 1.00 25.03 101 VAL B N 1
ATOM 2366 C CA . VAL B 1 101 ? 22.798 27.938 16.753 1.00 25.16 101 VAL B CA 1
ATOM 2367 C C . VAL B 1 101 ? 23.627 27.416 17.922 1.00 24.89 101 VAL B C 1
ATOM 2368 O O . VAL B 1 101 ? 23.123 26.817 18.895 1.00 31.85 101 VAL B O 1
ATOM 2372 N N . VAL B 1 102 ? 24.933 27.386 17.582 1.00 30.75 102 VAL B N 1
ATOM 2373 C CA . VAL B 1 102 ? 26.003 26.703 18.311 1.00 30.23 102 VAL B CA 1
ATOM 2374 C C . VAL B 1 102 ? 26.442 27.493 19.513 1.00 30.03 102 VAL B C 1
ATOM 2375 O O . VAL B 1 102 ? 26.492 28.727 19.500 1.00 30.05 102 VAL B O 1
ATOM 2379 N N . SER B 1 103 ? 26.824 26.780 20.572 1.00 28.40 103 SER B N 1
ATOM 2380 C CA . SER B 1 103 ? 27.325 27.363 21.803 1.00 28.36 103 SER B CA 1
ATOM 2381 C C . SER B 1 103 ? 28.558 26.600 22.188 1.00 27.14 103 SER B C 1
ATOM 2382 O O . SER B 1 103 ? 28.621 25.375 22.081 1.00 27.89 103 SER B O 1
ATOM 2385 N N . VAL B 1 104 ? 29.534 27.326 22.698 1.00 26.87 104 VAL B N 1
ATOM 2386 C CA . VAL B 1 104 ? 30.722 26.747 23.271 1.00 25.65 104 VAL B CA 1
ATOM 2387 C C . VAL B 1 104 ? 30.270 26.125 24.598 1.00 26.75 104 VAL B C 1
ATOM 2388 O O . VAL B 1 104 ? 29.513 26.739 25.348 1.00 27.48 104 VAL B O 1
ATOM 2392 N N . GLY B 1 105 ? 30.758 24.923 24.913 1.00 26.96 105 GLY B N 1
ATOM 2393 C CA . GLY B 1 105 ? 30.356 24.293 26.157 1.00 25.78 105 GLY B CA 1
ATOM 2394 C C . GLY B 1 105 ? 28.939 23.781 25.992 1.00 25.87 105 GLY B C 1
ATOM 2395 O O . GLY B 1 105 ? 28.644 23.087 25.026 1.00 26.74 105 GLY B O 1
ATOM 2396 N N . ASP B 1 106 ? 28.093 24.088 26.971 1.00 25.72 106 ASP B N 1
ATOM 2397 C CA . ASP B 1 106 ? 26.661 23.785 26.943 1.00 24.57 106 ASP B CA 1
ATOM 2398 C C . ASP B 1 106 ? 25.802 25.030 26.593 1.00 26.25 106 ASP B C 1
ATOM 2399 O O . ASP B 1 106 ? 26.012 26.112 27.147 1.00 25.41 106 ASP B O 1
ATOM 2404 N N . GLY B 1 107 ? 24.832 24.841 25.700 1.00 26.91 107 GLY B N 1
ATOM 2405 C CA . GLY B 1 107 ? 23.914 25.859 25.235 1.00 26.93 107 GLY B CA 1
ATOM 2406 C C . GLY B 1 107 ? 22.901 26.395 26.216 1.00 27.34 107 GLY B C 1
ATOM 2407 O O . GLY B 1 107 ? 22.265 27.382 25.929 1.00 27.97 107 GLY B O 1
ATOM 2408 N N . GLY B 1 108 ? 22.747 25.797 27.382 1.00 27.57 108 GLY B N 1
ATOM 2409 C CA . GLY B 1 108 ? 21.892 26.456 28.371 1.00 27.25 108 GLY B CA 1
ATOM 2410 C C . GLY B 1 108 ? 22.638 26.847 29.631 1.00 27.53 108 GLY B C 1
ATOM 2411 O O . GLY B 1 108 ? 21.997 27.090 30.674 1.00 28.84 108 GLY B O 1
ATOM 2412 N N . PHE B 1 109 ? 23.968 26.949 29.543 1.00 25.26 109 PHE B N 1
ATOM 2413 C CA . PHE B 1 109 ? 24.791 27.259 30.712 1.00 24.64 109 PHE B CA 1
ATOM 2414 C C . PHE B 1 109 ? 25.547 28.513 30.433 1.00 25.59 109 PHE B C 1
ATOM 2415 O O . PHE B 1 109 ? 26.661 28.450 29.894 1.00 24.97 109 PHE B O 1
ATOM 2423 N N . TYR B 1 110 ? 24.943 29.668 30.803 1.00 25.58 110 TYR B N 1
ATOM 2424 C CA . TYR B 1 110 ? 25.506 30.993 30.531 1.00 26.11 110 TYR B CA 1
ATOM 2425 C C . TYR B 1 110 ? 25.736 31.227 29.018 1.00 27.52 110 TYR B C 1
ATOM 2426 O O . TYR B 1 110 ? 26.718 31.853 28.616 1.00 25.70 110 TYR B O 1
ATOM 2435 N N . SER B 1 111 ? 24.823 30.709 28.198 1.00 29.53 111 SER B N 1
ATOM 2436 C CA . SER B 1 111 ? 24.898 30.871 26.755 1.00 30.90 111 SER B CA 1
ATOM 2437 C C . SER B 1 111 ? 23.930 31.924 26.270 1.00 32.79 111 SER B C 1
ATOM 2438 O O . SER B 1 111 ? 22.807 32.023 26.755 1.00 32.68 111 SER B O 1
ATOM 2441 N N . THR B 1 112 ? 24.364 32.716 25.302 1.00 33.64 112 THR B N 1
ATOM 2442 C CA . THR B 1 112 ? 23.475 33.699 24.734 1.00 36.49 112 THR B CA 1
ATOM 2443 C C . THR B 1 112 ? 22.465 33.061 23.751 1.00 36.45 112 THR B C 1
ATOM 2444 O O . THR B 1 112 ? 21.424 33.641 23.470 1.00 36.53 112 THR B O 1
ATOM 2448 N N . ALA B 1 113 ? 22.740 31.835 23.310 1.00 37.04 113 ALA B N 1
ATOM 2449 C CA . ALA B 1 113 ? 21.777 31.046 22.508 1.00 38.38 113 ALA B CA 1
ATOM 2450 C C . ALA B 1 113 ? 20.379 30.941 23.147 1.00 39.86 113 ALA B C 1
ATOM 2451 O O . ALA B 1 113 ? 19.365 30.749 22.446 1.00 39.25 113 ALA B O 1
ATOM 2453 N N . SER B 1 114 ? 20.345 31.094 24.473 1.00 41.20 114 SER B N 1
ATOM 2454 C CA . SER B 1 114 ? 19.122 31.052 25.275 1.00 42.73 114 SER B CA 1
ATOM 2455 C C . SER B 1 114 ? 18.138 32.194 24.964 1.00 42.57 114 SER B C 1
ATOM 2456 O O . SER B 1 114 ? 16.992 32.187 25.414 1.00 43.38 114 SER B O 1
ATOM 2459 N N . ALA B 1 115 ? 18.575 33.156 24.163 1.00 42.60 115 ALA B N 1
ATOM 2460 C CA . ALA B 1 115 ? 17.719 34.217 23.684 1.00 41.62 115 ALA B CA 1
ATOM 2461 C C . ALA B 1 115 ? 17.025 33.819 22.389 1.00 41.43 115 ALA B C 1
ATOM 2462 O O . ALA B 1 115 ? 15.901 34.278 22.091 1.00 40.78 115 ALA B O 1
ATOM 2464 N N . ILE B 1 116 ? 17.706 32.991 21.610 1.00 40.22 116 ILE B N 1
ATOM 2465 C CA . ILE B 1 116 ? 17.170 32.530 20.337 1.00 39.90 116 ILE B CA 1
ATOM 2466 C C . ILE B 1 116 ? 16.003 31.546 20.562 1.00 40.11 116 ILE B C 1
ATOM 2467 O O . ILE B 1 116 ? 14.950 31.657 19.918 1.00 37.64 116 ILE B O 1
ATOM 2472 N N . ILE B 1 117 ? 16.208 30.602 21.490 1.00 40.64 117 ILE B N 1
ATOM 2473 C CA . ILE B 1 117 ? 15.210 29.586 21.819 1.00 42.01 117 ILE B CA 1
ATOM 2474 C C . ILE B 1 117 ? 13.974 30.132 22.566 1.00 42.46 117 ILE B C 1
ATOM 2475 O O . ILE B 1 117 ? 12.849 29.786 22.211 1.00 42.69 117 ILE B O 1
ATOM 2480 N N . GLU B 1 118 ? 14.185 30.974 23.582 1.00 42.95 118 GLU B N 1
ATOM 2481 C CA . GLU B 1 118 ? 13.089 31.616 24.319 1.00 44.08 118 GLU B CA 1
ATOM 2482 C C . GLU B 1 118 ? 12.193 32.387 23.350 1.00 43.88 118 GLU B C 1
ATOM 2483 O O . GLU B 1 118 ? 10.966 32.457 23.511 1.00 44.23 118 GLU B O 1
ATOM 2489 N N . ARG B 1 119 ? 12.828 32.939 22.324 1.00 43.87 119 ARG B N 1
ATOM 2490 C CA . ARG B 1 119 ? 12.156 33.709 21.284 1.00 43.58 119 ARG B CA 1
ATOM 2491 C C . ARG B 1 119 ? 11.567 32.834 20.150 1.00 43.50 119 ARG B C 1
ATOM 2492 O O . ARG B 1 119 ? 10.551 33.202 19.526 1.00 43.61 119 ARG B O 1
ATOM 2500 N N . ALA B 1 120 ? 12.203 31.695 19.885 1.00 43.42 120 ALA B N 1
ATOM 2501 C CA . ALA B 1 120 ? 11.723 30.720 18.907 1.00 43.68 120 ALA B CA 1
ATOM 2502 C C . ALA B 1 120 ? 10.438 30.084 19.400 1.00 44.24 120 ALA B C 1
ATOM 2503 O O . ALA B 1 120 ? 9.481 29.981 18.637 1.00 44.67 120 ALA B O 1
ATOM 2505 N N . ARG B 1 121 ? 10.411 29.663 20.668 1.00 44.81 121 ARG B N 1
ATOM 2506 C CA . ARG B 1 121 ? 9.153 29.335 21.340 1.00 45.79 121 ARG B CA 1
ATOM 2507 C C . ARG B 1 121 ? 8.401 30.640 21.522 1.00 45.69 121 ARG B C 1
ATOM 2508 O O . ARG B 1 121 ? 8.996 31.706 21.425 1.00 46.26 121 ARG B O 1
ATOM 2516 N N . ARG B 1 122 ? 7.104 30.568 21.795 1.00 45.59 122 ARG B N 1
ATOM 2517 C CA . ARG B 1 122 ? 6.250 31.760 21.831 1.00 45.31 122 ARG B CA 1
ATOM 2518 C C . ARG B 1 122 ? 6.001 32.293 20.417 1.00 44.81 122 ARG B C 1
ATOM 2519 O O . ARG B 1 122 ? 4.980 32.919 20.157 1.00 44.71 122 ARG B O 1
ATOM 2527 N N . ASP B 1 123 ? 6.948 32.028 19.521 1.00 44.23 123 ASP B N 1
ATOM 2528 C CA . ASP B 1 123 ? 6.869 32.412 18.119 1.00 43.53 123 ASP B CA 1
ATOM 2529 C C . ASP B 1 123 ? 6.497 31.183 17.268 1.00 43.49 123 ASP B C 1
ATOM 2530 O O . ASP B 1 123 ? 6.405 31.274 16.038 1.00 43.56 123 ASP B O 1
ATOM 2535 N N . GLY B 1 124 ? 6.212 29.985 17.893 1.00 43.07 124 GLY B N 1
ATOM 2536 C CA . GLY B 1 124 ? 6.100 28.758 17.238 1.00 42.62 124 GLY B CA 1
ATOM 2537 C C . GLY B 1 124 ? 7.592 28.477 16.769 1.00 42.90 124 GLY B C 1
ATOM 2538 O O . GLY B 1 124 ? 8.317 28.259 17.797 1.00 43.09 124 GLY B O 1
ATOM 2539 N N . LEU B 1 125 ? 7.759 27.436 16.108 1.00 39.33 125 LEU B N 1
ATOM 2540 C CA . LEU B 1 125 ? 8.958 27.081 15.375 1.00 39.72 125 LEU B CA 1
ATOM 2541 C C . LEU B 1 125 ? 9.797 26.159 16.360 1.00 39.64 125 LEU B C 1
ATOM 2542 O O . LEU B 1 125 ? 10.263 26.460 17.395 1.00 40.39 125 LEU B O 1
ATOM 2547 N N . ASP B 1 126 ? 9.824 24.999 15.683 1.00 39.64 126 ASP B N 1
ATOM 2548 C CA . ASP B 1 126 ? 10.367 23.708 16.151 1.00 40.29 126 ASP B CA 1
ATOM 2549 C C . ASP B 1 126 ? 11.856 23.886 16.423 1.00 39.53 126 ASP B C 1
ATOM 2550 O O . ASP B 1 126 ? 12.578 24.267 15.486 1.00 37.37 126 ASP B O 1
ATOM 2555 N N . CYS B 1 127 ? 11.988 23.999 17.706 1.00 36.82 127 CYS B N 1
ATOM 2556 C CA . CYS B 1 127 ? 13.237 24.254 18.371 1.00 35.91 127 CYS B CA 1
ATOM 2557 C C . CYS B 1 127 ? 13.549 23.215 19.421 1.00 34.01 127 CYS B C 1
ATOM 2558 O O . CYS B 1 127 ? 12.670 22.658 20.073 1.00 33.23 127 CYS B O 1
ATOM 2561 N N . SER B 1 128 ? 14.841 23.025 19.598 1.00 31.80 128 SER B N 1
ATOM 2562 C CA . SER B 1 128 ? 15.387 21.975 20.450 1.00 31.36 128 SER B CA 1
ATOM 2563 C C . SER B 1 128 ? 16.698 22.468 21.019 1.00 28.66 128 SER B C 1
ATOM 2564 O O . SER B 1 128 ? 17.346 23.309 20.411 1.00 29.22 128 SER B O 1
ATOM 2567 N N . MET B 1 129 ? 17.072 21.919 22.162 1.00 27.83 129 MET B N 1
ATOM 2568 C CA . MET B 1 129 ? 18.422 22.108 22.735 1.00 27.33 129 MET B CA 1
ATOM 2569 C C . MET B 1 129 ? 19.146 20.772 22.825 1.00 26.29 129 MET B C 1
ATOM 2570 O O . MET B 1 129 ? 18.641 19.834 23.443 1.00 28.58 129 MET B O 1
ATOM 2575 N N . THR B 1 130 ? 20.325 20.688 22.211 1.00 24.12 130 THR B N 1
ATOM 2576 C CA . THR B 1 130 ? 21.225 19.546 22.396 1.00 20.46 130 THR B CA 1
ATOM 2577 C C . THR B 1 130 ? 22.311 19.988 23.346 1.00 19.75 130 THR B C 1
ATOM 2578 O O . THR B 1 130 ? 23.019 20.960 23.075 1.00 18.76 130 THR B O 1
ATOM 2582 N N . PRO B 1 131 ? 22.438 19.285 24.477 1.00 17.95 131 PRO B N 1
ATOM 2583 C CA . PRO B 1 131 ? 23.391 19.697 25.490 1.00 17.75 131 PRO B CA 1
ATOM 2584 C C . PRO B 1 131 ? 24.877 19.332 25.167 1.00 17.42 131 PRO B C 1
ATOM 2585 O O . PRO B 1 131 ? 25.180 18.587 24.239 1.00 16.39 131 PRO B O 1
ATOM 2589 N N . GLY B 1 132 ? 25.783 19.883 25.963 1.00 17.74 132 GLY B N 1
ATOM 2590 C CA . GLY B 1 132 ? 27.222 19.709 25.762 1.00 17.98 132 GLY B CA 1
ATOM 2591 C C . GLY B 1 132 ? 27.893 19.785 27.124 1.00 18.57 132 GLY B C 1
ATOM 2592 O O . GLY B 1 132 ? 27.268 20.109 28.150 1.00 19.16 132 GLY B O 1
ATOM 2593 N N . ILE B 1 133 ? 29.182 19.494 27.126 1.00 18.37 133 ILE B N 1
ATOM 2594 C CA . ILE B 1 133 ? 29.978 19.551 28.345 1.00 17.81 133 ILE B CA 1
ATOM 2595 C C . ILE B 1 133 ? 30.361 20.951 28.725 1.00 18.20 133 ILE B C 1
ATOM 2596 O O . ILE B 1 133 ? 31.021 21.631 27.927 1.00 18.72 133 ILE B O 1
ATOM 2601 N N . PRO B 1 134 ? 29.949 21.419 29.931 1.00 19.05 134 PRO B N 1
ATOM 2602 C CA . PRO B 1 134 ? 30.425 22.735 30.397 1.00 20.37 134 PRO B CA 1
ATOM 2603 C C . PRO B 1 134 ? 31.932 22.785 30.508 1.00 20.44 134 PRO B C 1
ATOM 2604 O O . PRO B 1 134 ? 32.544 21.777 30.847 1.00 19.93 134 PRO B O 1
ATOM 2608 N N . ALA B 1 135 ? 32.526 23.969 30.263 1.00 19.00 135 ALA B N 1
ATOM 2609 C CA . ALA B 1 135 ? 33.982 24.103 30.461 1.00 20.19 135 ALA B CA 1
ATOM 2610 C C . ALA B 1 135 ? 34.471 23.692 31.829 1.00 20.64 135 ALA B C 1
ATOM 2611 O O . ALA B 1 135 ? 35.559 23.125 31.947 1.00 21.05 135 ALA B O 1
ATOM 2613 N N . PHE B 1 136 ? 33.739 24.033 32.884 1.00 17.87 136 PHE B N 1
ATOM 2614 C CA . PHE B 1 136 ? 34.279 23.728 34.200 1.00 19.41 136 PHE B CA 1
ATOM 2615 C C . PHE B 1 136 ? 34.374 22.227 34.423 1.00 18.91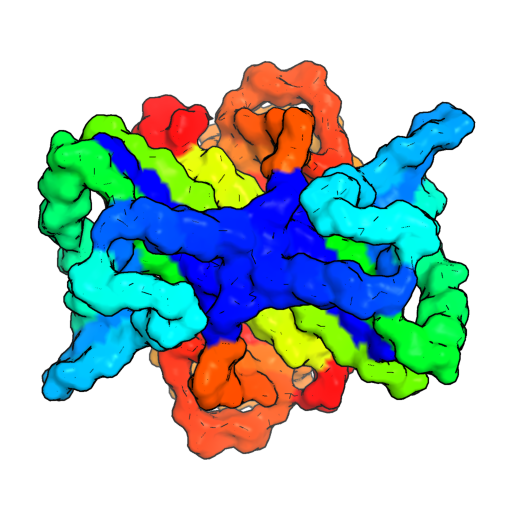 136 PHE B C 1
ATOM 2616 O O . PHE B 1 136 ? 35.264 21.767 35.146 1.00 18.15 136 PHE B O 1
ATOM 2624 N N . ILE B 1 137 ? 33.437 21.487 33.812 1.00 19.34 137 ILE B N 1
ATOM 2625 C CA . ILE B 1 137 ? 33.477 20.019 33.842 1.00 19.23 137 ILE B CA 1
ATOM 2626 C C . ILE B 1 137 ? 34.751 19.465 33.080 1.00 18.80 137 ILE B C 1
ATOM 2627 O O . ILE B 1 137 ? 35.491 18.591 33.573 1.00 17.85 137 ILE B O 1
ATOM 2632 N N . ALA B 1 138 ? 34.993 20.002 31.896 1.00 18.94 138 ALA B N 1
ATOM 2633 C CA . ALA B 1 138 ? 36.145 19.572 31.127 1.00 17.87 138 ALA B CA 1
ATOM 2634 C C . ALA B 1 138 ? 37.427 19.972 31.855 1.00 18.73 138 ALA B C 1
ATOM 2635 O O . ALA B 1 138 ? 38.450 19.242 31.813 1.00 20.57 138 ALA B O 1
ATOM 2637 N N . ALA B 1 139 ? 37.429 21.127 32.511 1.00 18.58 139 ALA B N 1
ATOM 2638 C CA . ALA B 1 139 ? 38.655 21.554 33.236 1.00 19.39 139 ALA B CA 1
ATOM 2639 C C . ALA B 1 139 ? 39.066 20.520 34.325 1.00 19.10 139 ALA B C 1
ATOM 2640 O O . ALA B 1 139 ? 40.266 20.164 34.485 1.00 18.76 139 ALA B O 1
ATOM 2642 N N . GLY B 1 140 ? 38.097 20.133 35.148 1.00 20.06 140 GLY B N 1
ATOM 2643 C CA . GLY B 1 140 ? 38.282 19.085 36.199 1.00 19.71 140 GLY B CA 1
ATOM 2644 C C . GLY B 1 140 ? 38.948 17.862 35.597 1.00 21.29 140 GLY B C 1
ATOM 2645 O O . GLY B 1 140 ? 39.976 17.364 36.126 1.00 19.55 140 GLY B O 1
ATOM 2646 N N . SER B 1 141 ? 38.406 17.387 34.467 1.00 19.65 141 SER B N 1
ATOM 2647 C CA . SER B 1 141 ? 38.886 16.139 33.888 1.00 19.82 141 SER B CA 1
ATOM 2648 C C . SER B 1 141 ? 40.277 16.332 33.289 1.00 20.10 141 SER B C 1
ATOM 2649 O O . SER B 1 141 ? 41.126 15.428 33.435 1.00 20.23 141 SER B O 1
ATOM 2652 N N . ALA B 1 142 ? 40.524 17.483 32.643 1.00 20.39 142 ALA B N 1
ATOM 2653 C CA . ALA B 1 142 ? 41.868 17.826 32.097 1.00 20.89 142 ALA B CA 1
ATOM 2654 C C . ALA B 1 142 ? 42.936 17.864 33.206 1.00 21.41 142 ALA B C 1
ATOM 2655 O O . ALA B 1 142 ? 44.058 17.442 33.004 1.00 21.35 142 ALA B O 1
ATOM 2657 N N . ALA B 1 143 ? 42.566 18.361 34.380 1.00 21.24 143 ALA B N 1
ATOM 2658 C CA . ALA B 1 143 ? 43.455 18.344 35.517 1.00 23.31 143 ALA B CA 1
ATOM 2659 C C . ALA B 1 143 ? 43.497 16.996 36.294 1.00 23.90 143 ALA B C 1
ATOM 2660 O O . ALA B 1 143 ? 44.261 16.901 37.276 1.00 25.66 143 ALA B O 1
ATOM 2662 N N . GLY B 1 144 ? 42.654 16.009 35.948 1.00 23.64 144 GLY B N 1
ATOM 2663 C CA . GLY B 1 144 ? 42.743 14.637 36.581 1.00 23.17 144 GLY B CA 1
ATOM 2664 C C . GLY B 1 144 ? 42.283 14.671 38.026 1.00 23.08 144 GLY B C 1
ATOM 2665 O O . GLY B 1 144 ? 42.821 14.013 38.904 1.00 22.38 144 GLY B O 1
ATOM 2666 N N . MET B 1 145 ? 41.269 15.476 38.294 1.00 21.70 145 MET B N 1
ATOM 2667 C CA . MET B 1 145 ? 40.716 15.585 39.646 1.00 22.18 145 MET B CA 1
ATOM 2668 C C . MET B 1 145 ? 39.189 15.394 39.627 1.00 22.15 145 MET B C 1
ATOM 2669 O O . MET B 1 145 ? 38.537 15.688 38.600 1.00 23.35 145 MET B O 1
ATOM 2674 N N . PRO B 1 146 ? 38.605 15.051 40.780 1.00 22.70 146 PRO B N 1
ATOM 2675 C CA . PRO B 1 146 ? 37.138 15.153 40.871 1.00 22.84 146 PRO B CA 1
ATOM 2676 C C . PRO B 1 146 ? 36.703 16.587 41.244 1.00 23.25 146 PRO B C 1
ATOM 2677 O O . PRO B 1 146 ? 37.382 17.265 42.017 1.00 23.76 146 PRO B O 1
ATOM 2681 N N . LEU B 1 147 ? 35.562 17.044 40.723 1.00 23.03 147 LEU B N 1
ATOM 2682 C CA . LEU B 1 147 ? 34.970 18.352 41.183 1.00 21.98 147 LEU B CA 1
ATOM 2683 C C . LEU B 1 147 ? 34.072 18.205 42.407 1.00 21.41 147 LEU B C 1
ATOM 2684 O O . LEU B 1 147 ? 33.875 19.155 43.193 1.00 21.38 147 LEU B O 1
ATOM 2689 N N . ALA B 1 148 ? 33.563 16.991 42.612 1.00 21.35 148 ALA B N 1
ATOM 2690 C CA . ALA B 1 148 ? 32.559 16.744 43.650 1.00 22.72 148 ALA B CA 1
ATOM 2691 C C . ALA B 1 148 ? 32.509 15.271 44.005 1.00 23.82 148 ALA B C 1
ATOM 2692 O O . ALA B 1 148 ? 32.599 14.398 43.123 1.00 22.51 148 ALA B O 1
ATOM 2694 N N . LEU B 1 149 ? 32.409 15.035 45.310 1.00 23.45 149 LEU B N 1
ATOM 2695 C CA . LEU B 1 149 ? 32.279 13.739 45.905 1.00 25.68 149 LEU B CA 1
ATOM 2696 C C . LEU B 1 149 ? 31.157 13.740 46.940 1.00 25.94 149 LEU B C 1
ATOM 2697 O O . LEU B 1 149 ? 30.895 14.739 47.592 1.00 25.79 149 LEU B O 1
ATOM 2702 N N . GLN B 1 150 ? 30.462 12.617 47.031 1.00 27.45 150 GLN B N 1
ATOM 2703 C CA . GLN B 1 150 ? 29.562 12.305 48.150 1.00 29.00 150 GLN B CA 1
ATOM 2704 C C . GLN B 1 150 ? 29.034 13.454 49.016 1.00 29.24 150 GLN B C 1
ATOM 2705 O O . GLN B 1 150 ? 29.639 13.741 50.040 1.00 31.00 150 GLN B O 1
ATOM 2711 N N . SER B 1 151 ? 27.937 14.125 48.680 1.00 29.18 151 SER B N 1
ATOM 2712 C CA . SER B 1 151 ? 27.432 15.195 49.628 1.00 26.73 151 SER B CA 1
ATOM 2713 C C . SER B 1 151 ? 28.084 16.589 49.524 1.00 26.46 151 SER B C 1
ATOM 2714 O O . SER B 1 151 ? 27.585 17.537 50.168 1.00 25.19 151 SER B O 1
ATOM 2717 N N . ASP B 1 152 ? 29.187 16.731 48.748 1.00 23.92 152 ASP B N 1
ATOM 2718 C CA . ASP B 1 152 ? 29.750 18.051 48.447 1.00 23.41 152 ASP B CA 1
ATOM 2719 C C . ASP B 1 152 ? 28.660 18.924 47.852 1.00 23.08 152 ASP B C 1
ATOM 2720 O O . ASP B 1 152 ? 27.699 18.434 47.252 1.00 22.76 152 ASP B O 1
ATOM 2725 N N . SER B 1 153 ? 28.808 20.224 48.035 1.00 22.78 153 SER B N 1
ATOM 2726 C CA . SER B 1 153 ? 28.032 21.168 47.279 1.00 22.77 153 SER B CA 1
ATOM 2727 C C . SER B 1 153 ? 28.966 21.738 46.235 1.00 23.09 153 SER B C 1
ATOM 2728 O O . SER B 1 153 ? 30.181 21.742 46.412 1.00 23.14 153 SER B O 1
ATOM 2731 N N . VAL B 1 154 ? 28.421 22.130 45.097 1.00 22.59 154 VAL B N 1
ATOM 2732 C CA . VAL B 1 154 ? 29.207 22.918 44.174 1.00 21.92 154 VAL B CA 1
ATOM 2733 C C . VAL B 1 154 ? 28.532 24.245 43.816 1.00 21.43 154 VAL B C 1
ATOM 2734 O O . VAL B 1 154 ? 27.335 24.261 43.479 1.00 20.91 154 VAL B O 1
ATOM 2738 N N . LEU B 1 155 ? 29.294 25.338 43.994 1.00 19.85 155 LEU B N 1
ATOM 2739 C CA . LEU B 1 155 ? 28.804 26.682 43.698 1.00 20.90 155 LEU B CA 1
ATOM 2740 C C . LEU B 1 155 ? 29.508 27.172 42.442 1.00 21.16 155 LEU B C 1
ATOM 2741 O O . LEU B 1 155 ? 30.748 27.215 42.403 1.00 20.43 155 LEU B O 1
ATOM 2746 N N . VAL B 1 156 ? 28.731 27.511 41.409 1.00 22.01 156 VAL B N 1
ATOM 2747 C CA . VAL B 1 156 ? 29.328 28.194 40.253 1.00 21.31 156 VAL B CA 1
ATOM 2748 C C . VAL B 1 156 ? 28.858 29.630 40.156 1.00 21.33 156 VAL B C 1
ATOM 2749 O O . VAL B 1 156 ? 27.645 29.925 40.291 1.00 19.42 156 VAL B O 1
ATOM 2753 N N . LEU B 1 157 ? 29.849 30.512 39.999 1.00 20.55 157 LEU B N 1
ATOM 2754 C CA . LEU B 1 157 ? 29.621 31.961 39.913 1.00 21.97 157 LEU B CA 1
ATOM 2755 C C . LEU B 1 157 ? 30.135 32.443 38.568 1.00 23.01 157 LEU B C 1
ATOM 2756 O O . LEU B 1 157 ? 31.035 31.836 37.983 1.00 20.58 157 LEU B O 1
ATOM 2761 N N . ALA B 1 158 ? 29.586 33.554 38.107 1.00 25.08 158 ALA B N 1
ATOM 2762 C CA . ALA B 1 158 ? 30.031 34.214 36.875 1.00 27.33 158 ALA B CA 1
ATOM 2763 C C . ALA B 1 158 ? 29.982 35.734 37.009 1.00 29.83 158 ALA B C 1
ATOM 2764 O O . ALA B 1 158 ? 29.068 36.282 37.632 1.00 29.52 158 ALA B O 1
ATOM 2766 N N . GLN B 1 159 ? 30.945 36.418 36.386 1.00 32.42 159 GLN B N 1
ATOM 2767 C CA . GLN B 1 159 ? 30.949 37.876 36.289 1.00 34.25 159 GLN B CA 1
ATOM 2768 C C . GLN B 1 159 ? 30.839 38.470 37.693 1.00 34.68 159 GLN B C 1
ATOM 2769 O O . GLN B 1 159 ? 29.981 39.330 37.933 1.00 33.86 159 GLN B O 1
ATOM 2775 N N . ILE B 1 160 ? 31.673 38.000 38.625 1.00 34.77 160 ILE B N 1
ATOM 2776 C CA . ILE B 1 160 ? 31.703 38.600 39.970 1.00 35.55 160 ILE B CA 1
ATOM 2777 C C . ILE B 1 160 ? 32.225 40.054 39.896 1.00 36.37 160 ILE B C 1
ATOM 2778 O O . ILE B 1 160 ? 33.065 40.388 39.054 1.00 36.03 160 ILE B O 1
ATOM 2783 N N . ASP B 1 161 ? 31.697 40.915 40.751 1.00 37.74 161 ASP B N 1
ATOM 2784 C CA . ASP B 1 161 ? 31.933 42.349 40.605 1.00 39.64 161 ASP B CA 1
ATOM 2785 C C . ASP B 1 161 ? 33.197 42.830 41.323 1.00 40.51 161 ASP B C 1
ATOM 2786 O O . ASP B 1 161 ? 33.765 43.871 40.961 1.00 40.72 161 ASP B O 1
ATOM 2791 N N . GLU B 1 162 ? 33.604 42.077 42.347 1.00 41.52 162 GLU B N 1
ATOM 2792 C CA . GLU B 1 162 ? 34.926 42.191 42.979 1.00 42.29 162 GLU B CA 1
ATOM 2793 C C . GLU B 1 162 ? 35.265 40.906 43.742 1.00 42.43 162 GLU B C 1
ATOM 2794 O O . GLU B 1 162 ? 34.374 40.157 44.177 1.00 42.57 162 GLU B O 1
ATOM 2800 N N . ILE B 1 163 ? 36.561 40.674 43.911 1.00 42.50 163 ILE B N 1
ATOM 2801 C CA . ILE B 1 163 ? 37.084 39.454 44.510 1.00 42.65 163 ILE B CA 1
ATOM 2802 C C . ILE B 1 163 ? 36.495 39.129 45.883 1.00 42.38 163 ILE B C 1
ATOM 2803 O O . ILE B 1 163 ? 36.521 37.976 46.308 1.00 42.62 163 ILE B O 1
ATOM 2808 N N . GLY B 1 164 ? 35.971 40.143 46.569 1.00 42.60 164 GLY B N 1
ATOM 2809 C CA . GLY B 1 164 ? 35.358 39.959 47.878 1.00 42.51 164 GLY B CA 1
ATOM 2810 C C . GLY B 1 164 ? 34.343 38.832 47.830 1.00 42.67 164 GLY B C 1
ATOM 2811 O O . GLY B 1 164 ? 34.289 37.998 48.749 1.00 42.83 164 GLY B O 1
ATOM 2812 N N . GLU B 1 165 ? 33.565 38.797 46.737 1.00 42.03 165 GLU B N 1
ATOM 2813 C CA . GLU B 1 165 ? 32.477 37.834 46.568 1.00 41.57 165 GLU B CA 1
ATOM 2814 C C . GLU B 1 165 ? 32.983 36.411 46.649 1.00 40.83 165 GLU B C 1
ATOM 2815 O O . GLU B 1 165 ? 32.426 35.598 47.385 1.00 40.75 165 GLU B O 1
ATOM 2821 N N . LEU B 1 166 ? 34.036 36.110 45.892 1.00 39.71 166 LEU B N 1
ATOM 2822 C CA . LEU B 1 166 ? 34.611 34.781 45.932 1.00 39.17 166 LEU B CA 1
ATOM 2823 C C . LEU B 1 166 ? 35.004 34.443 47.386 1.00 38.83 166 LEU B C 1
ATOM 2824 O O . LEU B 1 166 ? 34.565 33.421 47.919 1.00 38.15 166 LEU B O 1
ATOM 2829 N N . GLU B 1 167 ? 35.757 35.336 48.042 1.00 38.36 167 GLU B N 1
ATOM 2830 C CA . GLU B 1 167 ? 36.240 35.090 49.414 1.00 38.18 167 GLU B CA 1
ATOM 2831 C C . GLU B 1 167 ? 35.168 34.655 50.409 1.00 38.17 167 GLU B C 1
ATOM 2832 O O . GLU B 1 167 ? 35.374 33.701 51.159 1.00 37.91 167 GLU B O 1
ATOM 2838 N N . ARG B 1 168 ? 34.024 35.342 50.402 1.00 38.81 168 ARG B N 1
ATOM 2839 C CA . ARG B 1 168 ? 32.909 35.017 51.305 1.00 39.51 168 ARG B CA 1
ATOM 2840 C C . ARG B 1 168 ? 32.286 33.654 50.973 1.00 39.95 168 ARG B C 1
ATOM 2841 O O . ARG B 1 168 ? 32.053 32.832 51.874 1.00 40.35 168 ARG B O 1
ATOM 2849 N N . ALA B 1 169 ? 32.062 33.402 49.675 1.00 39.75 169 ALA B N 1
ATOM 2850 C CA . ALA B 1 169 ? 31.478 32.151 49.200 1.00 39.51 169 ALA B CA 1
ATOM 2851 C C . ALA B 1 169 ? 32.332 30.953 49.589 1.00 39.63 169 ALA B C 1
ATOM 2852 O O . ALA B 1 169 ? 31.809 29.871 49.799 1.00 39.65 169 ALA B O 1
ATOM 2854 N N . LEU B 1 170 ? 33.634 31.171 49.739 1.00 39.52 170 LEU B N 1
ATOM 2855 C CA . LEU B 1 170 ? 34.599 30.081 49.930 1.00 40.52 170 LEU B CA 1
ATOM 2856 C C . LEU B 1 170 ? 34.685 29.421 51.320 1.00 41.46 170 LEU B C 1
ATOM 2857 O O . LEU B 1 170 ? 35.473 28.488 51.524 1.00 42.48 170 LEU B O 1
ATOM 2862 N N . VAL B 1 171 ? 33.901 29.893 52.270 1.00 41.28 171 VAL B N 1
ATOM 2863 C CA . VAL B 1 171 ? 33.899 29.279 53.591 1.00 42.35 171 VAL B CA 1
ATOM 2864 C C . VAL B 1 171 ? 32.589 28.535 53.848 1.00 41.68 171 VAL B C 1
ATOM 2865 O O . VAL B 1 171 ? 32.449 27.826 54.848 1.00 42.41 171 VAL B O 1
ATOM 2869 N N . THR B 1 172 ? 31.648 28.692 52.922 1.00 40.54 172 THR B N 1
ATOM 2870 C CA . THR B 1 172 ? 30.299 28.181 53.093 1.00 39.48 172 THR B CA 1
ATOM 2871 C C . THR B 1 172 ? 30.128 27.005 52.153 1.00 38.43 172 THR B C 1
ATOM 2872 O O . THR B 1 172 ? 29.196 26.205 52.304 1.00 38.78 172 THR B O 1
ATOM 2876 N N . HIS B 1 173 ? 31.020 26.913 51.168 1.00 36.90 173 HIS B N 1
ATOM 2877 C CA . HIS B 1 173 ? 30.824 25.974 50.059 1.00 35.86 173 HIS B CA 1
ATOM 2878 C C . HIS B 1 173 ? 32.020 25.017 49.790 1.00 34.94 173 HIS B C 1
ATOM 2879 O O . HIS B 1 173 ? 33.185 25.365 50.067 1.00 32.63 173 HIS B O 1
ATOM 2886 N N . SER B 1 174 ? 31.705 23.816 49.257 1.00 34.12 174 SER B N 1
ATOM 2887 C CA . SER B 1 174 ? 32.742 22.801 48.968 1.00 33.02 174 SER B CA 1
ATOM 2888 C C . SER B 1 174 ? 33.608 23.326 47.829 1.00 32.67 174 SER B C 1
ATOM 2889 O O . SER B 1 174 ? 34.637 23.972 48.038 1.00 33.12 174 SER B O 1
ATOM 2892 N N . THR B 1 175 ? 33.168 23.057 46.611 1.00 31.15 175 THR B N 1
ATOM 2893 C CA . THR B 1 175 ? 33.842 23.581 45.484 1.00 30.45 175 THR B CA 1
ATOM 2894 C C . THR B 1 175 ? 33.206 24.911 45.057 1.00 27.54 175 THR B C 1
ATOM 2895 O O . THR B 1 175 ? 32.004 25.010 45.033 1.00 27.26 175 THR B O 1
ATOM 2899 N N . VAL B 1 176 ? 34.023 25.913 44.719 1.00 25.59 176 VAL B N 1
ATOM 2900 C CA . VAL B 1 176 ? 33.506 27.117 44.052 1.00 22.41 176 VAL B CA 1
ATOM 2901 C C . VAL B 1 176 ? 34.157 27.292 42.670 1.00 22.67 176 VAL B C 1
ATOM 2902 O O . VAL B 1 176 ? 35.382 27.314 42.552 1.00 23.69 176 VAL B O 1
ATOM 2906 N N . VAL B 1 177 ? 33.331 27.483 41.649 1.00 22.08 177 VAL B N 1
ATOM 2907 C CA . VAL B 1 177 ? 33.804 27.699 40.271 1.00 20.45 177 VAL B CA 1
ATOM 2908 C C . VAL B 1 177 ? 33.508 29.140 39.904 1.00 20.40 177 VAL B C 1
ATOM 2909 O O . VAL B 1 177 ? 32.412 29.626 40.169 1.00 20.32 177 VAL B O 1
ATOM 2913 N N . VAL B 1 178 ? 34.488 29.861 39.351 1.00 20.36 178 VAL B N 1
ATOM 2914 C CA . VAL B 1 178 ? 34.243 31.241 38.896 1.00 19.86 178 VAL B CA 1
ATOM 2915 C C . VAL B 1 178 ? 34.560 31.315 37.401 1.00 20.10 178 VAL B C 1
ATOM 2916 O O . VAL B 1 178 ? 35.670 30.952 36.983 1.00 20.22 178 VAL B O 1
ATOM 2920 N N . MET B 1 179 ? 33.584 31.708 36.625 1.00 19.60 179 MET B N 1
ATOM 2921 C CA . MET B 1 179 ? 33.702 31.940 35.229 1.00 21.96 179 MET B CA 1
ATOM 2922 C C . MET B 1 179 ? 33.705 33.491 35.040 1.00 23.07 179 MET B C 1
ATOM 2923 O O . MET B 1 179 ? 33.522 34.135 36.122 1.00 23.77 179 MET B O 1
ATOM 2928 N N . LYS B 1 180 ? 33.809 34.044 33.936 1.00 27.45 180 LYS B N 1
ATOM 2929 C CA . LYS B 1 180 ? 34.415 34.658 32.852 1.00 30.91 180 LYS B CA 1
ATOM 2930 C C . LYS B 1 180 ? 35.792 35.323 33.093 1.00 32.52 180 LYS B C 1
ATOM 2931 O O . LYS B 1 180 ? 36.705 34.817 32.368 1.00 32.68 180 LYS B O 1
ATOM 2937 N N . LEU B 1 181 ? 36.054 35.790 34.265 1.00 33.38 181 LEU B N 1
ATO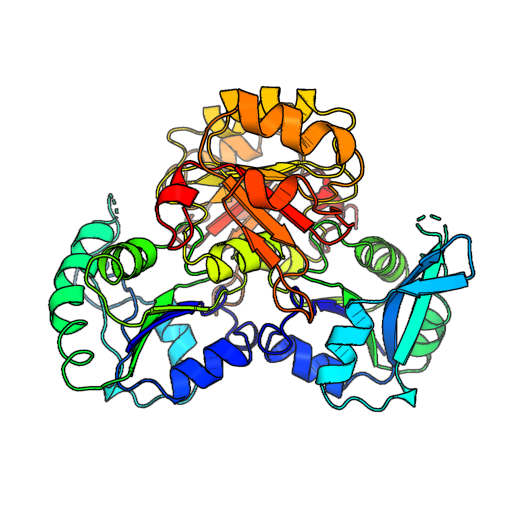M 2938 C CA . LEU B 1 181 ? 37.365 36.016 34.788 1.00 35.37 181 LEU B CA 1
ATOM 2939 C C . LEU B 1 181 ? 38.183 37.100 34.166 1.00 34.37 181 LEU B C 1
ATOM 2940 O O . LEU B 1 181 ? 38.596 38.112 34.787 1.00 38.33 181 LEU B O 1
ATOM 2945 N N . SER B 1 182 ? 38.135 37.530 32.908 1.00 38.27 182 SER B N 1
ATOM 2946 C CA . SER B 1 182 ? 38.405 38.887 32.576 1.00 39.40 182 SER B CA 1
ATOM 2947 C C . SER B 1 182 ? 37.322 39.811 33.048 1.00 39.36 182 SER B C 1
ATOM 2948 O O . SER B 1 182 ? 36.596 40.553 32.451 1.00 40.13 182 SER B O 1
ATOM 2951 N N . THR B 1 183 ? 37.108 39.921 34.393 1.00 38.35 183 THR B N 1
ATOM 2952 C CA . THR B 1 183 ? 36.276 40.908 35.099 1.00 35.38 183 THR B CA 1
ATOM 2953 C C . THR B 1 183 ? 36.985 41.246 36.410 1.00 35.08 183 THR B C 1
ATOM 2954 O O . THR B 1 183 ? 36.923 42.379 36.878 1.00 35.65 183 THR B O 1
ATOM 2958 N N . VAL B 1 184 ? 37.628 40.241 37.008 1.00 34.24 184 VAL B N 1
ATOM 2959 C CA . VAL B 1 184 ? 38.561 40.376 38.151 1.00 32.52 184 VAL B CA 1
ATOM 2960 C C . VAL B 1 184 ? 39.987 40.013 37.746 1.00 31.72 184 VAL B C 1
ATOM 2961 O O . VAL B 1 184 ? 40.763 39.553 38.586 1.00 31.43 184 VAL B O 1
ATOM 2965 N N . ARG B 1 185 ? 40.333 40.194 36.472 1.00 31.80 185 ARG B N 1
ATOM 2966 C CA . ARG B 1 185 ? 41.658 39.802 35.973 1.00 32.74 185 ARG B CA 1
ATOM 2967 C C . ARG B 1 185 ? 42.826 40.479 36.714 1.00 33.11 185 ARG B C 1
ATOM 2968 O O . ARG B 1 185 ? 43.956 39.966 36.732 1.00 33.21 185 ARG B O 1
ATOM 2976 N N . ASP B 1 186 ? 42.542 41.616 37.344 1.00 32.73 186 ASP B N 1
ATOM 2977 C CA . ASP B 1 186 ? 43.576 42.408 38.012 1.00 32.75 186 ASP B CA 1
ATOM 2978 C C . ASP B 1 186 ? 43.691 42.135 39.519 1.00 32.19 186 ASP B C 1
ATOM 2979 O O . ASP B 1 186 ? 44.673 42.526 40.173 1.00 32.09 186 ASP B O 1
ATOM 2984 N N . GLU B 1 187 ? 42.681 41.458 40.051 1.00 31.46 187 GLU B N 1
ATOM 2985 C CA . GLU B 1 187 ? 42.603 41.114 41.459 1.00 31.55 187 GLU B CA 1
ATOM 2986 C C . GLU B 1 187 ? 43.032 39.664 41.777 1.00 30.81 187 GLU B C 1
ATOM 2987 O O . GLU B 1 187 ? 43.186 39.308 42.946 1.00 30.39 187 GLU B O 1
ATOM 2993 N N . LEU B 1 188 ? 43.245 38.856 40.734 1.00 30.35 188 LEU B N 1
ATOM 2994 C CA . LEU B 1 188 ? 43.350 37.398 40.850 1.00 30.12 188 LEU B CA 1
ATOM 2995 C C . LEU B 1 188 ? 44.539 36.854 41.663 1.00 29.81 188 LEU B C 1
ATOM 2996 O O . LEU B 1 188 ? 44.328 36.064 42.564 1.00 27.83 188 LEU B O 1
ATOM 3001 N N . VAL B 1 189 ? 45.766 37.301 41.345 1.00 30.57 189 VAL B N 1
ATOM 3002 C CA . VAL B 1 189 ? 46.994 36.830 42.017 1.00 30.73 189 VAL B CA 1
ATOM 3003 C C . VAL B 1 189 ? 47.020 37.178 43.514 1.00 31.25 189 VAL B C 1
ATOM 3004 O O . VAL B 1 189 ? 47.271 36.317 44.354 1.00 31.22 189 VAL B O 1
ATOM 3008 N N . SER B 1 190 ? 46.754 38.436 43.849 1.00 31.83 190 SER B N 1
ATOM 3009 C CA . SER B 1 190 ? 46.589 38.817 45.248 1.00 32.60 190 SER B CA 1
ATOM 3010 C C . SER B 1 190 ? 45.521 37.934 45.932 1.00 32.27 190 SER B C 1
ATOM 3011 O O . SER B 1 190 ? 45.719 37.485 47.061 1.00 31.81 190 SER B O 1
ATOM 3014 N N . PHE B 1 191 ? 44.413 37.654 45.247 1.00 32.25 191 PHE B N 1
ATOM 3015 C CA . PHE B 1 191 ? 43.430 36.756 45.849 1.00 32.67 191 PHE B CA 1
ATOM 3016 C C . PHE B 1 191 ? 44.012 35.373 46.057 1.00 32.16 191 PHE B C 1
ATOM 3017 O O . PHE B 1 191 ? 43.760 34.779 47.088 1.00 32.07 191 PHE B O 1
ATOM 3025 N N . LEU B 1 192 ? 44.775 34.825 45.101 1.00 31.51 192 LEU B N 1
ATOM 3026 C CA . LEU B 1 192 ? 45.297 33.462 45.216 1.00 31.53 192 LEU B CA 1
ATOM 3027 C C . LEU B 1 192 ? 46.429 33.163 46.155 1.00 32.24 192 LEU B C 1
ATOM 3028 O O . LEU B 1 192 ? 46.807 32.021 46.477 1.00 32.28 192 LEU B O 1
ATOM 3033 N N . GLU B 1 193 ? 46.976 34.362 46.721 1.00 33.66 193 GLU B N 1
ATOM 3034 C CA . GLU B 1 193 ? 48.031 34.427 47.700 1.00 31.29 193 GLU B CA 1
ATOM 3035 C C . GLU B 1 193 ? 47.570 34.335 49.167 1.00 30.03 193 GLU B C 1
ATOM 3036 O O . GLU B 1 193 ? 47.870 33.297 49.769 1.00 33.93 193 GLU B O 1
ATOM 3042 N N . ARG B 1 194 ? 46.696 35.263 49.647 1.00 34.44 194 ARG B N 1
ATOM 3043 C CA . ARG B 1 194 ? 45.628 35.128 50.655 1.00 35.08 194 ARG B CA 1
ATOM 3044 C C . ARG B 1 194 ? 44.713 34.014 50.061 1.00 35.19 194 ARG B C 1
ATOM 3045 O O . ARG B 1 194 ? 44.755 33.809 48.821 1.00 35.75 194 ARG B O 1
ATOM 3053 N N . TYR B 1 195 ? 43.766 33.472 50.662 1.00 34.99 195 TYR B N 1
ATOM 3054 C CA . TYR B 1 195 ? 43.290 32.093 50.285 1.00 32.47 195 TYR B CA 1
ATOM 3055 C C . TYR B 1 195 ? 44.647 31.353 50.061 1.00 32.39 195 TYR B C 1
ATOM 3056 O O . TYR B 1 195 ? 45.408 31.644 49.166 1.00 33.59 195 TYR B O 1
ATOM 3065 N N . ALA B 1 196 ? 44.981 30.484 50.958 1.00 32.20 196 ALA B N 1
ATOM 3066 C CA . ALA B 1 196 ? 46.321 29.915 50.856 1.00 32.10 196 ALA B CA 1
ATOM 3067 C C . ALA B 1 196 ? 46.022 28.458 50.669 1.00 31.50 196 ALA B C 1
ATOM 3068 O O . ALA B 1 196 ? 46.511 27.592 51.375 1.00 32.12 196 ALA B O 1
ATOM 3070 N N . LYS B 1 197 ? 45.159 28.223 49.694 1.00 31.14 197 LYS B N 1
ATOM 3071 C CA . LYS B 1 197 ? 44.455 26.972 49.557 1.00 30.19 197 LYS B CA 1
ATOM 3072 C C . LYS B 1 197 ? 44.468 26.589 48.084 1.00 29.30 197 LYS B C 1
ATOM 3073 O O . LYS B 1 197 ? 44.598 27.472 47.226 1.00 29.55 197 LYS B O 1
ATOM 3079 N N . PRO B 1 198 ? 44.348 25.277 47.790 1.00 28.08 198 PRO B N 1
ATOM 3080 C CA . PRO B 1 198 ? 44.426 24.700 46.444 1.00 26.42 198 PRO B CA 1
ATOM 3081 C C . PRO B 1 198 ? 43.392 25.284 45.456 1.00 24.45 198 PRO B C 1
ATOM 3082 O O . PRO B 1 198 ? 42.259 25.536 45.830 1.00 24.25 198 PRO B O 1
ATOM 3086 N N . PHE B 1 199 ? 43.809 25.509 44.215 1.00 23.57 199 PHE B N 1
ATOM 3087 C CA . PHE B 1 199 ? 42.965 26.086 43.165 1.00 23.82 199 PHE B CA 1
ATOM 3088 C C . PHE B 1 199 ? 43.394 25.473 41.857 1.00 23.38 199 PHE B C 1
ATOM 3089 O O . PHE B 1 199 ? 44.491 24.940 41.763 1.00 24.22 199 PHE B O 1
ATOM 3097 N N . LEU B 1 200 ? 42.523 25.553 40.859 1.00 22.37 200 LEU B N 1
ATOM 3098 C CA . LEU B 1 200 ? 42.856 25.219 39.487 1.00 20.51 200 LEU B CA 1
ATOM 3099 C C . LEU B 1 200 ? 42.506 26.441 38.654 1.00 20.65 200 LEU B C 1
ATOM 3100 O O . LEU B 1 200 ? 41.364 26.904 38.710 1.00 20.21 200 LEU B O 1
ATOM 3105 N N . TYR B 1 201 ? 43.469 26.932 37.887 1.00 17.84 201 TYR B N 1
ATOM 3106 C CA . TYR B 1 201 ? 43.212 27.922 36.887 1.00 19.52 201 TYR B CA 1
ATOM 3107 C C . TYR B 1 201 ? 43.248 27.201 35.554 1.00 19.70 201 TYR B C 1
ATOM 3108 O O . TYR B 1 201 ? 44.230 26.522 35.252 1.00 20.68 201 TYR B O 1
ATOM 3117 N N . ALA B 1 202 ? 42.202 27.372 34.753 1.00 19.37 202 ALA B N 1
ATOM 3118 C CA . ALA B 1 202 ? 42.078 26.645 33.482 1.00 19.33 202 ALA B CA 1
ATOM 3119 C C . ALA B 1 202 ? 41.659 27.562 32.336 1.00 19.88 202 ALA B C 1
ATOM 3120 O O . ALA B 1 202 ? 40.591 28.178 32.364 1.00 20.67 202 ALA B O 1
ATOM 3122 N N . GLU B 1 203 ? 42.511 27.629 31.315 1.00 18.66 203 GLU B N 1
ATOM 3123 C CA . GLU B 1 203 ? 42.343 28.561 30.266 1.00 17.92 203 GLU B CA 1
ATOM 3124 C C . GLU B 1 203 ? 42.300 27.780 28.960 1.00 17.88 203 GLU B C 1
ATOM 3125 O O . GLU B 1 203 ? 43.140 26.916 28.753 1.00 16.71 203 GLU B O 1
ATOM 3131 N N . LYS B 1 204 ? 41.369 28.133 28.072 1.00 17.98 204 LYS B N 1
ATOM 3132 C CA . LYS B 1 204 ? 41.270 27.519 26.734 1.00 20.07 204 LYS B CA 1
ATOM 3133 C C . LYS B 1 204 ? 41.324 25.970 26.781 1.00 20.50 204 LYS B C 1
ATOM 3134 O O . LYS B 1 204 ? 41.987 25.322 25.986 1.00 20.30 204 LYS B O 1
ATOM 3140 N N . VAL B 1 205 ? 40.619 25.400 27.751 1.00 20.16 205 VAL B N 1
ATOM 3141 C CA . VAL B 1 205 ? 40.557 23.943 27.927 1.00 20.84 205 VAL B CA 1
ATOM 3142 C C . VAL B 1 205 ? 40.149 23.186 26.654 1.00 20.97 205 VAL B C 1
ATOM 3143 O O . VAL B 1 205 ? 39.086 23.460 26.060 1.00 21.55 205 VAL B O 1
ATOM 3147 N N . GLY B 1 206 ? 41.039 22.304 26.194 1.00 19.58 206 GLY B N 1
ATOM 3148 C CA . GLY B 1 206 ? 40.769 21.497 25.005 1.00 19.26 206 GLY B CA 1
ATOM 3149 C C . GLY B 1 206 ? 41.053 22.203 23.693 1.00 20.13 206 GLY B C 1
ATOM 3150 O O . GLY B 1 206 ? 40.940 21.589 22.626 1.00 17.29 206 GLY B O 1
ATOM 3151 N N . MET B 1 207 ? 41.422 23.481 23.763 1.00 20.77 207 MET B N 1
ATOM 3152 C CA . MET B 1 207 ? 41.732 24.271 22.562 1.00 23.12 207 MET B CA 1
ATOM 3153 C C . MET B 1 207 ? 43.237 24.359 22.369 1.00 22.83 207 MET B C 1
ATOM 3154 O O . MET B 1 207 ? 43.993 23.996 23.267 1.00 23.13 207 MET B O 1
ATOM 3159 N N . ALA B 1 208 ? 43.656 24.864 21.207 1.00 23.76 208 ALA B N 1
ATOM 3160 C CA . ALA B 1 208 ? 45.081 25.009 20.834 1.00 23.44 208 ALA B CA 1
ATOM 3161 C C . ALA B 1 208 ? 45.946 25.667 21.916 1.00 24.00 208 ALA B C 1
ATOM 3162 O O . ALA B 1 208 ? 47.049 25.180 22.218 1.00 25.66 208 ALA B O 1
ATOM 3164 N N . GLY B 1 209 ? 45.467 26.773 22.483 1.00 22.58 209 GLY B N 1
ATOM 3165 C CA . GLY B 1 209 ? 46.225 27.465 23.531 1.00 20.75 209 GLY B CA 1
ATOM 3166 C C . GLY B 1 209 ? 45.921 27.075 24.987 1.00 19.63 209 GLY B C 1
ATOM 3167 O O . GLY B 1 209 ? 46.174 27.848 25.899 1.00 19.91 209 GLY B O 1
ATOM 3168 N N . GLU B 1 210 ? 45.435 25.863 25.226 1.00 18.13 210 GLU B N 1
ATOM 3169 C CA . GLU B 1 210 ? 45.157 25.416 26.597 1.00 19.06 210 GLU B CA 1
ATOM 3170 C C . GLU B 1 210 ? 46.271 25.736 27.569 1.00 17.99 210 GLU B C 1
ATOM 3171 O O . GLU B 1 210 ? 47.443 25.491 27.281 1.00 17.02 210 GLU B O 1
ATOM 3177 N N . PHE B 1 211 ? 45.903 26.242 28.742 1.00 18.58 211 PHE B N 1
ATOM 3178 C CA . PHE B 1 211 ? 46.845 26.462 29.826 1.00 19.28 211 PHE B CA 1
ATOM 3179 C C . PHE B 1 211 ? 46.129 26.191 31.145 1.00 20.80 211 PHE B C 1
ATOM 3180 O O . PHE B 1 211 ? 45.112 26.833 31.467 1.00 20.67 211 PHE B O 1
ATOM 3188 N N . ILE B 1 212 ? 46.680 25.249 31.917 1.00 19.97 212 ILE B N 1
ATOM 3189 C CA . ILE B 1 212 ? 46.081 24.857 33.171 1.00 22.26 212 ILE B CA 1
ATOM 3190 C C . ILE B 1 212 ? 47.192 24.846 34.174 1.00 21.31 212 ILE B C 1
ATOM 3191 O O . ILE B 1 212 ? 48.300 24.398 33.869 1.00 19.86 212 ILE B O 1
ATOM 3196 N N . THR B 1 213 ? 46.924 25.389 35.356 1.00 21.19 213 THR B N 1
ATOM 3197 C CA . THR B 1 213 ? 47.937 25.462 36.394 1.00 21.90 213 THR B CA 1
ATOM 3198 C C . THR B 1 213 ? 47.344 25.524 37.783 1.00 22.51 213 THR B C 1
ATOM 3199 O O . THR B 1 213 ? 46.195 25.965 37.982 1.00 21.70 213 THR B O 1
ATOM 3203 N N . MET B 1 214 ? 48.149 25.090 38.751 1.00 22.22 214 MET B N 1
ATOM 3204 C CA . MET B 1 214 ? 47.814 25.222 40.150 1.00 24.45 214 MET B CA 1
ATOM 3205 C C . MET B 1 214 ? 48.881 26.032 40.879 1.00 25.20 214 MET B C 1
ATOM 3206 O O . MET B 1 214 ? 48.876 26.089 42.101 1.00 25.05 214 MET B O 1
ATOM 3211 N N . GLU B 1 215 ? 49.732 26.714 40.116 1.00 24.81 215 GLU B N 1
ATOM 3212 C CA . GLU B 1 215 ? 50.851 27.476 40.686 1.00 26.67 215 GLU B CA 1
ATOM 3213 C C . GLU B 1 215 ? 50.599 28.958 40.532 1.00 25.91 215 GLU B C 1
ATOM 3214 O O . GLU B 1 215 ? 50.486 29.461 39.399 1.00 23.89 215 GLU B O 1
ATOM 3220 N N . VAL B 1 216 ? 50.519 29.661 41.664 1.00 26.17 216 VAL B N 1
ATOM 3221 C CA . VAL B 1 216 ? 50.289 31.117 41.641 1.00 27.59 216 VAL B CA 1
ATOM 3222 C C . VAL B 1 216 ? 51.386 31.853 40.871 1.00 27.94 216 VAL B C 1
ATOM 3223 O O . VAL B 1 216 ? 51.098 32.824 40.177 1.00 27.24 216 VAL B O 1
ATOM 3227 N N . ASP B 1 217 ? 52.628 31.375 41.001 1.00 28.70 217 ASP B N 1
ATOM 3228 C CA . ASP B 1 217 ? 53.807 31.909 40.293 1.00 29.16 217 ASP B CA 1
ATOM 3229 C C . ASP B 1 217 ? 53.612 31.976 38.779 1.00 29.09 217 ASP B C 1
ATOM 3230 O O . ASP B 1 217 ? 54.034 32.941 38.123 1.00 28.68 217 ASP B O 1
ATOM 3235 N N . ALA B 1 218 ? 52.993 30.920 38.247 1.00 28.45 218 ALA B N 1
ATOM 3236 C CA . ALA B 1 218 ? 52.671 30.785 36.833 1.00 28.67 218 ALA B CA 1
ATOM 3237 C C . ALA B 1 218 ? 51.588 31.777 36.348 1.00 29.04 218 ALA B C 1
ATOM 3238 O O . ALA B 1 218 ? 51.350 31.901 35.141 1.00 29.85 218 ALA B O 1
ATOM 3240 N N . LEU B 1 219 ? 50.952 32.483 37.283 1.00 27.82 219 LEU B N 1
ATOM 3241 C CA . LEU B 1 219 ? 49.902 33.434 36.962 1.00 26.96 219 LEU B CA 1
ATOM 3242 C C . LEU B 1 219 ? 50.287 34.872 37.182 1.00 26.75 219 LEU B C 1
ATOM 3243 O O . LEU B 1 219 ? 49.563 35.786 36.758 1.00 25.75 219 LEU B O 1
ATOM 3248 N N . ARG B 1 220 ? 51.407 35.084 37.870 1.00 27.51 220 ARG B N 1
ATOM 3249 C CA . ARG B 1 220 ? 51.844 36.449 38.213 1.00 28.42 220 ARG B CA 1
ATOM 3250 C C . ARG B 1 220 ? 51.897 37.436 37.019 1.00 27.92 220 ARG B C 1
ATOM 3251 O O . ARG B 1 220 ? 51.499 38.616 37.151 1.00 28.18 220 ARG B O 1
ATOM 3259 N N . SER B 1 221 ? 52.372 36.967 35.866 1.00 26.96 221 SER B N 1
ATOM 3260 C CA . SER B 1 221 ? 52.520 37.843 34.694 1.00 26.64 221 SER B CA 1
ATOM 3261 C C . SER B 1 221 ? 51.641 37.404 33.551 1.00 26.26 221 SER B C 1
ATOM 3262 O O . SER B 1 221 ? 51.837 37.842 32.420 1.00 26.20 221 SER B O 1
ATOM 3265 N N . ARG B 1 222 ? 50.647 36.568 33.845 1.00 25.68 222 ARG B N 1
ATOM 3266 C CA . ARG B 1 222 ? 49.801 36.042 32.808 1.00 26.12 222 ARG B CA 1
ATOM 3267 C C . ARG B 1 222 ? 48.585 36.936 32.554 1.00 25.81 222 ARG B C 1
ATOM 3268 O O . ARG B 1 222 ? 47.938 37.424 33.501 1.00 26.65 222 ARG B O 1
ATOM 3276 N N . ALA B 1 223 ? 48.299 37.167 31.277 1.00 25.74 223 ALA B N 1
ATOM 3277 C CA . ALA B 1 223 ? 47.078 37.856 30.868 1.00 25.48 223 ALA B CA 1
ATOM 3278 C C . ALA B 1 223 ? 45.917 36.884 31.054 1.00 25.71 223 ALA B C 1
ATOM 3279 O O . ALA B 1 223 ? 46.019 35.707 30.651 1.00 25.35 223 ALA B O 1
ATOM 3281 N N . ILE B 1 224 ? 44.847 37.341 31.720 1.00 25.75 224 ILE B N 1
ATOM 3282 C CA . ILE B 1 224 ? 43.714 36.464 32.076 1.00 26.23 224 ILE B CA 1
ATOM 3283 C C . ILE B 1 224 ? 42.603 36.724 31.068 1.00 25.75 224 ILE B C 1
ATOM 3284 O O . ILE B 1 224 ? 41.951 37.779 31.148 1.00 25.71 224 ILE B O 1
ATOM 3289 N N . PRO B 1 225 ? 42.428 35.819 30.077 1.00 24.81 225 PRO B N 1
ATOM 3290 C CA . PRO B 1 225 ? 41.507 36.145 29.000 1.00 24.97 225 PRO B CA 1
ATOM 3291 C C . PRO B 1 225 ? 40.068 35.655 29.304 1.00 24.13 225 PRO B C 1
ATOM 3292 O O . PRO B 1 225 ? 39.843 35.030 30.357 1.00 23.58 225 PRO B O 1
ATOM 3296 N N . TYR B 1 226 ? 39.139 35.972 28.397 1.00 23.77 226 TYR B N 1
ATOM 3297 C CA . TYR B 1 226 ? 37.710 35.638 28.527 1.00 24.86 226 TYR B CA 1
ATOM 3298 C C . TYR B 1 226 ? 37.515 34.123 28.729 1.00 24.93 226 TYR B C 1
ATOM 3299 O O . TYR B 1 226 ? 36.758 33.677 29.597 1.00 23.36 226 TYR B O 1
ATOM 3308 N N . PHE B 1 227 ? 38.213 33.332 27.918 1.00 24.15 227 PHE B N 1
ATOM 3309 C CA . PHE B 1 227 ? 38.066 31.879 27.999 1.00 25.65 227 PHE B CA 1
ATOM 3310 C C . PHE B 1 227 ? 38.933 31.218 29.087 1.00 23.64 227 PHE B C 1
ATOM 3311 O O . PHE B 1 227 ? 39.771 30.427 28.787 1.00 22.84 227 PHE B O 1
ATOM 3319 N N . SER B 1 228 ? 38.673 31.594 30.345 1.00 22.85 228 SER B N 1
ATOM 3320 C CA . SER B 1 228 ? 39.372 31.048 31.517 1.00 23.47 228 SER B CA 1
ATOM 3321 C C . SER B 1 228 ? 38.417 30.969 32.690 1.00 23.20 228 SER B C 1
ATOM 3322 O O . SER B 1 228 ? 37.461 31.750 32.801 1.00 23.58 228 SER B O 1
ATOM 3325 N N . LEU B 1 229 ? 38.731 30.087 33.617 1.00 23.37 229 LEU B N 1
ATOM 3326 C CA . LEU B 1 229 ? 37.878 29.895 34.783 1.00 23.07 229 LEU B CA 1
ATOM 3327 C C . LEU B 1 229 ? 38.781 29.451 35.918 1.00 25.20 229 LEU B C 1
ATOM 3328 O O . LEU B 1 229 ? 39.931 29.026 35.706 1.00 23.59 229 LEU B O 1
ATOM 3333 N N . LEU B 1 230 ? 38.221 29.491 37.118 1.00 24.97 230 LEU B N 1
ATOM 3334 C CA . LEU B 1 230 ? 38.967 29.159 38.294 1.00 26.22 230 LEU B CA 1
ATOM 3335 C C . LEU B 1 230 ? 38.126 28.141 39.045 1.00 26.00 230 LEU B C 1
ATOM 3336 O O . LEU B 1 230 ? 36.906 28.305 39.105 1.00 25.82 230 LEU B O 1
ATOM 3341 N N . VAL B 1 231 ? 38.797 27.143 39.638 1.00 25.77 231 VAL B N 1
ATOM 3342 C CA . VAL B 1 231 ? 38.202 26.194 40.576 1.00 26.06 231 VAL B CA 1
ATOM 3343 C C . VAL B 1 231 ? 38.959 26.259 41.908 1.00 26.76 231 VAL B C 1
ATOM 3344 O O . VAL B 1 231 ? 40.174 26.046 41.953 1.00 27.78 231 VAL B O 1
ATOM 3348 N N . CYS B 1 232 ? 38.250 26.569 42.990 1.00 26.67 232 CYS B N 1
ATOM 3349 C CA . CYS B 1 232 ? 38.839 26.527 44.334 1.00 26.96 232 CYS B CA 1
ATOM 3350 C C . CYS B 1 232 ? 38.170 25.356 45.020 1.00 26.31 232 CYS B C 1
ATOM 3351 O O . CYS B 1 232 ? 36.955 25.321 45.139 1.00 26.64 232 CYS B O 1
ATOM 3354 N N . SER B 1 233 ? 38.965 24.384 45.452 1.00 25.63 233 SER B N 1
ATOM 3355 C CA . SER B 1 233 ? 38.425 23.144 46.013 1.00 26.13 233 SER B CA 1
ATOM 3356 C C . SER B 1 233 ? 39.569 22.381 46.695 1.00 25.43 233 SER B C 1
ATOM 3357 O O . SER B 1 233 ? 40.657 22.377 46.167 1.00 26.08 233 SER B O 1
ATOM 3360 N N . PRO B 1 234 ? 39.313 21.701 47.851 1.00 25.75 234 PRO B N 1
ATOM 3361 C CA . PRO B 1 234 ? 40.348 20.821 48.400 1.00 25.11 234 PRO B CA 1
ATOM 3362 C C . PRO B 1 234 ? 40.615 19.672 47.422 1.00 24.77 234 PRO B C 1
ATOM 3363 O O . PRO B 1 234 ? 41.643 19.039 47.498 1.00 25.61 234 PRO B O 1
ATOM 3367 N N . HIS B 1 235 ? 39.696 19.423 46.497 1.00 23.74 235 HIS B N 1
ATOM 3368 C CA . HIS B 1 235 ? 39.882 18.308 45.555 1.00 23.72 235 HIS B CA 1
ATOM 3369 C C . HIS B 1 235 ? 40.992 18.612 44.554 1.00 24.01 235 HIS B C 1
ATOM 3370 O O . HIS B 1 235 ? 41.447 17.711 43.857 1.00 24.43 235 HIS B O 1
ATOM 3377 N N . CYS B 1 236 ? 41.412 19.873 44.473 1.00 23.96 236 CYS B N 1
ATOM 3378 C CA . CYS B 1 236 ? 42.599 20.235 43.661 1.00 25.32 236 CYS B CA 1
ATOM 3379 C C . CYS B 1 236 ? 43.881 19.484 44.105 1.00 25.61 236 CYS B C 1
ATOM 3380 O O . CYS B 1 236 ? 44.760 19.221 43.253 1.00 24.73 236 CYS B O 1
ATOM 3383 N N . ARG B 1 237 ? 43.948 19.100 45.387 1.00 26.14 237 ARG B N 1
ATOM 3384 C CA . ARG B 1 237 ? 45.058 18.259 45.909 1.00 27.62 237 ARG B CA 1
ATOM 3385 C C . ARG B 1 237 ? 45.199 16.888 45.221 1.00 28.93 237 ARG B C 1
ATOM 3386 O O . ARG B 1 237 ? 46.270 16.239 45.373 1.00 29.90 237 ARG B O 1
ATOM 3394 N N . GLN B 1 238 ? 44.158 16.460 44.471 1.00 28.69 238 GLN B N 1
ATOM 3395 C CA . GLN B 1 238 ? 44.115 15.151 43.794 1.00 31.26 238 GLN B CA 1
ATOM 3396 C C . GLN B 1 238 ? 44.617 15.263 42.360 1.00 31.22 238 GLN B C 1
ATOM 3397 O O . GLN B 1 238 ? 44.820 14.247 41.675 1.00 32.40 238 GLN B O 1
ATOM 3403 N N . SER B 1 239 ? 44.793 16.485 41.889 1.00 28.39 239 SER B N 1
ATOM 3404 C CA . SER B 1 239 ? 45.186 16.697 40.529 1.00 29.13 239 SER B CA 1
ATOM 3405 C C . SER B 1 239 ? 46.624 16.253 40.278 1.00 28.56 239 SER B C 1
ATOM 3406 O O . SER B 1 239 ? 47.471 16.359 41.161 1.00 26.58 239 SER B O 1
ATOM 3409 N N . THR B 1 240 ? 46.882 15.868 39.035 1.00 29.68 240 THR B N 1
ATOM 3410 C CA . THR B 1 240 ? 48.235 15.534 38.550 1.00 31.21 240 THR B CA 1
ATOM 3411 C C . THR B 1 240 ? 49.108 16.811 38.659 1.00 29.97 240 THR B C 1
ATOM 3412 O O . THR B 1 240 ? 50.330 16.741 38.727 1.00 28.31 240 THR B O 1
ATOM 3416 N N . LEU B 1 241 ? 48.455 17.969 38.751 1.00 29.14 241 LEU B N 1
ATOM 3417 C CA . LEU B 1 241 ? 49.161 19.244 38.780 1.00 30.02 241 LEU B CA 1
ATOM 3418 C C . LEU B 1 241 ? 49.552 19.621 40.194 1.00 29.94 241 LEU B C 1
ATOM 3419 O O . LEU B 1 241 ? 50.344 20.527 40.367 1.00 31.06 241 LEU B O 1
ATOM 3424 N N . SER B 1 242 ? 49.036 18.902 41.183 1.00 28.58 242 SER B N 1
ATOM 3425 C CA . SER B 1 242 ? 49.357 19.150 42.577 1.00 29.47 242 SER B CA 1
ATOM 3426 C C . SER B 1 242 ? 50.559 18.320 43.109 1.00 29.01 242 SER B C 1
ATOM 3427 O O . SER B 1 242 ? 50.634 17.079 42.887 1.00 29.24 242 SER B O 1
ATOM 3430 N N . PRO B 1 243 ? 51.470 18.980 43.861 1.00 28.36 243 PRO B N 1
ATOM 3431 C CA . PRO B 1 243 ? 52.591 18.267 44.505 1.00 27.88 243 PRO B CA 1
ATOM 3432 C C . PRO B 1 243 ? 52.154 17.126 45.440 1.00 27.83 243 PRO B C 1
ATOM 3433 O O . PRO B 1 243 ? 52.943 16.203 45.702 1.00 27.44 243 PRO B O 1
ATOM 3437 N N . PHE B 1 244 ? 50.919 17.206 45.942 1.00 27.82 244 PHE B N 1
ATOM 3438 C CA . PHE B 1 244 ? 50.324 16.206 46.871 1.00 28.57 244 PHE B CA 1
ATOM 3439 C C . PHE B 1 244 ? 49.861 14.919 46.180 1.00 30.92 244 PHE B C 1
ATOM 3440 O O . PHE B 1 244 ? 49.551 13.923 46.831 1.00 29.79 244 PHE B O 1
ATOM 3448 N N . ALA B 1 245 ? 49.822 14.996 44.856 1.00 32.41 245 ALA B N 1
ATOM 3449 C CA . ALA B 1 245 ? 50.088 13.887 43.928 1.00 36.16 245 ALA B CA 1
ATOM 3450 C C . ALA B 1 245 ? 48.839 13.644 43.216 1.00 37.86 245 ALA B C 1
ATOM 3451 O O . ALA B 1 245 ? 47.795 13.660 43.896 1.00 39.80 245 ALA B O 1
#

B-factor: mean 31.77, std 8.88, range [11.03, 88.08]

Nearest PDB structures (foldseek):
  2e0n-assembly1_B  TM=1.004E+00  e=1.086E-50  Chlorobaculum tepidum
  2e0k-assembly1_B  TM=9.980E-01  e=3.780E-45  Chlorobaculum tepidum
  2e0n-assembly1_A  TM=9.867E-01  e=4.631E-43  Chlorobaculum tepidum
  2e0k-assembly1_A  TM=9.687E-01  e=5.239E-43  Chlorobaculum tepidum
  2qbu-assembly1_B  TM=8.381E-01  e=6.375E-18  Methanothermobacter thermautotrophicus str. Delta H

Secondary structure (DSSP, 8-state):
-EEEEEE-BSS-GGGSBHHHHHHHHH-SEEEEEEEE-TT--EE-HHHHHHTTTT--GGGEEEEEEE---GGGHHHHHHHHHTT-EEEEEESB-TTBS-THHHHHHHHHTTT--EEEE----HHHHHHHHTT--SB-TT--EEEE-S-SSTHHHHHHHTT-SEEEE--TTSSGGGHHHHHHHH-S-EEEEESTTSTT-EEE--THHHHS----SSEEEEE-GGGGGSS--/-EEEEE-BSS-GGGSBHHHHHHHHH-SB--EE-EE-SS--EE-HHHHHHTTTT--GGG--EE---S----HHHHHHHHHHHHHHHTTTT--EEEEESB-TTBS-TTHHHHHHHTTS---EEEE----HHHHHHHHTT--SB-TT--EEEEES-SSTHHHHHHTTT-SEEEEE--TTTTTTHHHHHHSS-S-EEEEESTTSTT-EEE--GGGGTT----SSEEEEE-GGGGGSTTSTT-

Foldseek 3Di:
DAEEAQECEAAANVQGDPVSLVLQQQFQAEEAEWEAEPVGDIDGSVVVSVVVNPHDPVRYDYQYVYCPSLVVLVVVVVQVVVVGYYYYYFHAFCVPPTCVVSNVVVQVVDVHHYYYDTGHHPVRLQCVVQPWDQDDDPADEAEAELDQEPVVVVVCVVVHAKYKYAQCPNYLVCPLVVCVVVVAFKKKWASRNHVVTDIARDSVVPPPDDHDRRIMMIHHNRNVVGPHD/DEEAQEQEAQANVQGDPVSLVLQQQFQAEAAEWEADPPGDIDGSQVNSVVVSPHDPVRYDYQYYHPVPVCLLVSVVVCLVVVVPVQVVPGYYYHYDRAFCVDPHSCVNSVVVCPVVPGDYYYDTGHHPVRLQCVVQPWDQDDDPFDEAEEELDQEPVVVVVVVVVHAKYKYAQCVNHQPVPLVVCVVCVAWKKKWFSRNHPPTDIARDSVVSPPDRRHRRIMMMTHNRSCSTPRHPVD

InterPro domains:
  IPR000878 Tetrapyrrole methylase [PF00590] (7-213)
  IPR003043 Uroporphiryn-III C-methyltransferase, conserved site [PS00839] (10-24)
  IPR012382 Precorrin-2 C(20)-methyltransferase [PIRSF036427] (5-239)
  IPR012382 Precorrin-2 C(20)-methyltransferase [cd11645] (10-231)
  IPR014776 Tetrapyrrole methylase, subdomain 2 [G3DSA:3.30.950.10] (134-246)
  IPR014777 Tetrapyrrole methylase, subdomain 1 [G3DSA:3.40.1010.10] (1-133)
  IPR035996 Tetrapyrrole methylase superfamily [SSF53790] (4-237)

Sequence (467 aa):
GSIISVSLGPGDPGLITVKALSQLREADVIYYPGTVSASGAVTSVALDILKEFDLDPSKLRGMLVPMSYAANYASMAEEVQAGRRVAVVSVGDGGFYSTASAIIERARRDGLDCSMTPGIPAFIAAGSAAGMPLALQSDSVLVLAQIDEIGELERALVTHSTVVVMKLSTVRDELVSFLERYAKPFLYAEKVGMAGEFITMEVDALRSRAIPYFSLLVCSPHCRQSTLSSIISVSLGPGDPGLITVKALSQLREADVIYYPGTVSASGAVTSVALDILKEFDLDPSKLRGMLVPMSRGAAEASYAANYASMAEEVQAGRRVAVVSVGDGGFYSTASAIIERARRDGLDCSMTPGIPAFIAAGSAAGMPLALQSDSVLVLAQIDEIGELERALVTHSTVVVMKLSTVRDELVSFLERYAKPFLYAEKVGMAGEFITMEVDALRSRAIPYFSLLVCSPHCRQSTLSPFA